Protein AF-0000000084722279 (afdb_homodimer)

pLDDT: mean 89.67, std 16.34, range [33.88, 98.88]

Sequence (648 aa):
MAVLIVTHTRDNEAVRAVTHSLEARGERVYRFDTDLFPTHLQLSLDEAARGRLSGPEGVLELAEVSSVWYRRNATAQHLPLDMEPQLRRPSMEESRRLLYGMLAALDVFQLDAVERVRRAGHKPLQLALARGLGMEVPRTLMTNDPEAVRAFAAGCPGGVVTKMMSSFAVYDAQGEEQVVFTTPLSAQALEDLEGLDLCPMTFQERLAKALELRVTVVGDRVMAAAIDSQALPRAREDWRREGVALLAAWQPYTLPEPVHTRVLKLMDALGLNYGAFDFIVTPEGRHVFLEVNPSGEFMWLTRYPGLPIAEALADVLSGRGVRRMAVLIVTHTRDNEAVRAVTHSLEARGERVYRFDTDLFPTHLQLSLDEAARGRLSGPEGVLELAEVSSVWYRRNATAQHLPLDMEPQLRRPSMEESRRLLYGMLAALDVFQLDAVERVRRAGHKPLQLALARGLGMEVPRTLMTNDPEAVRAFAAGCPGGVVTKMMSSFAVYDAQGEEQVVFTTPLSAQALEDLEGLDLCPMTFQERLAKALELRVTVVGDRVMAAAIDSQALPRAREDWRREGVALLAAWQPYTLPEPVHTRVLKLMDALGLNYGAFDFIVTPEGRHVFLEVNPSGEFMWLTRYPGLPIAEALADVLSGRGVRR

Secondary structure (DSSP, 8-state):
-EEEEEE-TT--HHHHHHHHHHHHTT-EEEEEEGGGTTTT-EEEEETTS-EEEEETTEEEEGGGEEEEEE----TTTTS-TTS-HHHHHHHHHHHHHHHHHHHHH--SEETT-HHHHHHHT-HHHHHHHHHHTT-B---EEEES-HHHHHHHHHT-TT-EEEE-SS--EEE-TTS-EEE---EE--HHHHH--TTTTTS-EEEEE----SEEEEEEEETTEEEEEEEETTTS--TTS-HHHHHHHHHHT-EEEPPPHHHHHHHHHHHHHHT-SEEEEEEEE-TT--EEEEEEETT---HHHHHTT---HHHHHHHHHTTSS---/-EEEEEE-TT--THHHHHHHHHHHTT-EEEEEEGGGTTTT-EEEEETTS-EEEEETTEEEEGGGEEEEEE----TTTTS-TTS-HHHHHHHHHHHHHHHHHHHHH--SEETT-HHHHHHHT-HHHHHHHHHHTT-B---EEEES-HHHHHHHHHT-TT-EEEE-SS--EEE-TTS-EEE---EE--HHHHH--TTTTTS-EEEEE----SEEEEEEEETTEEEEEEEETTTS--TTS-HHHHHHHHHHT-EEEPPPHHHHHHHHHHHHHHT-SEEEEEEEE-TT--EEEEEEETT---HHHHHTT---HHHHHHHHHTTSS---

Nearest PDB structures (foldseek):
  5ig9-assembly3_E  TM=9.164E-01  e=6.828E-40  Microcystis aeruginosa MRC
  7mgv-assembly1_B  TM=9.180E-01  e=1.437E-34  Chryseobacterium gregarium DSM 19109
  7m4s-assembly1_A  TM=9.040E-01  e=7.215E-31  Nostoc sp. PCC 7120 = FACHB-418
  7m4s-assembly2_B  TM=8.810E-01  e=1.732E-30  Nostoc sp. PCC 7120 = FACHB-418
  7m4s-assembly1_D  TM=8.890E-01  e=4.823E-29  Nostoc sp. PCC 7120 = FACHB-418

Solvent-accessible surface area (backbone atoms only — not comparable to full-atom values): 33591 Å² total; per-residue (Å²): 104,25,38,35,38,34,23,35,85,82,59,66,68,52,59,56,48,26,49,52,42,27,42,73,70,70,43,42,75,46,71,44,42,28,26,37,28,40,66,61,29,34,49,40,34,29,40,72,52,47,40,35,40,37,40,94,84,42,74,42,52,53,87,36,49,55,21,34,38,58,64,45,82,38,59,35,64,63,52,64,83,84,46,54,65,83,54,43,53,56,20,37,50,34,39,43,48,52,52,52,11,50,59,68,41,49,92,52,56,45,50,46,46,67,58,41,43,57,59,47,59,23,60,40,30,47,40,25,53,37,45,74,64,68,45,46,58,61,60,35,38,37,31,30,41,58,67,58,49,52,56,51,48,70,72,27,86,79,34,35,29,33,30,60,83,55,80,44,45,44,49,47,103,82,68,45,64,35,65,62,60,77,35,76,57,44,75,67,46,67,73,53,52,78,53,24,40,59,30,39,37,33,38,29,50,48,72,70,61,46,28,37,33,46,35,40,33,35,42,81,46,78,48,38,32,31,30,50,47,79,67,50,64,80,77,72,83,68,56,74,71,46,46,59,57,51,40,62,54,28,35,77,43,83,71,55,67,71,58,50,52,43,51,52,48,48,30,60,75,47,61,40,34,40,34,32,29,37,34,36,26,28,81,87,67,48,68,32,49,75,50,54,32,58,72,50,87,58,56,64,37,42,70,28,64,47,50,67,56,41,52,41,47,23,28,38,63,72,66,75,36,55,78,111,103,24,37,35,36,33,24,36,86,83,59,66,67,51,60,56,49,27,48,52,40,27,43,74,70,71,44,43,75,45,70,43,43,28,25,36,27,40,67,62,29,34,46,39,33,28,39,71,54,47,41,35,40,37,40,94,84,42,77,41,53,52,86,37,50,55,19,35,37,57,65,44,81,38,60,35,64,65,52,64,85,83,46,55,64,84,54,43,54,56,20,37,51,34,40,42,48,52,52,54,12,49,60,67,41,49,92,51,57,44,51,46,46,68,59,42,45,57,58,46,58,22,59,40,29,48,40,24,54,36,45,75,64,67,45,47,56,58,60,34,40,36,30,30,42,58,67,59,47,53,56,49,47,70,72,26,86,77,32,35,28,32,30,59,82,58,82,44,43,45,47,47,102,81,67,43,62,34,64,60,60,77,36,76,57,44,74,67,47,68,72,52,53,79,51,22,40,58,30,40,38,32,35,29,50,48,73,70,60,44,29,37,33,46,36,40,32,36,43,81,47,78,46,37,31,30,32,50,47,80,67,49,64,80,78,71,82,68,56,73,72,46,47,59,58,50,41,61,52,28,35,76,43,83,71,57,66,72,58,49,50,42,53,53,50,48,31,60,76,49,60,40,34,41,33,33,30,37,33,36,26,28,81,88,66,47,65,32,48,72,50,54,32,59,70,50,88,58,56,64,37,44,68,28,63,47,49,67,56,41,53,40,48,24,28,38,63,71,66,75,37,55,79,113

Foldseek 3Di:
DAEEEEAAPPDDCLVVLLCVLLVVVVHHYDYDHQCCPPPFKDWDQDPLLWTWIAGPRGIGTLVPHAEYEHFYHDHLNPPDPPDDPVPSVVRRVVSVCRVLVSQVSRPHCYQDRPVLLVVQLDQVVLVVLLVVLPAAAWDKDKALDLVVVLVSQVVQPQFKWKFASDLFQPQPVPGGGNRGDTGTQDPVCSVPSPCSVPPIIMMTHDAAFQWKKKWKAAALDIWIKIAGPPLQPPCPDPVPVSVLVRLQRIDTDDDDPSVSVSVVVSCVVSQGRIWIWIWGQHPVGGTHTYGINSNDDCVSVCVHPNDPVSNSNSCVRVVNHHHD/DAEEEEAAPPDDCLVVLLCVLLVVVVHHYDYDHQCCPPPFKDWDQDPLLWTWIAGPRGIDTLVPHAEYEHFYHDHLNPPDPPDDPVPSVVRRVVSVCRVLVSQVSRPHCYQDRPVLLVVQLDQVVLVVLLVVLPAAAWDKDKALDLVVVLVSQVVQPQFKWKAASDLFQPQPVPGGGNRGDTGTQDPVCSVPSDCSVPPIIMMTHDAAFQWKKKWKAAALDIWIKIAGPPLQPPCPDPVPVSVLVRLQRIGTDDDDPSVSVSVVVSCVVSQGRIWIWIWGQHPVGGTHTYGINSNDDCVSVCVHPNDPVSNSNSCVRVVNHHHD

Organism: Cystobacter fuscus (strain ATCC 25194 / DSM 2262 / NBRC 100088 / M29) (NCBI:txid1242864)

InterPro domains:
  IPR011761 ATP-grasp fold [PS50975] (127-318)
  IPR048936 MvdD-like, pre-ATP grasp domain [PF21068] (3-118)

Structure (mmCIF, N/CA/C/O backbone):
data_AF-0000000084722279-model_v1
#
loop_
_entity.id
_entity.type
_entity.pdbx_description
1 polymer 'ATP-grasp domain-containing protein'
#
loop_
_atom_site.group_PDB
_atom_site.id
_atom_site.type_symbol
_atom_site.label_atom_id
_atom_site.label_alt_id
_atom_site.label_comp_id
_atom_site.label_asym_id
_atom_site.label_entity_id
_atom_site.label_seq_id
_atom_site.pdbx_PDB_ins_code
_atom_site.Cartn_x
_atom_site.Cartn_y
_atom_site.Cartn_z
_atom_site.occupancy
_atom_site.B_iso_or_equiv
_atom_site.auth_seq_id
_atom_site.auth_comp_id
_atom_site.auth_asym_id
_atom_site.auth_atom_id
_atom_site.pdbx_PDB_model_num
ATOM 1 N N . MET A 1 1 ? 24.016 13.086 -10.812 1 89.88 1 MET A N 1
ATOM 2 C CA . MET A 1 1 ? 22.797 12.312 -10.594 1 89.88 1 MET A CA 1
ATOM 3 C C . MET A 1 1 ? 23.109 10.898 -10.125 1 89.88 1 MET A C 1
ATOM 5 O O . MET A 1 1 ? 24.188 10.367 -10.445 1 89.88 1 MET A O 1
ATOM 9 N N . ALA A 1 2 ? 22.391 10.383 -9.203 1 97.81 2 ALA A N 1
ATOM 10 C CA . ALA A 1 2 ? 22.672 9.094 -8.57 1 97.81 2 ALA A CA 1
ATOM 11 C C . ALA A 1 2 ? 21.453 8.18 -8.609 1 97.81 2 ALA A C 1
ATOM 13 O O . ALA A 1 2 ? 20.312 8.648 -8.484 1 97.81 2 ALA A O 1
ATOM 14 N N . VAL A 1 3 ? 21.766 6.898 -8.844 1 98.81 3 VAL A N 1
ATOM 15 C CA . VAL A 1 3 ? 20.734 5.875 -8.664 1 98.81 3 VAL A CA 1
ATOM 16 C C . VAL A 1 3 ? 20.688 5.449 -7.199 1 98.81 3 VAL A C 1
ATOM 18 O O . VAL A 1 3 ? 21.703 5.09 -6.609 1 98.81 3 VAL A O 1
ATOM 21 N N . LEU A 1 4 ? 19.516 5.547 -6.633 1 98.81 4 LEU A N 1
ATOM 22 C CA . LEU A 1 4 ? 19.297 5.125 -5.25 1 98.81 4 LEU A CA 1
ATOM 23 C C . LEU A 1 4 ? 18.828 3.676 -5.195 1 98.81 4 LEU A C 1
ATOM 25 O O . LEU A 1 4 ? 17.812 3.326 -5.789 1 98.81 4 LEU A O 1
ATOM 29 N N . ILE A 1 5 ? 19.547 2.811 -4.516 1 98.69 5 ILE A N 1
ATOM 30 C CA . ILE A 1 5 ? 19.156 1.42 -4.32 1 98.69 5 ILE A CA 1
ATOM 31 C C . ILE A 1 5 ? 18.672 1.22 -2.887 1 98.69 5 ILE A C 1
ATOM 33 O O . ILE A 1 5 ? 19.438 1.346 -1.937 1 98.69 5 ILE A O 1
ATOM 37 N N . VAL A 1 6 ? 17.391 0.938 -2.719 1 98.62 6 VAL A N 1
ATOM 38 C CA . VAL A 1 6 ? 16.797 0.681 -1.413 1 98.62 6 VAL A CA 1
ATOM 39 C C . VAL A 1 6 ? 16.875 -0.81 -1.091 1 98.62 6 VAL A C 1
ATOM 41 O O . VAL A 1 6 ? 16.266 -1.634 -1.778 1 98.62 6 VAL A O 1
ATOM 44 N N . THR A 1 7 ? 17.562 -1.195 -0.102 1 97.88 7 THR A N 1
ATOM 45 C CA . THR A 1 7 ? 17.797 -2.582 0.287 1 97.88 7 THR A CA 1
ATOM 46 C C . THR A 1 7 ? 18.172 -2.674 1.765 1 97.88 7 THR A C 1
ATOM 48 O O . THR A 1 7 ? 17.672 -1.898 2.584 1 97.88 7 THR A O 1
ATOM 51 N N . HIS A 1 8 ? 18.875 -3.697 2.172 1 97.19 8 HIS A N 1
ATOM 52 C CA . HIS A 1 8 ? 19.375 -3.859 3.535 1 97.19 8 HIS A CA 1
ATOM 53 C C . HIS A 1 8 ? 20.766 -4.492 3.547 1 97.19 8 HIS A C 1
ATOM 55 O O . HIS A 1 8 ? 21.203 -5.035 2.535 1 97.19 8 HIS A O 1
ATOM 61 N N . THR A 1 9 ? 21.359 -4.504 4.672 1 96.56 9 THR A N 1
ATOM 62 C CA . THR A 1 9 ? 22.781 -4.859 4.781 1 96.56 9 THR A CA 1
ATOM 63 C C . THR A 1 9 ? 22.984 -6.336 4.453 1 96.56 9 THR A C 1
ATOM 65 O O . THR A 1 9 ? 24.062 -6.73 4.012 1 96.56 9 THR A O 1
ATOM 68 N N . ARG A 1 10 ? 21.953 -7.16 4.562 1 94.81 10 ARG A N 1
ATOM 69 C CA . ARG A 1 10 ? 22.109 -8.609 4.41 1 94.81 10 ARG A CA 1
ATOM 70 C C . ARG A 1 10 ? 21.609 -9.062 3.043 1 94.81 10 ARG A C 1
ATOM 72 O O . ARG A 1 10 ? 21.422 -10.266 2.818 1 94.81 10 ARG A O 1
ATOM 79 N N . ASP A 1 11 ? 21.297 -8.07 2.227 1 94.12 11 ASP A N 1
ATOM 80 C CA . ASP A 1 11 ? 20.859 -8.461 0.893 1 94.12 11 ASP A CA 1
ATOM 81 C C . ASP A 1 11 ? 21.938 -9.227 0.147 1 94.12 11 ASP A C 1
ATOM 83 O O . ASP A 1 11 ? 23.109 -9.234 0.566 1 94.12 11 ASP A O 1
ATOM 87 N N . ASN A 1 12 ? 21.609 -9.906 -0.91 1 90.69 12 ASN A N 1
ATOM 88 C CA . ASN A 1 12 ? 22.5 -10.852 -1.561 1 90.69 12 ASN A CA 1
ATOM 89 C C . ASN A 1 12 ? 23.297 -10.195 -2.689 1 90.69 12 ASN A C 1
ATOM 91 O O . ASN A 1 12 ? 23.391 -8.961 -2.75 1 90.69 12 ASN A O 1
ATOM 95 N N . GLU A 1 13 ? 23.938 -10.961 -3.551 1 92.81 13 GLU A N 1
ATOM 96 C CA . GLU A 1 13 ? 24.891 -10.523 -4.559 1 92.81 13 GLU A CA 1
ATOM 97 C C . GLU A 1 13 ? 24.203 -9.758 -5.684 1 92.81 13 GLU A C 1
ATOM 99 O O . GLU A 1 13 ? 24.875 -9.102 -6.488 1 92.81 13 GLU A O 1
ATOM 104 N N . ALA A 1 14 ? 22.938 -9.812 -5.73 1 94 14 ALA A N 1
ATOM 105 C CA . ALA A 1 14 ? 22.203 -9.117 -6.785 1 94 14 ALA A CA 1
ATOM 106 C C . ALA A 1 14 ? 22.5 -7.621 -6.754 1 94 14 ALA A C 1
ATOM 108 O O . ALA A 1 14 ? 22.672 -6.992 -7.801 1 94 14 ALA A O 1
ATOM 109 N N . VAL A 1 15 ? 22.578 -7.051 -5.621 1 96.94 15 VAL A N 1
ATOM 110 C CA . VAL A 1 15 ? 22.797 -5.617 -5.457 1 96.94 15 VAL A CA 1
ATOM 111 C C . VAL A 1 15 ? 24.156 -5.234 -6.035 1 96.94 15 VAL A C 1
ATOM 113 O O . VAL A 1 15 ? 24.281 -4.25 -6.766 1 96.94 15 VAL A O 1
ATOM 116 N N . ARG A 1 16 ? 25.141 -6.035 -5.727 1 96.75 16 ARG A N 1
ATOM 117 C CA . ARG A 1 16 ? 26.484 -5.77 -6.23 1 96.75 16 ARG A CA 1
ATOM 118 C C . ARG A 1 16 ? 26.531 -5.871 -7.75 1 96.75 16 ARG A C 1
ATOM 120 O O . ARG A 1 16 ? 27.156 -5.039 -8.414 1 96.75 16 ARG A O 1
ATOM 127 N N . ALA A 1 17 ? 25.922 -6.91 -8.266 1 97.06 17 ALA A N 1
ATOM 128 C CA . ALA A 1 17 ? 25.922 -7.113 -9.711 1 97.06 17 ALA A CA 1
ATOM 129 C C . ALA A 1 17 ? 25.281 -5.93 -10.43 1 97.06 17 ALA A C 1
ATOM 131 O O . ALA A 1 17 ? 25.812 -5.434 -11.422 1 97.06 17 ALA A O 1
ATOM 132 N N . VAL A 1 18 ? 24.156 -5.441 -9.969 1 98.38 18 VAL A N 1
ATOM 133 C CA . VAL A 1 18 ? 23.453 -4.324 -10.594 1 98.38 18 VAL A CA 1
ATOM 134 C C . VAL A 1 18 ? 24.266 -3.041 -10.406 1 98.38 18 VAL A C 1
ATOM 136 O O . VAL A 1 18 ? 24.375 -2.232 -11.336 1 98.38 18 VAL A O 1
ATOM 139 N N . THR A 1 19 ? 24.844 -2.857 -9.234 1 98.44 19 THR A N 1
ATOM 140 C CA . THR A 1 19 ? 25.688 -1.698 -8.961 1 98.44 19 THR A CA 1
ATOM 141 C C . THR A 1 19 ? 26.859 -1.633 -9.945 1 98.44 19 THR A C 1
ATOM 143 O O . THR A 1 19 ? 27.109 -0.583 -10.539 1 98.44 19 THR A O 1
ATOM 146 N N . HIS A 1 20 ? 27.516 -2.754 -10.094 1 98.12 20 HIS A N 1
ATOM 147 C CA . HIS A 1 20 ? 28.641 -2.812 -11.023 1 98.12 20 HIS A CA 1
ATOM 148 C C . HIS A 1 20 ? 28.203 -2.459 -12.438 1 98.12 20 HIS A C 1
ATOM 150 O O . HIS A 1 20 ? 28.891 -1.713 -13.141 1 98.12 20 HIS A O 1
ATOM 156 N N . SER A 1 21 ? 27.094 -3.004 -12.836 1 98.38 21 SER A N 1
ATOM 157 C CA . SER A 1 21 ? 26.562 -2.73 -14.172 1 98.38 21 SER A CA 1
ATOM 158 C C . SER A 1 21 ? 26.219 -1.255 -14.336 1 98.38 21 SER A C 1
ATOM 160 O O . SER A 1 21 ? 26.438 -0.681 -15.406 1 98.38 21 SER A O 1
ATOM 162 N N . LEU A 1 22 ? 25.688 -0.62 -13.312 1 98.69 22 LEU A N 1
ATOM 163 C CA . LEU A 1 22 ? 25.359 0.804 -13.328 1 98.69 22 LEU A CA 1
ATOM 164 C C . LEU A 1 22 ? 26.641 1.645 -13.422 1 98.69 22 LEU A C 1
ATOM 166 O O . LEU A 1 22 ? 26.703 2.578 -14.227 1 98.69 22 LEU A O 1
ATOM 170 N N . GLU A 1 23 ? 27.594 1.28 -12.633 1 98.44 23 GLU A N 1
ATOM 171 C CA . GLU A 1 23 ? 28.859 2.004 -12.633 1 98.44 23 GLU A CA 1
ATOM 172 C C . GLU A 1 23 ? 29.547 1.895 -13.992 1 98.44 23 GLU A C 1
ATOM 174 O O . GLU A 1 23 ? 30.156 2.859 -14.469 1 98.44 23 GLU A O 1
ATOM 179 N N . ALA A 1 24 ? 29.453 0.759 -14.539 1 98.12 24 ALA A N 1
ATOM 180 C CA . ALA A 1 24 ? 30.016 0.547 -15.867 1 98.12 24 ALA A CA 1
ATOM 181 C C . ALA A 1 24 ? 29.359 1.463 -16.891 1 98.12 24 ALA A C 1
ATOM 183 O O . ALA A 1 24 ? 29.938 1.747 -17.953 1 98.12 24 ALA A O 1
ATOM 184 N N . ARG A 1 25 ? 28.266 1.937 -16.625 1 97.25 25 ARG A N 1
ATOM 185 C CA . ARG A 1 25 ? 27.531 2.832 -17.516 1 97.25 25 ARG A CA 1
ATOM 186 C C . ARG A 1 25 ? 27.719 4.289 -17.109 1 97.25 25 ARG A C 1
ATOM 188 O O . ARG A 1 25 ? 27.031 5.176 -17.609 1 97.25 25 ARG A O 1
ATOM 195 N N . GLY A 1 26 ? 28.469 4.504 -16.094 1 97.44 26 GLY A N 1
ATOM 196 C CA . GLY A 1 26 ? 28.828 5.852 -15.688 1 97.44 26 GLY A CA 1
ATOM 197 C C . GLY A 1 26 ? 27.906 6.418 -14.625 1 97.44 26 GLY A C 1
ATOM 198 O O . GLY A 1 26 ? 27.906 7.625 -14.375 1 97.44 26 GLY A O 1
ATOM 199 N N . GLU A 1 27 ? 27.109 5.586 -14.062 1 97.81 27 GLU A N 1
ATOM 200 C CA . GLU A 1 27 ? 26.156 6.059 -13.055 1 97.81 27 GLU A CA 1
ATOM 201 C C . GLU A 1 27 ? 26.781 6.027 -11.664 1 97.81 27 GLU A C 1
ATOM 203 O O . GLU A 1 27 ? 27.516 5.098 -11.32 1 97.81 27 GLU A O 1
ATOM 208 N N . ARG A 1 28 ? 26.469 7.027 -10.898 1 98.06 28 ARG A N 1
ATOM 209 C CA . ARG A 1 28 ? 26.703 6.969 -9.461 1 98.06 28 ARG A CA 1
ATOM 210 C C . ARG A 1 28 ? 25.594 6.207 -8.742 1 98.06 28 ARG A C 1
ATOM 212 O O . ARG A 1 28 ? 24.422 6.348 -9.086 1 98.06 28 ARG A O 1
ATOM 219 N N . VAL A 1 29 ? 26.047 5.43 -7.785 1 98.44 29 VAL A N 1
ATOM 220 C CA . VAL A 1 29 ? 25.078 4.633 -7.047 1 98.44 29 VAL A CA 1
ATOM 221 C C . VAL A 1 29 ? 25.141 4.977 -5.562 1 98.44 29 VAL A C 1
ATOM 223 O O . VAL A 1 29 ? 26.234 5.141 -5.008 1 98.44 29 VAL A O 1
ATOM 226 N N . TYR A 1 30 ? 24.016 5.164 -4.918 1 98.44 30 TYR A N 1
ATOM 227 C CA . TYR A 1 30 ? 23.906 5.266 -3.467 1 98.44 30 TYR A CA 1
ATOM 228 C C . TYR A 1 30 ? 23.047 4.133 -2.904 1 98.44 30 TYR A C 1
ATOM 230 O O . TYR A 1 30 ? 21.875 3.994 -3.256 1 98.44 30 TYR A O 1
ATOM 238 N N . ARG A 1 31 ? 23.656 3.377 -2.107 1 97.81 31 ARG A N 1
ATOM 239 C CA . ARG A 1 31 ? 22.953 2.266 -1.462 1 97.81 31 ARG A CA 1
ATOM 240 C C . ARG A 1 31 ? 22.344 2.699 -0.131 1 97.81 31 ARG A C 1
ATOM 242 O O . ARG A 1 31 ? 23.047 3.227 0.734 1 97.81 31 ARG A O 1
ATOM 249 N N . PHE A 1 32 ? 21.031 2.594 0.03 1 98.06 32 PHE A N 1
ATOM 250 C CA . PHE A 1 32 ? 20.297 2.871 1.262 1 98.06 32 PHE A CA 1
ATOM 251 C C . PHE A 1 32 ? 19.938 1.575 1.978 1 98.06 32 PHE A C 1
ATOM 253 O O . PHE A 1 32 ? 18.906 0.967 1.686 1 98.06 32 PHE A O 1
ATOM 260 N N . ASP A 1 33 ? 20.734 1.162 2.951 1 97.94 33 ASP A N 1
ATOM 261 C CA . ASP A 1 33 ? 20.438 0.008 3.795 1 97.94 33 ASP A CA 1
ATOM 262 C C . ASP A 1 33 ? 19.422 0.361 4.871 1 97.94 33 ASP A C 1
ATOM 264 O O . ASP A 1 33 ? 19.781 0.847 5.945 1 97.94 33 ASP A O 1
ATOM 268 N N . THR A 1 34 ? 18.234 -0.001 4.629 1 97.81 34 THR A N 1
ATOM 269 C CA . THR A 1 34 ? 17.109 0.494 5.414 1 97.81 34 THR A CA 1
ATOM 270 C C . THR A 1 34 ? 17.141 -0.082 6.828 1 97.81 34 THR A C 1
ATOM 272 O O . THR A 1 34 ? 16.562 0.498 7.75 1 97.81 34 THR A O 1
ATOM 275 N N . ASP A 1 35 ? 17.75 -1.266 6.98 1 96.88 35 ASP A N 1
ATOM 276 C CA . ASP A 1 35 ? 17.828 -1.865 8.305 1 96.88 35 ASP A CA 1
ATOM 277 C C . ASP A 1 35 ? 18.641 -0.989 9.258 1 96.88 35 ASP A C 1
ATOM 279 O O . ASP A 1 35 ? 18.516 -1.106 10.477 1 96.88 35 ASP A O 1
ATOM 283 N N . LEU A 1 36 ? 19.406 -0.118 8.703 1 97.38 36 LEU A N 1
ATOM 284 C CA . LEU A 1 36 ? 20.25 0.777 9.492 1 97.38 36 LEU A CA 1
ATOM 285 C C . LEU A 1 36 ? 19.484 2.039 9.875 1 97.38 36 LEU A C 1
ATOM 287 O O . LEU A 1 36 ? 19.938 2.816 10.719 1 97.38 36 LEU A O 1
ATOM 291 N N . PHE A 1 37 ? 18.391 2.293 9.258 1 97.88 37 PHE A N 1
ATOM 292 C CA . PHE A 1 37 ? 17.562 3.441 9.586 1 97.88 37 PHE A CA 1
ATOM 293 C C . PHE A 1 37 ? 16.547 3.084 10.672 1 97.88 37 PHE A C 1
ATOM 295 O O . PHE A 1 37 ? 15.844 2.08 10.562 1 97.88 37 PHE A O 1
ATOM 302 N N . PRO A 1 38 ? 16.531 3.871 11.766 1 96.81 38 PRO A N 1
ATOM 303 C CA . PRO A 1 38 ? 17.078 5.211 11.984 1 96.81 38 PRO A CA 1
ATOM 304 C C . PRO A 1 38 ? 18.344 5.203 12.82 1 96.81 38 PRO A C 1
ATOM 306 O O . PRO A 1 38 ? 18.922 6.258 13.094 1 96.81 38 PRO A O 1
ATOM 309 N N . THR A 1 39 ? 18.844 4.094 13.164 1 96 39 THR A N 1
ATOM 310 C CA . THR A 1 39 ? 19.859 4.008 14.203 1 96 39 THR A CA 1
ATOM 311 C C . THR A 1 39 ? 21.234 4.418 13.664 1 96 39 THR A C 1
ATOM 313 O O . THR A 1 39 ? 22.047 4.973 14.398 1 96 39 THR A O 1
ATOM 316 N N . HIS A 1 40 ? 21.531 4.105 12.422 1 96.12 40 HIS A N 1
ATOM 317 C CA . HIS A 1 40 ? 22.859 4.336 11.875 1 96.12 40 HIS A CA 1
ATOM 318 C C . HIS A 1 40 ? 22.781 5.129 10.578 1 96.12 40 HIS A C 1
ATOM 320 O O . HIS A 1 40 ? 23.781 5.234 9.852 1 96.12 40 HIS A O 1
ATOM 326 N N . LEU A 1 41 ? 21.688 5.566 10.242 1 97 41 LEU A N 1
ATOM 327 C CA . LEU A 1 41 ? 21.422 6.359 9.047 1 97 41 LEU A CA 1
ATOM 328 C C . LEU A 1 41 ? 20.453 7.5 9.352 1 97 41 LEU A C 1
ATOM 330 O O . LEU A 1 41 ? 19.578 7.367 10.211 1 97 41 LEU A O 1
ATOM 334 N N . GLN A 1 42 ? 20.656 8.57 8.711 1 97.94 42 GLN A N 1
ATOM 335 C CA . GLN A 1 42 ? 19.797 9.734 8.93 1 97.94 42 GLN A CA 1
ATOM 336 C C . GLN A 1 42 ? 19.078 10.141 7.645 1 97.94 42 GLN A C 1
ATOM 338 O O . GLN A 1 42 ? 19.656 10.07 6.559 1 97.94 42 GLN A O 1
ATOM 343 N N . LEU A 1 43 ? 17.891 10.523 7.777 1 98.38 43 LEU A N 1
ATOM 344 C CA . LEU A 1 43 ? 17.047 11.039 6.699 1 98.38 43 LEU A CA 1
ATOM 345 C C . LEU A 1 43 ? 16.359 12.328 7.117 1 98.38 43 LEU A C 1
ATOM 347 O O . LEU A 1 43 ? 15.773 12.398 8.203 1 98.38 43 LEU A O 1
ATOM 351 N N . SER A 1 44 ? 16.484 13.328 6.328 1 98.12 44 SER A N 1
ATOM 352 C CA . SER A 1 44 ? 15.805 14.594 6.539 1 98.12 44 SER A CA 1
ATOM 353 C C . SER A 1 44 ? 14.977 14.992 5.32 1 98.12 44 SER A C 1
ATOM 355 O O . SER A 1 44 ? 15.453 14.883 4.184 1 98.12 44 SER A O 1
ATOM 357 N N . LEU A 1 45 ? 13.766 15.391 5.566 1 97.88 45 LEU A N 1
ATOM 358 C CA . LEU A 1 45 ? 12.852 15.891 4.543 1 97.88 45 LEU A CA 1
ATOM 359 C C . LEU A 1 45 ? 12.164 17.172 5.008 1 97.88 45 LEU A C 1
ATOM 361 O O . LEU A 1 45 ? 11.719 17.266 6.152 1 97.88 45 LEU A O 1
ATOM 365 N N . ASP A 1 46 ? 12.148 18.156 4.148 1 98.06 46 ASP A N 1
ATOM 366 C CA . ASP A 1 46 ? 11.398 19.359 4.477 1 98.06 46 ASP A CA 1
ATOM 367 C C . ASP A 1 46 ? 10.031 19.359 3.791 1 98.06 46 ASP A C 1
ATOM 369 O O . ASP A 1 46 ? 9.617 18.344 3.23 1 98.06 46 ASP A O 1
ATOM 373 N N . GLU A 1 47 ? 9.258 20.438 3.869 1 97.44 47 GLU A N 1
ATOM 374 C CA . GLU A 1 47 ? 7.883 20.5 3.391 1 97.44 47 GLU A CA 1
ATOM 375 C C . GLU A 1 47 ? 7.824 20.453 1.866 1 97.44 47 GLU A C 1
ATOM 377 O O . GLU A 1 47 ? 6.758 20.234 1.287 1 97.44 47 GLU A O 1
ATOM 382 N N . ALA A 1 48 ? 8.953 20.641 1.18 1 97.06 48 ALA A N 1
ATOM 383 C CA . ALA A 1 48 ? 9.031 20.547 -0.276 1 97.06 48 ALA A CA 1
ATOM 384 C C . ALA A 1 48 ? 9.633 19.203 -0.708 1 97.06 48 ALA A C 1
ATOM 386 O O . ALA A 1 48 ? 9.969 19.016 -1.881 1 97.06 48 ALA A O 1
ATOM 387 N N . ALA A 1 49 ? 9.867 18.344 0.239 1 95.12 49 ALA A N 1
ATOM 388 C CA . ALA A 1 49 ? 10.461 17.031 0.03 1 95.12 49 ALA A CA 1
ATOM 389 C C . ALA A 1 49 ? 11.93 17.141 -0.379 1 95.12 49 ALA A C 1
ATOM 391 O O . ALA A 1 49 ? 12.461 16.266 -1.068 1 95.12 49 ALA A O 1
ATOM 392 N N . ARG A 1 50 ? 12.477 18.266 -0.036 1 97.12 50 ARG A N 1
ATOM 393 C CA . ARG A 1 50 ? 13.93 18.406 -0.178 1 97.12 50 ARG A CA 1
ATOM 394 C C . ARG A 1 50 ? 14.648 17.906 1.069 1 97.12 50 ARG A C 1
ATOM 396 O O . ARG A 1 50 ? 14.109 17.984 2.176 1 97.12 50 ARG A O 1
ATOM 403 N N . GLY A 1 51 ? 15.781 17.359 0.803 1 97.38 51 GLY A N 1
ATOM 404 C CA . GLY A 1 51 ? 16.547 16.875 1.942 1 97.38 51 GLY A CA 1
ATOM 405 C C . GLY A 1 51 ? 17.719 16 1.547 1 97.38 51 GLY A C 1
ATOM 406 O O . GLY A 1 51 ? 18.312 16.188 0.482 1 97.38 51 GLY A O 1
ATOM 407 N N . ARG A 1 52 ? 18.062 15.156 2.562 1 98.12 52 ARG A N 1
ATOM 408 C CA . ARG A 1 52 ? 19.266 14.367 2.311 1 98.12 52 ARG A CA 1
ATOM 409 C C . ARG A 1 52 ? 19.25 13.062 3.105 1 98.12 52 ARG A C 1
ATOM 411 O O . ARG A 1 52 ? 18.516 12.945 4.098 1 98.12 52 ARG A O 1
ATOM 418 N N . LEU A 1 53 ? 19.984 12.164 2.6 1 98 53 LEU A N 1
ATOM 419 C CA . LEU A 1 53 ? 20.359 10.914 3.26 1 98 53 LEU A CA 1
ATOM 420 C C . LEU A 1 53 ? 21.812 10.953 3.707 1 98 53 LEU A C 1
ATOM 422 O O . LEU A 1 53 ? 22.688 11.445 2.982 1 98 53 LEU A O 1
ATOM 426 N N . SER A 1 54 ? 22.031 10.516 4.926 1 97.56 54 SER A N 1
ATOM 427 C CA . SER A 1 54 ? 23.391 10.43 5.414 1 97.56 54 SER A CA 1
ATOM 428 C C . SER A 1 54 ? 23.625 9.117 6.168 1 97.56 54 SER A C 1
ATOM 430 O O . SER A 1 54 ? 22.828 8.742 7.023 1 97.56 54 SER A O 1
ATOM 432 N N . GLY A 1 55 ? 24.688 8.445 5.824 1 95.06 55 GLY A N 1
ATOM 433 C CA . GLY A 1 55 ? 25.016 7.168 6.441 1 95.06 55 GLY A CA 1
ATOM 434 C C . GLY A 1 55 ? 26.375 6.637 6.016 1 95.06 55 GLY A C 1
ATOM 435 O O . GLY A 1 55 ? 27.266 7.406 5.66 1 95.06 55 GLY A O 1
ATOM 436 N N . PRO A 1 56 ? 26.531 5.324 6.145 1 94.56 56 PRO A N 1
ATOM 437 C CA . PRO A 1 56 ? 27.812 4.703 5.84 1 94.56 56 PRO A CA 1
ATOM 438 C C . PRO A 1 56 ? 28.281 4.98 4.414 1 94.56 56 PRO A C 1
ATOM 440 O O . PRO A 1 56 ? 29.484 5.035 4.152 1 94.56 56 PRO A O 1
ATOM 443 N N . GLU A 1 57 ? 27.391 5.23 3.473 1 94.75 57 GLU A N 1
ATOM 444 C CA . GLU A 1 57 ? 27.703 5.457 2.066 1 94.75 57 GLU A CA 1
ATOM 445 C C . GLU A 1 57 ? 28.016 6.93 1.801 1 94.75 57 GLU A C 1
ATOM 447 O O . GLU A 1 57 ? 28.234 7.324 0.654 1 94.75 57 GLU A O 1
ATOM 452 N N . GLY A 1 58 ? 27.938 7.723 2.875 1 96.94 58 GLY A N 1
ATOM 453 C CA . GLY A 1 58 ? 28.125 9.156 2.711 1 96.94 58 GLY A CA 1
ATOM 454 C C . GLY A 1 58 ? 26.812 9.922 2.664 1 96.94 58 GLY A C 1
ATOM 455 O O . GLY A 1 58 ? 25.812 9.492 3.252 1 96.94 58 GLY A O 1
ATOM 456 N N . VAL A 1 59 ? 26.922 11.078 2.117 1 97.62 59 VAL A N 1
ATOM 457 C CA . VAL A 1 59 ? 25.75 11.945 2.07 1 97.62 59 VAL A CA 1
ATOM 458 C C . VAL A 1 59 ? 25.188 11.992 0.646 1 97.62 59 VAL A C 1
ATOM 460 O O . VAL A 1 59 ? 25.953 12.086 -0.319 1 97.62 59 VAL A O 1
ATOM 463 N N . LEU A 1 60 ? 23.938 11.875 0.481 1 98.44 60 LEU A N 1
ATOM 464 C CA . LEU A 1 60 ? 23.234 12.039 -0.785 1 98.44 60 LEU A CA 1
ATOM 465 C C . LEU A 1 60 ? 22.141 13.094 -0.664 1 98.44 60 LEU A C 1
ATOM 467 O O . LEU A 1 60 ? 21.203 12.938 0.135 1 98.44 60 LEU A O 1
ATOM 471 N N . GLU A 1 61 ? 22.328 14.172 -1.387 1 98.38 61 GLU A N 1
ATOM 472 C CA . GLU A 1 61 ? 21.203 15.086 -1.532 1 98.38 61 GLU A CA 1
ATOM 473 C C . GLU A 1 61 ? 20.094 14.461 -2.375 1 98.38 61 GLU A C 1
ATOM 475 O O . GLU A 1 61 ? 20.344 13.953 -3.469 1 98.38 61 GLU A O 1
ATOM 480 N N . LEU A 1 62 ? 18.906 14.547 -1.894 1 98.19 62 LEU A N 1
ATOM 481 C CA . LEU A 1 62 ? 17.812 13.867 -2.568 1 98.19 62 LEU A CA 1
ATOM 482 C C . LEU A 1 62 ? 17.594 14.445 -3.961 1 98.19 62 LEU A C 1
ATOM 484 O O . LEU A 1 62 ? 17.125 13.75 -4.863 1 98.19 62 LEU A O 1
ATOM 488 N N . ALA A 1 63 ? 17.906 15.688 -4.156 1 97.75 63 ALA A N 1
ATOM 489 C CA . ALA A 1 63 ? 17.797 16.344 -5.461 1 97.75 63 ALA A CA 1
ATOM 490 C C . ALA A 1 63 ? 18.703 15.672 -6.488 1 97.75 63 ALA A C 1
ATOM 492 O O . ALA A 1 63 ? 18.531 15.867 -7.695 1 97.75 63 ALA A O 1
ATOM 493 N N . GLU A 1 64 ? 19.672 14.891 -6.035 1 98 64 GLU A N 1
ATOM 494 C CA . GLU A 1 64 ? 20.625 14.227 -6.922 1 98 64 GLU A CA 1
ATOM 495 C C . GLU A 1 64 ? 20.094 12.875 -7.395 1 98 64 GLU A C 1
ATOM 497 O O . GLU A 1 64 ? 20.688 12.25 -8.273 1 98 64 GLU A O 1
ATOM 502 N N . VAL A 1 65 ? 19.047 12.43 -6.852 1 98.62 65 VAL A N 1
ATOM 503 C CA . VAL A 1 65 ? 18.531 11.117 -7.195 1 98.62 65 VAL A CA 1
ATOM 504 C C . VAL A 1 65 ? 17.906 11.148 -8.586 1 98.62 65 VAL A C 1
ATOM 506 O O . VAL A 1 65 ? 17.047 11.992 -8.867 1 98.62 65 VAL A O 1
ATOM 509 N N . SER A 1 66 ? 18.297 10.195 -9.43 1 98.31 66 SER A N 1
ATOM 510 C CA . SER A 1 66 ? 17.781 10.141 -10.789 1 98.31 66 SER A CA 1
ATOM 511 C C . SER A 1 66 ? 16.75 9.031 -10.945 1 98.31 66 SER A C 1
ATOM 513 O O . SER A 1 66 ? 15.852 9.117 -11.789 1 98.31 66 SER A O 1
ATOM 515 N N . SER A 1 67 ? 16.922 7.988 -10.234 1 98.75 67 SER A N 1
ATOM 516 C CA . SER A 1 67 ? 16 6.852 -10.203 1 98.75 67 SER A CA 1
ATOM 517 C C . SER A 1 67 ? 16.188 6.027 -8.938 1 98.75 67 SER A C 1
ATOM 519 O O . SER A 1 67 ? 17.172 6.203 -8.211 1 98.75 67 SER A O 1
ATOM 521 N N . VAL A 1 68 ? 15.203 5.223 -8.664 1 98.88 68 VAL A N 1
ATOM 522 C CA . VAL A 1 68 ? 15.227 4.398 -7.461 1 98.88 68 VAL A CA 1
ATOM 523 C C . VAL A 1 68 ? 14.992 2.936 -7.828 1 98.88 68 VAL A C 1
ATOM 525 O O . VAL A 1 68 ? 14.102 2.623 -8.625 1 98.88 68 VAL A O 1
ATOM 528 N N . TRP A 1 69 ? 15.805 2.045 -7.344 1 98.81 69 TRP A N 1
ATOM 529 C CA . TRP A 1 69 ? 15.492 0.62 -7.305 1 98.81 69 TRP A CA 1
ATOM 530 C C . TRP A 1 69 ? 14.992 0.21 -5.926 1 98.81 69 TRP A C 1
ATOM 532 O O . TRP A 1 69 ? 15.781 0.036 -4.996 1 98.81 69 TRP A O 1
ATOM 542 N N . TYR A 1 70 ? 13.688 0.139 -5.824 1 98.19 70 TYR A N 1
ATOM 543 C CA . TYR A 1 70 ? 13.109 -0.376 -4.586 1 98.19 70 TYR A CA 1
ATOM 544 C C . TYR A 1 70 ? 13.188 -1.897 -4.543 1 98.19 70 TYR A C 1
ATOM 546 O O . TYR A 1 70 ? 12.289 -2.586 -5.02 1 98.19 70 TYR A O 1
ATOM 554 N N . ARG A 1 71 ? 14.148 -2.404 -3.85 1 96.94 71 ARG A N 1
ATOM 555 C CA . ARG A 1 71 ? 14.469 -3.824 -3.926 1 96.94 71 ARG A CA 1
ATOM 556 C C . ARG A 1 71 ? 13.953 -4.57 -2.697 1 96.94 71 ARG A C 1
ATOM 558 O O . ARG A 1 71 ? 13.219 -5.551 -2.82 1 96.94 71 ARG A O 1
ATOM 565 N N . ARG A 1 72 ? 14.383 -4.129 -1.591 1 95.69 72 ARG A N 1
ATOM 566 C CA . ARG A 1 72 ? 14.047 -4.73 -0.304 1 95.69 72 ARG A CA 1
ATOM 567 C C . ARG A 1 72 ? 13.93 -3.668 0.783 1 95.69 72 ARG A C 1
ATOM 569 O O . ARG A 1 72 ? 14.484 -2.572 0.649 1 95.69 72 ARG A O 1
ATOM 576 N N . ASN A 1 73 ? 13.18 -4.008 1.831 1 94.56 73 ASN A N 1
ATOM 577 C CA . ASN A 1 73 ? 13 -3.09 2.953 1 94.56 73 ASN A CA 1
ATOM 578 C C . ASN A 1 73 ? 13.07 -3.82 4.289 1 94.56 73 ASN A C 1
ATOM 580 O O . ASN A 1 73 ? 12.43 -4.852 4.477 1 94.56 73 ASN A O 1
ATOM 584 N N . ALA A 1 74 ? 13.891 -3.398 5.184 1 95.75 74 ALA A N 1
ATOM 585 C CA . ALA A 1 74 ? 14.031 -3.928 6.539 1 95.75 74 ALA A CA 1
ATOM 586 C C . ALA A 1 74 ? 14.148 -2.799 7.559 1 95.75 74 ALA A C 1
ATOM 588 O O . ALA A 1 74 ? 14.93 -2.891 8.508 1 95.75 74 ALA A O 1
ATOM 589 N N . THR A 1 75 ? 13.398 -1.783 7.363 1 95.38 75 THR A N 1
ATOM 590 C CA . THR A 1 75 ? 13.469 -0.563 8.156 1 95.38 75 THR A CA 1
ATOM 591 C C . THR A 1 75 ? 13.305 -0.878 9.641 1 95.38 75 THR A C 1
ATOM 593 O O . THR A 1 75 ? 12.445 -1.681 10.023 1 95.38 75 THR A O 1
ATOM 596 N N . ALA A 1 76 ? 14.148 -0.299 10.484 1 93.06 76 ALA A N 1
ATOM 597 C CA . ALA A 1 76 ? 14.094 -0.282 11.945 1 93.06 76 ALA A CA 1
ATOM 598 C C . ALA A 1 76 ? 14.477 -1.641 12.523 1 93.06 76 ALA A C 1
ATOM 600 O O . ALA A 1 76 ? 14.227 -1.912 13.703 1 93.06 76 ALA A O 1
ATOM 601 N N . GLN A 1 77 ? 15.039 -2.48 11.711 1 92 77 GLN A N 1
ATOM 602 C CA . GLN A 1 77 ? 15.406 -3.814 12.18 1 92 77 GLN A CA 1
ATOM 603 C C . GLN A 1 77 ? 16.484 -3.74 13.258 1 92 77 GLN A C 1
ATOM 605 O O . GLN A 1 77 ? 16.578 -4.629 14.109 1 92 77 GLN A O 1
ATOM 610 N N . HIS A 1 78 ? 17.266 -2.705 13.297 1 93.19 78 HIS A N 1
ATOM 611 C CA . HIS A 1 78 ? 18.375 -2.607 14.234 1 93.19 78 HIS A CA 1
ATOM 612 C C . HIS A 1 78 ? 17.984 -1.821 15.477 1 93.19 78 HIS A C 1
ATOM 614 O O . HIS A 1 78 ? 18.828 -1.515 16.312 1 93.19 78 HIS A O 1
ATOM 620 N N . LEU A 1 79 ? 16.734 -1.47 15.555 1 93.94 79 LEU A N 1
ATOM 621 C CA . LEU A 1 79 ? 16.312 -0.937 16.844 1 93.94 79 LEU A CA 1
ATOM 622 C C . LEU A 1 79 ? 16.672 -1.9 17.969 1 93.94 79 LEU A C 1
ATOM 624 O O . LEU A 1 79 ? 16.562 -3.117 17.812 1 93.94 79 LEU A O 1
ATOM 628 N N . PRO A 1 80 ? 16.984 -1.374 19.078 1 92.38 80 PRO A N 1
ATOM 629 C CA . PRO A 1 80 ? 17.406 -2.26 20.172 1 92.38 80 PRO A CA 1
ATOM 630 C C . PRO A 1 80 ? 16.328 -3.275 20.547 1 92.38 80 PRO A C 1
ATOM 632 O O . PRO A 1 80 ? 15.141 -2.922 20.641 1 92.38 80 PRO A O 1
ATOM 635 N N . LEU A 1 81 ? 16.766 -4.453 20.75 1 87.88 81 LEU A N 1
ATOM 636 C CA . LEU A 1 81 ? 15.844 -5.543 21.047 1 87.88 81 LEU A CA 1
ATOM 637 C C . LEU A 1 81 ? 15.227 -5.367 22.422 1 87.88 81 LEU A C 1
ATOM 639 O O . LEU A 1 81 ? 14.133 -5.875 22.688 1 87.88 81 LEU A O 1
ATOM 643 N N . ASP A 1 82 ? 15.938 -4.684 23.297 1 90.88 82 ASP A N 1
ATOM 644 C CA . ASP A 1 82 ? 15.469 -4.52 24.672 1 90.88 82 ASP A CA 1
ATOM 645 C C . ASP A 1 82 ? 14.609 -3.266 24.812 1 90.88 82 ASP A C 1
ATOM 647 O O . ASP A 1 82 ? 14.195 -2.912 25.922 1 90.88 82 ASP A O 1
ATOM 651 N N . MET A 1 83 ? 14.398 -2.658 23.719 1 89.12 83 MET A N 1
ATOM 652 C CA . MET A 1 83 ? 13.5 -1.504 23.734 1 89.12 83 MET A CA 1
ATOM 653 C C . MET A 1 83 ? 12.086 -1.915 24.125 1 89.12 83 MET A C 1
ATOM 655 O O . MET A 1 83 ? 11.594 -2.953 23.688 1 89.12 83 MET A O 1
ATOM 659 N N . GLU A 1 84 ? 11.484 -1.105 25 1 87.94 84 GLU A N 1
ATOM 660 C CA . GLU A 1 84 ? 10.102 -1.372 25.406 1 87.94 84 GLU A CA 1
ATOM 661 C C . GLU A 1 84 ? 9.18 -1.423 24.188 1 87.94 84 GLU A C 1
ATOM 663 O O . GLU A 1 84 ? 9.227 -0.537 23.328 1 87.94 84 GLU A O 1
ATOM 668 N N . PRO A 1 85 ? 8.383 -2.457 24.172 1 83.12 85 PRO A N 1
ATOM 669 C CA . PRO A 1 85 ? 7.492 -2.619 23.016 1 83.12 85 PRO A CA 1
ATOM 670 C C . PRO A 1 85 ? 6.652 -1.374 22.75 1 83.12 85 PRO A C 1
ATOM 672 O O . PRO A 1 85 ? 6.398 -1.044 21.578 1 83.12 85 PRO A O 1
ATOM 675 N N . GLN A 1 86 ? 6.246 -0.683 23.781 1 82.31 86 GLN A N 1
ATOM 676 C CA . GLN A 1 86 ? 5.41 0.505 23.641 1 82.31 86 GLN A CA 1
ATOM 677 C C . GLN A 1 86 ? 6.145 1.615 22.906 1 82.31 86 GLN A C 1
ATOM 679 O O . GLN A 1 86 ? 5.516 2.512 22.328 1 82.31 86 GLN A O 1
ATOM 684 N N . LEU A 1 87 ? 7.449 1.491 22.922 1 84 87 LEU A N 1
ATOM 685 C CA . LEU A 1 87 ? 8.258 2.49 22.234 1 84 87 LEU A CA 1
ATOM 686 C C . LEU A 1 87 ? 8.742 1.963 20.891 1 84 87 LEU A C 1
ATOM 688 O O . LEU A 1 87 ? 8.883 2.727 19.938 1 84 87 LEU A O 1
ATOM 692 N N . ARG A 1 88 ? 9.016 0.683 20.891 1 89.81 88 ARG A N 1
ATOM 693 C CA . ARG A 1 88 ? 9.617 0.085 19.703 1 89.81 88 ARG A CA 1
ATOM 694 C C . ARG A 1 88 ? 8.648 0.123 18.516 1 89.81 88 ARG A C 1
ATOM 696 O O . ARG A 1 88 ? 9.031 0.504 17.406 1 89.81 88 ARG A O 1
ATOM 703 N N . ARG A 1 89 ? 7.418 -0.209 18.75 1 86.94 89 ARG A N 1
ATOM 704 C CA . ARG A 1 89 ? 6.445 -0.3 17.672 1 86.94 89 ARG A CA 1
ATOM 705 C C . ARG A 1 89 ? 6.207 1.064 17.031 1 86.94 89 ARG A C 1
ATOM 707 O O . ARG A 1 89 ? 6.32 1.211 15.805 1 86.94 89 ARG A O 1
ATOM 714 N N . PRO A 1 90 ? 5.973 2.111 17.875 1 86.69 90 PRO A N 1
ATOM 715 C CA . PRO A 1 90 ? 5.809 3.43 17.266 1 86.69 90 PRO A CA 1
ATOM 716 C C . PRO A 1 90 ? 7.07 3.9 16.531 1 86.69 90 PRO A C 1
ATOM 718 O O . PRO A 1 90 ? 6.98 4.57 15.508 1 86.69 90 PRO A O 1
ATOM 721 N N . SER A 1 91 ? 8.211 3.557 17.047 1 91.56 91 SER A N 1
ATOM 722 C CA . SER A 1 91 ? 9.461 3.943 16.406 1 91.56 91 SER A CA 1
ATOM 723 C C . SER A 1 91 ? 9.617 3.283 15.039 1 91.56 91 SER A C 1
ATOM 725 O O . SER A 1 91 ? 10.031 3.932 14.078 1 91.56 91 SER A O 1
ATOM 727 N N . MET A 1 92 ? 9.305 2.055 15 1 93 92 MET A N 1
ATOM 728 C CA . MET A 1 92 ? 9.336 1.328 13.734 1 93 92 MET A CA 1
ATOM 729 C C . MET A 1 92 ? 8.375 1.947 12.727 1 93 92 MET A C 1
ATOM 731 O O . MET A 1 92 ? 8.75 2.176 11.578 1 93 92 MET A O 1
ATOM 735 N N . GLU A 1 93 ? 7.219 2.238 13.203 1 91.12 93 GLU A N 1
ATOM 736 C CA . GLU A 1 93 ? 6.195 2.789 12.32 1 91.12 93 GLU A CA 1
ATOM 737 C C . GLU A 1 93 ? 6.59 4.172 11.812 1 91.12 93 GLU A C 1
ATOM 739 O O . GLU A 1 93 ? 6.426 4.477 10.625 1 91.12 93 GLU A O 1
ATOM 744 N N . GLU A 1 94 ? 7.094 4.984 12.695 1 92.88 94 GLU A N 1
ATOM 745 C CA . GLU A 1 94 ? 7.535 6.316 12.289 1 92.88 94 GLU A CA 1
ATOM 746 C C . GLU A 1 94 ? 8.672 6.238 11.281 1 92.88 94 GLU A C 1
ATOM 748 O O . GLU A 1 94 ? 8.711 7.012 10.32 1 92.88 94 GLU A O 1
ATOM 753 N N . SER A 1 95 ? 9.578 5.336 11.531 1 95.94 95 SER A N 1
ATOM 754 C CA . SER A 1 95 ? 10.695 5.148 10.609 1 95.94 95 SER A CA 1
ATOM 755 C C . SER A 1 95 ? 10.211 4.734 9.227 1 95.94 95 SER A C 1
ATOM 757 O O . SER A 1 95 ? 10.664 5.281 8.219 1 95.94 95 SER A O 1
ATOM 759 N N . ARG A 1 96 ? 9.289 3.861 9.234 1 95.88 96 ARG A N 1
ATOM 760 C CA . ARG A 1 96 ? 8.727 3.402 7.969 1 95.88 96 ARG A CA 1
ATOM 761 C C . ARG A 1 96 ? 7.984 4.527 7.254 1 95.88 96 ARG A C 1
ATOM 763 O O . ARG A 1 96 ? 8.102 4.684 6.039 1 95.88 96 ARG A O 1
ATOM 770 N N . ARG A 1 97 ? 7.234 5.281 7.996 1 95.06 97 ARG A N 1
ATOM 771 C CA . ARG A 1 97 ? 6.473 6.379 7.414 1 95.06 97 ARG A CA 1
ATOM 772 C C . ARG A 1 97 ? 7.398 7.398 6.754 1 95.06 97 ARG A C 1
ATOM 774 O O . ARG A 1 97 ? 7.094 7.914 5.676 1 95.06 97 ARG A O 1
ATOM 781 N N . LEU A 1 98 ? 8.477 7.707 7.379 1 96.81 98 LEU A N 1
ATOM 782 C CA . LEU A 1 98 ? 9.406 8.672 6.801 1 96.81 98 LEU A CA 1
ATOM 783 C C . LEU A 1 98 ? 10.055 8.117 5.535 1 96.81 98 LEU A C 1
ATOM 785 O O . LEU A 1 98 ? 10.148 8.82 4.527 1 96.81 98 LEU A O 1
ATOM 789 N N . LEU A 1 99 ? 10.438 6.898 5.613 1 97.44 99 LEU A N 1
ATOM 790 C CA . LEU A 1 99 ? 11.055 6.273 4.449 1 97.44 99 LEU A CA 1
ATOM 791 C C . LEU A 1 99 ? 10.086 6.223 3.275 1 97.44 99 LEU A C 1
ATOM 793 O O . LEU A 1 99 ? 10.406 6.676 2.178 1 97.44 99 LEU A O 1
ATOM 797 N N . TYR A 1 100 ? 8.93 5.668 3.494 1 97.44 100 TYR A N 1
ATOM 798 C CA . TYR A 1 100 ? 7.949 5.551 2.422 1 97.44 100 TYR A CA 1
ATOM 799 C C . TYR A 1 100 ? 7.469 6.926 1.967 1 97.44 100 TYR A C 1
ATOM 801 O O . TYR A 1 100 ? 7.168 7.125 0.788 1 97.44 100 TYR A O 1
ATOM 809 N N . GLY A 1 101 ? 7.375 7.848 2.91 1 97.31 101 GLY A N 1
ATOM 810 C CA . GLY A 1 101 ? 7.07 9.219 2.537 1 97.31 101 GLY A CA 1
ATOM 811 C C . GLY A 1 101 ? 8.094 9.82 1.592 1 97.31 101 GLY A C 1
ATOM 812 O O . GLY A 1 101 ? 7.73 10.516 0.641 1 97.31 101 GLY A O 1
ATOM 813 N N . MET A 1 102 ? 9.32 9.578 1.891 1 98.19 102 MET A N 1
ATOM 814 C CA . MET A 1 102 ? 10.383 10.039 1.001 1 98.19 102 MET A CA 1
ATOM 815 C C . MET A 1 102 ? 10.219 9.445 -0.395 1 98.19 102 MET A C 1
ATOM 817 O O . MET A 1 102 ? 10.258 10.172 -1.39 1 98.19 102 MET A O 1
ATOM 821 N N . LEU A 1 103 ? 10.016 8.156 -0.446 1 98.38 103 LEU A N 1
ATOM 822 C CA . LEU A 1 103 ? 9.875 7.48 -1.731 1 98.38 103 LEU A CA 1
ATOM 823 C C . LEU A 1 103 ? 8.672 8.023 -2.5 1 98.38 103 LEU A C 1
ATOM 825 O O . LEU A 1 103 ? 8.758 8.242 -3.711 1 98.38 103 LEU A O 1
ATOM 829 N N . ALA A 1 104 ? 7.594 8.234 -1.83 1 97.81 104 ALA A N 1
ATOM 830 C CA . ALA A 1 104 ? 6.375 8.734 -2.465 1 97.81 104 ALA A CA 1
ATOM 831 C C . ALA A 1 104 ? 6.578 10.156 -2.99 1 97.81 104 ALA A C 1
ATOM 833 O O . ALA A 1 104 ? 6.004 10.531 -4.016 1 97.81 104 ALA A O 1
ATOM 834 N N . ALA A 1 105 ? 7.375 10.922 -2.318 1 97.69 105 ALA A N 1
ATOM 835 C CA . ALA A 1 105 ? 7.531 12.336 -2.654 1 97.69 105 ALA A CA 1
ATOM 836 C C . ALA A 1 105 ? 8.602 12.531 -3.723 1 97.69 105 ALA A C 1
ATOM 838 O O . ALA A 1 105 ? 8.672 13.586 -4.352 1 97.69 105 ALA A O 1
ATOM 839 N N . LEU A 1 106 ? 9.477 11.547 -3.891 1 97.44 106 LEU A N 1
ATOM 840 C CA . LEU A 1 106 ? 10.477 11.633 -4.945 1 97.44 106 LEU A CA 1
ATOM 841 C C . LEU A 1 106 ? 9.828 11.57 -6.324 1 97.44 106 LEU A C 1
ATOM 843 O O . LEU A 1 106 ? 9.141 10.602 -6.641 1 97.44 106 LEU A O 1
ATOM 847 N N . ASP A 1 107 ? 9.977 12.609 -7.082 1 95.19 107 ASP A N 1
ATOM 848 C CA . ASP A 1 107 ? 9.406 12.656 -8.43 1 95.19 107 ASP A CA 1
ATOM 849 C C . ASP A 1 107 ? 10.406 12.148 -9.461 1 95.19 107 ASP A C 1
ATOM 851 O O . ASP A 1 107 ? 10.844 12.898 -10.336 1 95.19 107 ASP A O 1
ATOM 855 N N . VAL A 1 108 ? 10.828 10.938 -9.336 1 97.81 108 VAL A N 1
ATOM 856 C CA . VAL A 1 108 ? 11.766 10.281 -10.242 1 97.81 108 VAL A CA 1
ATOM 857 C C . VAL A 1 108 ? 11.258 8.883 -10.578 1 97.81 108 VAL A C 1
ATOM 859 O O . VAL A 1 108 ? 10.32 8.391 -9.953 1 97.81 108 VAL A O 1
ATOM 862 N N . PHE A 1 109 ? 11.875 8.312 -11.594 1 98.44 109 PHE A N 1
ATOM 863 C CA . PHE A 1 109 ? 11.539 6.941 -11.961 1 98.44 109 PHE A CA 1
ATOM 864 C C . PHE A 1 109 ? 11.883 5.977 -10.836 1 98.44 109 PHE A C 1
ATOM 866 O O . PHE A 1 109 ? 12.969 6.043 -10.258 1 98.44 109 PHE A O 1
ATOM 873 N N . GLN A 1 110 ? 10.969 5.125 -10.531 1 98.62 110 GLN A N 1
ATOM 874 C CA . GLN A 1 110 ? 11.195 4.098 -9.516 1 98.62 110 GLN A CA 1
ATOM 875 C C . GLN A 1 110 ? 10.891 2.709 -10.062 1 98.62 110 GLN A C 1
ATOM 877 O O . GLN A 1 110 ? 9.844 2.498 -10.688 1 98.62 110 GLN A O 1
ATOM 882 N N . LEU A 1 111 ? 11.773 1.765 -9.883 1 98.69 111 LEU A N 1
ATOM 883 C CA . LEU A 1 111 ? 11.695 0.385 -10.352 1 98.69 111 LEU A CA 1
ATOM 884 C C . LEU A 1 111 ? 11.445 -0.57 -9.188 1 98.69 111 LEU A C 1
ATOM 886 O O . LEU A 1 111 ? 12.391 -1.135 -8.633 1 98.69 111 LEU A O 1
ATOM 890 N N . ASP A 1 112 ? 10.219 -0.823 -8.961 1 98.12 112 ASP A N 1
ATOM 891 C CA . ASP A 1 112 ? 9.062 0.014 -9.273 1 98.12 112 ASP A CA 1
ATOM 892 C C . ASP A 1 112 ? 8.578 0.764 -8.039 1 98.12 112 ASP A C 1
ATOM 894 O O . ASP A 1 112 ? 9.086 0.55 -6.934 1 98.12 112 ASP A O 1
ATOM 898 N N . ALA A 1 113 ? 7.629 1.662 -8.195 1 97.06 113 ALA A N 1
ATOM 899 C CA . ALA A 1 113 ? 7.027 2.373 -7.066 1 97.06 113 ALA A CA 1
ATOM 900 C C . ALA A 1 113 ? 6.352 1.402 -6.102 1 97.06 113 ALA A C 1
ATOM 902 O O . ALA A 1 113 ? 5.719 0.435 -6.527 1 97.06 113 ALA A O 1
ATOM 903 N N . VAL A 1 114 ? 6.406 1.698 -4.824 1 96.12 114 VAL A N 1
ATOM 904 C CA . VAL A 1 114 ? 5.941 0.824 -3.75 1 96.12 114 VAL A CA 1
ATOM 905 C C . VAL A 1 114 ? 4.473 0.469 -3.971 1 96.12 114 VAL A C 1
ATOM 907 O O . VAL A 1 114 ? 4.078 -0.691 -3.828 1 96.12 114 VAL A O 1
ATOM 910 N N . GLU A 1 115 ? 3.662 1.402 -4.34 1 94.69 115 GLU A N 1
ATOM 911 C CA . GLU A 1 115 ? 2.232 1.181 -4.531 1 94.69 115 GLU A CA 1
ATOM 912 C C . GLU A 1 115 ? 1.975 0.191 -5.664 1 94.69 115 GLU A C 1
ATOM 914 O O . GLU A 1 115 ? 1.05 -0.621 -5.586 1 94.69 115 GLU A O 1
ATOM 919 N N . ARG A 1 116 ? 2.768 0.263 -6.707 1 96.06 116 ARG A N 1
ATOM 920 C CA . ARG A 1 116 ? 2.635 -0.655 -7.832 1 96.06 116 ARG A CA 1
ATOM 921 C C . ARG A 1 116 ? 3.049 -2.068 -7.438 1 96.06 116 ARG A C 1
ATOM 923 O O . ARG A 1 116 ? 2.385 -3.041 -7.801 1 96.06 116 ARG A O 1
ATOM 930 N N . VAL A 1 117 ? 4.137 -2.109 -6.73 1 96.5 117 VAL A N 1
ATOM 931 C CA . VAL A 1 117 ? 4.641 -3.398 -6.266 1 96.5 117 VAL A CA 1
ATOM 932 C C . VAL A 1 117 ? 3.592 -4.074 -5.387 1 96.5 117 VAL A C 1
ATOM 934 O O . VAL A 1 117 ? 3.283 -5.254 -5.574 1 96.5 117 VAL A O 1
ATOM 937 N N . ARG A 1 118 ? 3.018 -3.283 -4.504 1 94.94 118 ARG A N 1
ATOM 938 C CA . ARG A 1 118 ? 2.029 -3.824 -3.574 1 94.94 118 ARG A CA 1
ATOM 939 C C . ARG A 1 118 ? 0.778 -4.285 -4.316 1 94.94 118 ARG A C 1
ATOM 941 O O . ARG A 1 118 ? 0.262 -5.375 -4.059 1 94.94 118 ARG A O 1
ATOM 948 N N . ARG A 1 119 ? 0.333 -3.533 -5.215 1 96.06 119 ARG A N 1
ATOM 949 C CA . ARG A 1 119 ? -0.859 -3.891 -5.977 1 96.06 119 ARG A CA 1
ATOM 950 C C . ARG A 1 119 ? -0.619 -5.141 -6.816 1 96.06 119 ARG A C 1
ATOM 952 O O . ARG A 1 119 ? -1.469 -6.035 -6.867 1 96.06 119 ARG A O 1
ATOM 959 N N . ALA A 1 120 ? 0.537 -5.168 -7.387 1 96.94 120 ALA A N 1
ATOM 960 C CA . ALA A 1 120 ? 0.86 -6.27 -8.289 1 96.94 120 ALA A CA 1
ATOM 961 C C . ALA A 1 120 ? 1.042 -7.574 -7.52 1 96.94 120 ALA A C 1
ATOM 963 O O . ALA A 1 120 ? 1.044 -8.656 -8.117 1 96.94 120 ALA A O 1
ATOM 964 N N . GLY A 1 121 ? 1.175 -7.461 -6.254 1 94.75 121 GLY A N 1
ATOM 965 C CA . GLY A 1 121 ? 1.426 -8.641 -5.441 1 94.75 121 GLY A CA 1
ATOM 966 C C . GLY A 1 121 ? 0.168 -9.43 -5.129 1 94.75 121 GLY A C 1
ATOM 967 O O . GLY A 1 121 ? 0.241 -10.547 -4.605 1 94.75 121 GLY A O 1
ATOM 968 N N . HIS A 1 122 ? -0.961 -8.922 -5.469 1 96.06 122 HIS A N 1
ATOM 969 C CA . HIS A 1 122 ? -2.213 -9.609 -5.176 1 96.06 122 HIS A CA 1
ATOM 970 C C . HIS A 1 122 ? -2.48 -10.719 -6.188 1 96.06 122 HIS A C 1
ATOM 972 O O . HIS A 1 122 ? -2.809 -10.445 -7.344 1 96.06 122 HIS A O 1
ATOM 978 N N . LYS A 1 123 ? -2.465 -11.93 -5.719 1 95.69 123 LYS A N 1
ATOM 979 C CA . LYS A 1 123 ? -2.605 -13.094 -6.594 1 95.69 123 LYS A CA 1
ATOM 980 C C . LYS A 1 123 ? -3.953 -13.086 -7.309 1 95.69 123 LYS A C 1
ATOM 982 O O . LYS A 1 123 ? -4.023 -13.344 -8.508 1 95.69 123 LYS A O 1
ATOM 987 N N . PRO A 1 124 ? -5.078 -12.773 -6.609 1 97.19 124 PRO A N 1
ATOM 988 C CA . PRO A 1 124 ? -6.344 -12.727 -7.344 1 97.19 124 PRO A CA 1
ATOM 989 C C . PRO A 1 124 ? -6.312 -11.75 -8.516 1 97.19 124 PRO A C 1
ATOM 991 O O . PRO A 1 124 ? -6.848 -12.047 -9.586 1 97.19 124 PRO A O 1
ATOM 994 N N . LEU A 1 125 ? -5.688 -10.656 -8.328 1 97.88 125 LEU A N 1
ATOM 995 C CA . LEU A 1 125 ? -5.566 -9.688 -9.406 1 97.88 125 LEU A CA 1
ATOM 996 C C . LEU A 1 125 ? -4.711 -10.234 -10.547 1 97.88 125 LEU A C 1
ATOM 998 O O . LEU A 1 125 ? -5.082 -10.117 -11.711 1 97.88 125 LEU A O 1
ATOM 1002 N N . GLN A 1 126 ? -3.607 -10.844 -10.211 1 98.19 126 GLN A N 1
ATOM 1003 C CA . GLN A 1 126 ? -2.709 -11.414 -11.211 1 98.19 126 GLN A CA 1
ATOM 1004 C C . GLN A 1 126 ? -3.441 -12.414 -12.094 1 98.19 126 GLN A C 1
ATOM 1006 O O . GLN A 1 126 ? -3.379 -12.32 -13.328 1 98.19 126 GLN A O 1
ATOM 1011 N N . LEU A 1 127 ? -4.086 -13.336 -11.422 1 98.25 127 LEU A N 1
ATOM 1012 C CA . LEU A 1 127 ? -4.754 -14.406 -12.148 1 98.25 127 LEU A CA 1
ATOM 1013 C C . LEU A 1 127 ? -5.871 -13.859 -13.031 1 98.25 127 LEU A C 1
ATOM 1015 O O . LEU A 1 127 ? -5.996 -14.242 -14.195 1 98.25 127 LEU A O 1
ATOM 1019 N N . ALA A 1 128 ? -6.617 -12.953 -12.516 1 98.38 128 ALA A N 1
ATOM 1020 C CA . ALA A 1 128 ? -7.723 -12.375 -13.273 1 98.38 128 ALA A CA 1
ATOM 1021 C C . ALA A 1 128 ? -7.215 -11.633 -14.5 1 98.38 128 ALA A C 1
ATOM 1023 O O . ALA A 1 128 ? -7.746 -11.797 -15.602 1 98.38 128 ALA A O 1
ATOM 1024 N N . LEU A 1 129 ? -6.199 -10.812 -14.328 1 98.62 129 LEU A N 1
ATOM 1025 C CA . LEU A 1 129 ? -5.637 -10.055 -15.438 1 98.62 129 LEU A CA 1
ATOM 1026 C C . LEU A 1 129 ? -5.027 -10.984 -16.484 1 98.62 129 LEU A C 1
ATOM 1028 O O . LEU A 1 129 ? -5.234 -10.805 -17.688 1 98.62 129 LEU A O 1
ATOM 1032 N N . ALA A 1 130 ? -4.273 -11.984 -16 1 98.81 130 ALA A N 1
ATOM 1033 C CA . ALA A 1 130 ? -3.646 -12.945 -16.906 1 98.81 130 ALA A CA 1
ATOM 1034 C C . ALA A 1 130 ? -4.691 -13.68 -17.734 1 98.81 130 ALA A C 1
ATOM 1036 O O . ALA A 1 130 ? -4.562 -13.781 -18.969 1 98.81 130 ALA A O 1
ATOM 1037 N N . ARG A 1 131 ? -5.703 -14.109 -17.062 1 98.25 131 ARG A N 1
ATOM 1038 C CA . ARG A 1 131 ? -6.793 -14.797 -17.75 1 98.25 131 ARG A CA 1
ATOM 1039 C C . ARG A 1 131 ? -7.449 -13.883 -18.781 1 98.25 131 ARG A C 1
ATOM 1041 O O . ARG A 1 131 ? -7.688 -14.289 -19.922 1 98.25 131 ARG A O 1
ATOM 1048 N N . GLY A 1 132 ? -7.688 -12.68 -18.422 1 97.94 132 GLY A N 1
ATOM 1049 C CA . GLY A 1 132 ? -8.297 -11.719 -19.312 1 97.94 132 GLY A CA 1
ATOM 1050 C C . GLY A 1 132 ? -7.445 -11.422 -20.531 1 97.94 132 GLY A C 1
ATOM 1051 O O . GLY A 1 132 ? -7.973 -11.086 -21.594 1 97.94 132 GLY A O 1
ATOM 1052 N N . LEU A 1 133 ? -6.18 -11.641 -20.406 1 98.44 133 LEU A N 1
ATOM 1053 C CA . LEU A 1 133 ? -5.238 -11.367 -21.484 1 98.44 133 LEU A CA 1
ATOM 1054 C C . LEU A 1 133 ? -5 -12.609 -22.328 1 98.44 133 LEU A C 1
ATOM 1056 O O . LEU A 1 133 ? -4.195 -12.586 -23.266 1 98.44 133 LEU A O 1
ATOM 1060 N N . GLY A 1 134 ? -5.645 -13.703 -21.953 1 98.06 134 GLY A N 1
ATOM 1061 C CA . GLY A 1 134 ? -5.57 -14.914 -22.75 1 98.06 134 GLY A CA 1
ATOM 1062 C C . GLY A 1 134 ? -4.484 -15.867 -22.297 1 98.06 134 GLY A C 1
ATOM 1063 O O . GLY A 1 134 ? -4.164 -16.828 -22.984 1 98.06 134 GLY A O 1
ATOM 1064 N N . MET A 1 135 ? -3.893 -15.672 -21.203 1 98.5 135 MET A N 1
ATOM 1065 C CA . MET A 1 135 ? -2.939 -16.625 -20.641 1 98.5 135 MET A CA 1
ATOM 1066 C C . MET A 1 135 ? -3.664 -17.812 -20.016 1 98.5 135 MET A C 1
ATOM 1068 O O . MET A 1 135 ? -4.754 -17.656 -19.469 1 98.5 135 MET A O 1
ATOM 1072 N N . GLU A 1 136 ? -3.035 -18.922 -20.156 1 98.12 136 GLU A N 1
ATOM 1073 C CA . GLU A 1 136 ? -3.551 -20.078 -19.422 1 98.12 136 GLU A CA 1
ATOM 1074 C C . GLU A 1 136 ? -3.176 -20 -17.953 1 98.12 136 GLU A C 1
ATOM 1076 O O . GLU A 1 136 ? -2.021 -19.734 -17.609 1 98.12 136 GLU A O 1
ATOM 1081 N N . VAL A 1 137 ? -4.148 -20.109 -17.094 1 98.38 137 VAL A N 1
ATOM 1082 C CA . VAL A 1 137 ? -3.941 -20.156 -15.641 1 98.38 137 VAL A CA 1
ATOM 1083 C C . VAL A 1 137 ? -4.617 -21.406 -15.07 1 98.38 137 VAL A C 1
ATOM 1085 O O . VAL A 1 137 ? -5.594 -21.906 -15.633 1 98.38 137 VAL A O 1
ATOM 1088 N N . PRO A 1 138 ? -4.082 -21.953 -14 1 97.25 138 PRO A N 1
ATOM 1089 C CA . PRO A 1 138 ? -4.793 -23.078 -13.391 1 97.25 138 PRO A CA 1
ATOM 1090 C C . PRO A 1 138 ? -6.156 -22.688 -12.828 1 97.25 138 PRO A C 1
ATOM 1092 O O . PRO A 1 138 ? -6.332 -21.562 -12.359 1 97.25 138 PRO A O 1
ATOM 1095 N N . ARG A 1 139 ? -7.062 -23.641 -12.961 1 97.81 139 ARG A N 1
ATOM 1096 C CA . ARG A 1 139 ? -8.242 -23.453 -12.117 1 97.81 139 ARG A CA 1
ATOM 1097 C C . ARG A 1 139 ? -7.844 -23.234 -10.664 1 97.81 139 ARG A C 1
ATOM 1099 O O . ARG A 1 139 ? -7.023 -23.984 -10.117 1 97.81 139 ARG A O 1
ATOM 1106 N N . THR A 1 140 ? -8.367 -22.188 -10.055 1 97.94 140 THR A N 1
ATOM 1107 C CA . THR A 1 140 ? -7.953 -21.781 -8.711 1 97.94 140 THR A CA 1
ATOM 1108 C C . THR A 1 140 ? -9.156 -21.375 -7.875 1 97.94 140 THR A C 1
ATOM 1110 O O . THR A 1 140 ? -10.109 -20.781 -8.398 1 97.94 140 THR A O 1
ATOM 1113 N N . LEU A 1 141 ? -9.125 -21.75 -6.656 1 97.88 141 LEU A N 1
ATOM 1114 C CA . LEU A 1 141 ? -10.086 -21.297 -5.66 1 97.88 141 LEU A CA 1
ATOM 1115 C C . LEU A 1 141 ? -9.375 -20.797 -4.406 1 97.88 141 LEU A C 1
ATOM 1117 O O . LEU A 1 141 ? -8.562 -21.516 -3.822 1 97.88 141 LEU A O 1
ATOM 1121 N N . MET A 1 142 ? -9.609 -19.594 -4.016 1 97.5 142 MET A N 1
ATOM 1122 C CA . MET A 1 142 ? -9.156 -19.031 -2.748 1 97.5 142 MET A CA 1
ATOM 1123 C C . MET A 1 142 ? -10.328 -18.797 -1.801 1 97.5 142 MET A C 1
ATOM 1125 O O . MET A 1 142 ? -11.258 -18.062 -2.127 1 97.5 142 MET A O 1
ATOM 1129 N N . THR A 1 143 ? -10.281 -19.469 -0.668 1 97.75 143 THR A N 1
ATOM 1130 C CA . THR A 1 143 ? -11.5 -19.453 0.125 1 97.75 143 THR A CA 1
ATOM 1131 C C . THR A 1 143 ? -11.227 -19.906 1.555 1 97.75 143 THR A C 1
ATOM 1133 O O . THR A 1 143 ? -10.156 -20.453 1.844 1 97.75 143 THR A O 1
ATOM 1136 N N . ASN A 1 144 ? -12.141 -19.547 2.434 1 97.25 144 ASN A N 1
ATOM 1137 C CA . ASN A 1 144 ? -12.227 -20.156 3.756 1 97.25 144 ASN A CA 1
ATOM 1138 C C . ASN A 1 144 ? -13.516 -20.953 3.922 1 97.25 144 ASN A C 1
ATOM 1140 O O . ASN A 1 144 ? -13.945 -21.234 5.043 1 97.25 144 ASN A O 1
ATOM 1144 N N . ASP A 1 145 ? -14.188 -21.344 2.824 1 96.94 145 ASP A N 1
ATOM 1145 C CA . ASP A 1 145 ? -15.445 -22.094 2.824 1 96.94 145 ASP A CA 1
ATOM 1146 C C . ASP A 1 145 ? -15.227 -23.547 2.453 1 96.94 145 ASP A C 1
ATOM 1148 O O . ASP A 1 145 ? -14.953 -23.875 1.293 1 96.94 145 ASP A O 1
ATOM 1152 N N . PRO A 1 146 ? -15.453 -24.422 3.43 1 95.75 146 PRO A N 1
ATOM 1153 C CA . PRO A 1 146 ? -15.227 -25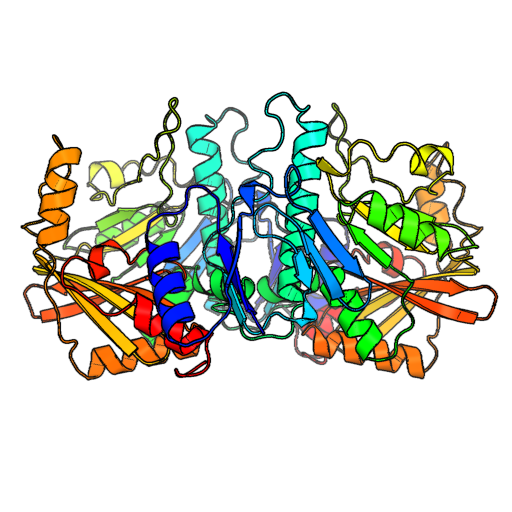.844 3.15 1 95.75 146 PRO A CA 1
ATOM 1154 C C . PRO A 1 146 ? -16.141 -26.375 2.045 1 95.75 146 PRO A C 1
ATOM 1156 O O . PRO A 1 146 ? -15.727 -27.234 1.27 1 95.75 146 PRO A O 1
ATOM 1159 N N . GLU A 1 147 ? -17.312 -25.875 1.986 1 95.31 147 GLU A N 1
ATOM 1160 C CA . GLU A 1 147 ? -18.234 -26.344 0.952 1 95.31 147 GLU A CA 1
ATOM 1161 C C . GLU A 1 147 ? -17.734 -25.953 -0.439 1 95.31 147 GLU A C 1
ATOM 1163 O O . GLU A 1 147 ? -17.844 -26.75 -1.383 1 95.31 147 GLU A O 1
ATOM 1168 N N . ALA A 1 148 ? -17.219 -24.781 -0.535 1 96.56 148 ALA A N 1
ATOM 1169 C CA . ALA A 1 148 ? -16.656 -24.344 -1.805 1 96.56 148 ALA A CA 1
ATOM 1170 C C . ALA A 1 148 ? -15.461 -25.219 -2.203 1 96.56 148 ALA A C 1
ATOM 1172 O O . ALA A 1 148 ? -15.289 -25.531 -3.383 1 96.56 148 ALA A O 1
ATOM 1173 N N . VAL A 1 149 ? -14.688 -25.609 -1.217 1 96.56 149 VAL A N 1
ATOM 1174 C CA . VAL A 1 149 ? -13.516 -26.438 -1.475 1 96.56 149 VAL A CA 1
ATOM 1175 C C . VAL A 1 149 ? -13.953 -27.797 -2.008 1 96.56 149 VAL A C 1
ATOM 1177 O O . VAL A 1 149 ? -13.391 -28.297 -2.98 1 96.56 149 VAL A O 1
ATOM 1180 N N . ARG A 1 150 ? -14.914 -28.359 -1.353 1 95.62 150 ARG A N 1
ATOM 1181 C CA . ARG A 1 150 ? -15.406 -29.672 -1.775 1 95.62 150 ARG A CA 1
ATOM 1182 C C . ARG A 1 150 ? -15.961 -29.609 -3.195 1 95.62 150 ARG A C 1
ATOM 1184 O O . ARG A 1 150 ? -15.688 -30.5 -4.008 1 95.62 150 ARG A O 1
ATOM 1191 N N . ALA A 1 151 ? -16.703 -28.578 -3.455 1 96.06 151 ALA A N 1
ATOM 1192 C CA . ALA A 1 151 ? -17.234 -28.406 -4.801 1 96.06 151 ALA A CA 1
ATOM 1193 C C . ALA A 1 151 ? -16.125 -28.234 -5.824 1 96.06 151 ALA A C 1
ATOM 1195 O O . ALA A 1 151 ? -16.172 -28.797 -6.918 1 96.06 151 ALA A O 1
ATOM 1196 N N . PHE A 1 152 ? -15.156 -27.5 -5.469 1 97.12 152 PHE A N 1
ATOM 1197 C CA . PHE A 1 152 ? -14.008 -27.266 -6.336 1 97.12 152 PHE A CA 1
ATOM 1198 C C . PHE A 1 152 ? -13.266 -28.562 -6.621 1 97.12 152 PHE A C 1
ATOM 1200 O O . PHE A 1 152 ? -12.945 -28.859 -7.773 1 97.12 152 PHE A O 1
ATOM 1207 N N . ALA A 1 153 ? -12.984 -29.312 -5.613 1 95.56 153 ALA A N 1
ATOM 1208 C CA . ALA A 1 153 ? -12.25 -30.562 -5.73 1 95.56 153 ALA A CA 1
ATOM 1209 C C . ALA A 1 153 ? -12.992 -31.547 -6.637 1 95.56 153 ALA A C 1
ATOM 1211 O O . ALA A 1 153 ? -12.375 -32.281 -7.414 1 95.56 153 ALA A O 1
ATOM 1212 N N . ALA A 1 154 ? -14.258 -31.547 -6.531 1 95.12 154 ALA A N 1
ATOM 1213 C CA . ALA A 1 154 ? -15.078 -32.438 -7.355 1 95.12 154 ALA A CA 1
ATOM 1214 C C . ALA A 1 154 ? -14.93 -32.094 -8.836 1 95.12 154 ALA A C 1
ATOM 1216 O O . ALA A 1 154 ? -15.055 -32.969 -9.695 1 95.12 154 ALA A O 1
ATOM 1217 N N . GLY A 1 155 ? -14.609 -30.859 -9.102 1 95.25 155 GLY A N 1
ATOM 1218 C CA . GLY A 1 155 ? -14.445 -30.406 -10.469 1 95.25 155 GLY A CA 1
ATOM 1219 C C . GLY A 1 155 ? -13.031 -30.594 -11 1 95.25 155 GLY A C 1
ATOM 1220 O O . GLY A 1 155 ? -12.742 -30.266 -12.148 1 95.25 155 GLY A O 1
ATOM 1221 N N . CYS A 1 156 ? -12.172 -31.094 -10.18 1 95.19 156 CYS A N 1
ATOM 1222 C CA . CYS A 1 156 ? -10.781 -31.312 -10.547 1 95.19 156 CYS A CA 1
ATOM 1223 C C . CYS A 1 156 ? -10.414 -32.781 -10.461 1 95.19 156 CYS A C 1
ATOM 1225 O O . CYS A 1 156 ? -9.742 -33.219 -9.523 1 95.19 156 CYS A O 1
ATOM 1227 N N . PRO A 1 157 ? -10.719 -33.531 -11.469 1 90.31 157 PRO A N 1
ATOM 1228 C CA . PRO A 1 157 ? -10.492 -34.969 -11.414 1 90.31 157 PRO A CA 1
ATOM 1229 C C . PRO A 1 157 ? -9.016 -35.344 -11.297 1 90.31 157 PRO A C 1
ATOM 1231 O O . PRO A 1 157 ? -8.672 -36.375 -10.758 1 90.31 157 PRO A O 1
ATOM 1234 N N . GLY A 1 158 ? -8.109 -34.5 -11.781 1 91.19 158 GLY A N 1
ATOM 1235 C CA . GLY A 1 158 ? -6.68 -34.781 -11.68 1 91.19 158 GLY A CA 1
ATOM 1236 C C . GLY A 1 158 ? -6.113 -34.469 -10.305 1 91.19 158 GLY A C 1
ATOM 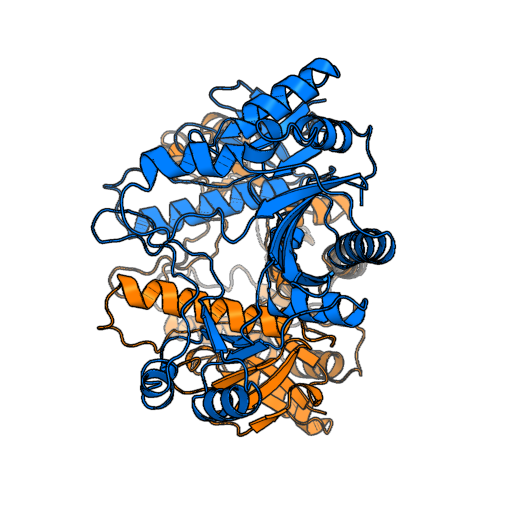1237 O O . GLY A 1 158 ? -4.934 -34.719 -10.047 1 91.19 158 GLY A O 1
ATOM 1238 N N . GLY A 1 159 ? -6.965 -33.938 -9.469 1 93.75 159 GLY A N 1
ATOM 1239 C CA . GLY A 1 159 ? -6.527 -33.625 -8.109 1 93.75 159 GLY A CA 1
ATOM 1240 C C . GLY A 1 159 ? -6.379 -32.125 -7.859 1 93.75 159 GLY A C 1
ATOM 1241 O O . GLY A 1 159 ? -6.504 -31.328 -8.781 1 93.75 159 GLY A O 1
ATOM 1242 N N . VAL A 1 160 ? -6.195 -31.828 -6.527 1 94.31 160 VAL A N 1
ATOM 1243 C CA . VAL A 1 160 ? -6.074 -30.453 -6.07 1 94.31 160 VAL A CA 1
ATOM 1244 C C . VAL A 1 160 ? -4.832 -30.297 -5.195 1 94.31 160 VAL A C 1
ATOM 1246 O O . VAL A 1 160 ? -4.488 -31.203 -4.434 1 94.31 160 VAL A O 1
ATOM 1249 N N . VAL A 1 161 ? -4.152 -29.203 -5.395 1 91.88 161 VAL A N 1
ATOM 125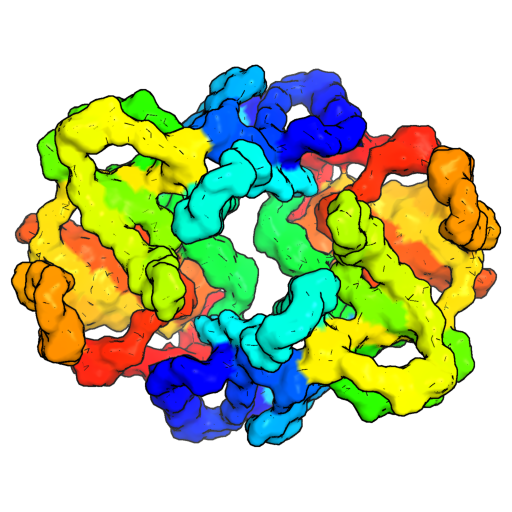0 C CA . VAL A 1 161 ? -3.078 -28.828 -4.477 1 91.88 161 VAL A CA 1
ATOM 1251 C C . VAL A 1 161 ? -3.5 -27.609 -3.648 1 91.88 161 VAL A C 1
ATOM 1253 O O . VAL A 1 161 ? -4.32 -26.812 -4.094 1 91.88 161 VAL A O 1
ATOM 1256 N N . THR A 1 162 ? -3.008 -27.5 -2.441 1 90.19 162 THR A N 1
ATOM 1257 C CA . THR A 1 162 ? -3.295 -26.375 -1.562 1 90.19 162 THR A CA 1
ATOM 1258 C C . THR A 1 162 ? -2.006 -25.672 -1.15 1 90.19 162 THR A C 1
ATOM 1260 O O . THR A 1 162 ? -0.968 -26.312 -0.977 1 90.19 162 THR A O 1
ATOM 1263 N N . LYS A 1 163 ? -2.082 -24.391 -1.075 1 84.75 163 LYS A N 1
ATOM 1264 C CA . LYS A 1 163 ? -0.95 -23.578 -0.652 1 84.75 163 LYS A CA 1
ATOM 1265 C C . LYS A 1 163 ? -1.42 -22.25 -0.04 1 84.75 163 LYS A C 1
ATOM 1267 O O . LYS A 1 163 ? -2.576 -21.859 -0.21 1 84.75 163 LYS A O 1
ATOM 1272 N N . MET A 1 164 ? -0.571 -21.703 0.713 1 77.19 164 MET A N 1
ATOM 1273 C CA . MET A 1 164 ? -0.801 -20.344 1.192 1 77.19 164 MET A CA 1
ATOM 1274 C C . MET A 1 164 ? -0.51 -19.328 0.097 1 77.19 164 MET A C 1
ATOM 1276 O O . MET A 1 164 ? 0.192 -19.625 -0.869 1 77.19 164 MET A O 1
ATOM 1280 N N . MET A 1 165 ? -1.199 -18.203 0.201 1 72.69 165 MET A N 1
ATOM 1281 C CA . MET A 1 165 ? -0.967 -17.141 -0.769 1 72.69 165 MET A CA 1
ATOM 1282 C C . MET A 1 165 ? 0.428 -16.547 -0.603 1 72.69 165 MET A C 1
ATOM 1284 O O . MET A 1 165 ? 1.027 -16.078 -1.572 1 72.69 165 MET A O 1
ATOM 1288 N N . SER A 1 166 ? 0.777 -16.406 0.674 1 60.78 166 SER A N 1
ATOM 1289 C CA . SER A 1 166 ? 2.113 -15.875 0.932 1 60.78 166 SER A CA 1
ATOM 1290 C C . SER A 1 166 ? 3.162 -16.984 0.882 1 60.78 166 SER A C 1
ATOM 1292 O O . SER A 1 166 ? 2.883 -18.125 1.246 1 60.78 166 SER A O 1
ATOM 1294 N N . SER A 1 167 ? 4.043 -16.938 0.003 1 49.09 167 SER A N 1
ATOM 1295 C CA . SER A 1 167 ? 5.176 -17.844 0.194 1 49.09 167 SER A CA 1
ATOM 1296 C C . SER A 1 167 ? 5.863 -17.594 1.532 1 49.09 167 SER A C 1
ATOM 1298 O O . SER A 1 167 ? 6.785 -16.766 1.619 1 49.09 167 SER A O 1
ATOM 1300 N N . PHE A 1 168 ? 5.055 -17.266 2.521 1 43.41 168 PHE A N 1
ATOM 1301 C CA . PHE A 1 168 ? 5.809 -16.938 3.723 1 43.41 168 PHE A CA 1
ATOM 1302 C C . PHE A 1 168 ? 6.492 -18.172 4.301 1 43.41 168 PHE A C 1
ATOM 1304 O O . PHE A 1 168 ? 5.953 -19.266 4.223 1 43.41 168 PHE A O 1
ATOM 1311 N N . ALA A 1 169 ? 7.715 -18.016 4.496 1 39.28 169 ALA A N 1
ATOM 1312 C CA . ALA A 1 169 ? 8.453 -18.906 5.375 1 39.28 169 ALA A CA 1
ATOM 1313 C C . ALA A 1 169 ? 7.883 -18.906 6.785 1 39.28 169 ALA A C 1
ATOM 1315 O O . ALA A 1 169 ? 7.641 -17.828 7.355 1 39.28 169 ALA A O 1
ATOM 1316 N N . VAL A 1 170 ? 7.027 -19.766 7.184 1 43.69 170 VAL A N 1
ATOM 1317 C CA . VAL A 1 170 ? 6.773 -19.938 8.609 1 43.69 170 VAL A CA 1
ATOM 1318 C C . VAL A 1 170 ? 8.094 -20.141 9.352 1 43.69 170 VAL A C 1
ATOM 1320 O O . VAL A 1 170 ? 8.938 -20.922 8.914 1 43.69 170 VAL A O 1
ATOM 1323 N N . TYR A 1 171 ? 8.453 -19.047 10.07 1 38.78 171 TYR A N 1
ATOM 1324 C CA . TYR A 1 171 ? 9.672 -19.266 10.836 1 38.78 171 TYR A CA 1
ATOM 1325 C C . TYR A 1 171 ? 9.422 -20.156 12.039 1 38.78 171 TYR A C 1
ATOM 1327 O O . TYR A 1 171 ? 8.406 -20 12.727 1 38.78 171 TYR A O 1
ATOM 1335 N N . ASP A 1 172 ? 10.07 -21.219 12.062 1 38.06 172 ASP A N 1
ATOM 1336 C CA . ASP A 1 172 ? 9.969 -22.062 13.25 1 38.06 172 ASP A CA 1
ATOM 1337 C C . ASP A 1 172 ? 10.492 -21.344 14.492 1 38.06 172 ASP A C 1
ATOM 1339 O O . ASP A 1 172 ? 10.883 -20.172 14.414 1 38.06 172 ASP A O 1
ATOM 1343 N N . ALA A 1 173 ? 10.352 -22.047 15.672 1 40.47 173 ALA A N 1
ATOM 1344 C CA . ALA A 1 173 ? 10.766 -21.547 16.984 1 40.47 173 ALA A CA 1
ATOM 1345 C C . ALA A 1 173 ? 12.18 -21 16.938 1 40.47 173 ALA A C 1
ATOM 1347 O O . ALA A 1 173 ? 12.602 -20.266 17.844 1 40.47 173 ALA A O 1
ATOM 1348 N N . GLN A 1 174 ? 12.898 -21.453 15.938 1 36.28 174 GLN A N 1
ATOM 1349 C CA . GLN A 1 174 ? 14.312 -21.125 15.812 1 36.28 174 GLN A CA 1
ATOM 1350 C C . GLN A 1 174 ? 14.547 -20.062 14.75 1 36.28 174 GLN A C 1
ATOM 1352 O O . GLN A 1 174 ? 15.695 -19.703 14.453 1 36.28 174 GLN A O 1
ATOM 1357 N N . GLY A 1 175 ? 13.508 -19.453 14.25 1 37.41 175 GLY A N 1
ATOM 1358 C CA . GLY A 1 175 ? 13.648 -18.328 13.336 1 37.41 175 GLY A CA 1
ATOM 1359 C C . GLY A 1 175 ? 13.789 -18.766 11.883 1 37.41 175 GLY A C 1
ATOM 1360 O O . GLY A 1 175 ? 14.172 -17.953 11.031 1 37.41 175 GLY A O 1
ATOM 1361 N N . GLU A 1 176 ? 13.672 -20.031 11.633 1 36.59 176 GLU A N 1
ATOM 1362 C CA . GLU A 1 176 ? 13.852 -20.547 10.281 1 36.59 176 GLU A CA 1
ATOM 1363 C C . GLU A 1 176 ? 12.562 -20.438 9.477 1 36.59 176 GLU A C 1
ATOM 1365 O O . GLU A 1 176 ? 11.477 -20.672 10 1 36.59 176 GLU A O 1
ATOM 1370 N N . GLU A 1 177 ? 12.586 -19.844 8.32 1 40.97 177 GLU A N 1
ATOM 1371 C CA . GLU A 1 177 ? 11.508 -19.719 7.352 1 40.97 177 GLU A CA 1
ATOM 1372 C C . GLU A 1 177 ? 10.922 -21.078 6.984 1 40.97 177 GLU A C 1
ATOM 1374 O O . GLU A 1 177 ? 11.664 -22 6.625 1 40.97 177 GLU A O 1
ATOM 1379 N N . GLN A 1 178 ? 9.828 -21.484 7.539 1 41.94 178 GLN A N 1
ATOM 1380 C CA . GLN A 1 178 ? 9.156 -22.672 7.016 1 41.94 178 GLN A CA 1
ATOM 1381 C C . GLN A 1 178 ? 8.289 -22.328 5.812 1 41.94 178 GLN A C 1
ATOM 1383 O O . GLN A 1 178 ? 7.488 -21.391 5.867 1 41.94 178 GLN A O 1
ATOM 1388 N N . VAL A 1 179 ? 8.797 -22.547 4.625 1 43.59 179 VAL A N 1
ATOM 1389 C CA . VAL A 1 179 ? 8.07 -22.422 3.367 1 43.59 179 VAL A CA 1
ATOM 1390 C C . VAL A 1 179 ? 6.844 -23.328 3.377 1 43.59 179 VAL A C 1
ATOM 1392 O O . VAL A 1 179 ? 6.938 -24.5 3.738 1 43.59 179 VAL A O 1
ATOM 1395 N N . VAL A 1 180 ? 5.684 -22.75 3.645 1 48.94 180 VAL A N 1
ATOM 1396 C CA . VAL A 1 180 ? 4.508 -23.594 3.447 1 48.94 180 VAL A CA 1
ATOM 1397 C C . VAL A 1 180 ? 4.461 -24.094 2.002 1 48.94 180 VAL A C 1
ATOM 1399 O O . VAL A 1 180 ? 4.469 -23.281 1.066 1 48.94 180 VAL A O 1
ATOM 1402 N N . PHE A 1 181 ? 4.719 -25.359 1.844 1 56.34 181 PHE A N 1
ATOM 1403 C CA . PHE A 1 181 ? 4.797 -26.062 0.573 1 56.34 181 PHE A CA 1
ATOM 1404 C C . PHE A 1 181 ? 3.406 -26.344 0.02 1 56.34 181 PHE A C 1
ATOM 1406 O O . PHE A 1 181 ? 2.43 -26.391 0.772 1 56.34 181 PHE A O 1
ATOM 1413 N N . THR A 1 182 ? 3.354 -26.172 -1.295 1 68.06 182 THR A N 1
ATOM 1414 C CA . THR A 1 182 ? 2.223 -26.703 -2.039 1 68.06 182 THR A CA 1
ATOM 1415 C C . THR A 1 182 ? 2.008 -28.188 -1.703 1 68.06 182 THR A C 1
ATOM 1417 O O . THR A 1 182 ? 2.938 -28.984 -1.802 1 68.06 182 THR A O 1
ATOM 1420 N N . THR A 1 183 ? 0.807 -28.5 -1.152 1 74.5 183 THR A N 1
ATOM 1421 C CA . THR A 1 183 ? 0.517 -29.859 -0.712 1 74.5 183 THR A CA 1
ATOM 1422 C C . THR A 1 183 ? -0.698 -30.406 -1.447 1 74.5 183 THR A C 1
ATOM 1424 O O . THR A 1 183 ? -1.715 -29.734 -1.586 1 74.5 183 THR A O 1
ATOM 1427 N N . PRO A 1 184 ? -0.496 -31.641 -1.928 1 82.06 184 PRO A N 1
ATOM 1428 C CA . PRO A 1 184 ? -1.694 -32.281 -2.49 1 82.06 184 PRO A CA 1
ATOM 1429 C C . PRO A 1 184 ? -2.818 -32.406 -1.466 1 82.06 184 PRO A C 1
ATOM 1431 O O . PRO A 1 184 ? -2.557 -32.719 -0.296 1 82.06 184 PRO A O 1
ATOM 1434 N N . LEU A 1 185 ? -3.973 -32.094 -1.904 1 85.62 185 LEU A N 1
ATOM 1435 C CA . LEU A 1 185 ? -5.141 -32.25 -1.046 1 85.62 185 LEU A CA 1
ATOM 1436 C C . LEU A 1 185 ? -5.656 -33.688 -1.087 1 85.62 185 LEU A C 1
ATOM 1438 O O . LEU A 1 185 ? -6.184 -34.125 -2.107 1 85.62 185 LEU A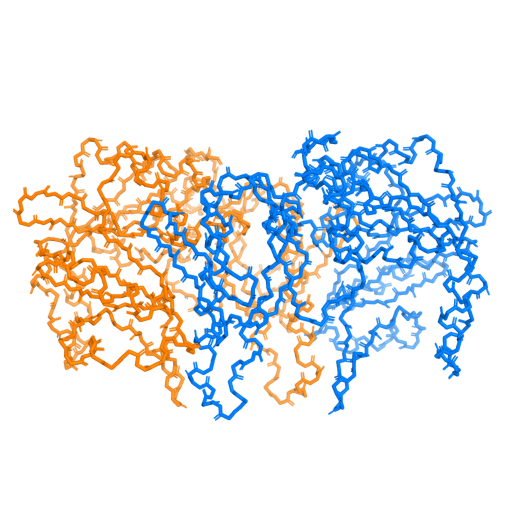 O 1
ATOM 1442 N N . SER A 1 186 ? -5.504 -34.344 0.006 1 84.12 186 SER A N 1
ATOM 1443 C CA . SER A 1 186 ? -5.961 -35.75 0.084 1 84.12 186 SER A CA 1
ATOM 1444 C C . SER A 1 186 ? -7.469 -35.812 0.306 1 84.12 186 SER A C 1
ATOM 1446 O O . SER A 1 186 ? -8.094 -34.812 0.667 1 84.12 186 SER A O 1
ATOM 1448 N N . ALA A 1 187 ? -7.949 -36.969 0.031 1 82.94 187 ALA A N 1
ATOM 1449 C CA . ALA A 1 187 ? -9.367 -37.188 0.309 1 82.94 187 ALA A CA 1
ATOM 1450 C C . ALA A 1 187 ? -9.672 -37 1.788 1 82.94 187 ALA A C 1
ATOM 1452 O O . ALA A 1 187 ? -10.734 -36.469 2.139 1 82.94 187 ALA A O 1
ATOM 1453 N N . GLN A 1 188 ? -8.766 -37.375 2.645 1 83 188 GLN A N 1
ATOM 1454 C CA . GLN A 1 188 ? -8.938 -37.219 4.082 1 83 188 GLN A CA 1
ATOM 1455 C C . GLN A 1 188 ? -8.969 -35.719 4.465 1 83 188 GLN A C 1
ATOM 1457 O O . GLN A 1 188 ? -9.781 -35.312 5.293 1 83 188 GLN A O 1
ATOM 1462 N N . ALA A 1 189 ? -8.078 -35.031 3.834 1 83 189 ALA A N 1
ATOM 1463 C CA . ALA A 1 189 ? -8.023 -33.594 4.105 1 83 189 ALA A CA 1
ATOM 1464 C C . ALA A 1 189 ? -9.312 -32.906 3.664 1 83 189 ALA A C 1
ATOM 1466 O O . ALA A 1 189 ? -9.758 -31.938 4.293 1 83 189 ALA A O 1
ATOM 1467 N N . LEU A 1 190 ? -9.828 -33.406 2.646 1 85.88 190 LEU A N 1
ATOM 1468 C CA . LEU A 1 190 ? -11.062 -32.844 2.117 1 85.88 190 LEU A CA 1
ATOM 1469 C C . LEU A 1 190 ? -12.219 -33.062 3.092 1 85.88 190 LEU A C 1
ATOM 1471 O O . LEU A 1 190 ? -13.18 -32.281 3.105 1 85.88 190 LEU A O 1
ATOM 1475 N N . GLU A 1 191 ? -12.062 -34.094 3.834 1 84.5 191 GLU A N 1
ATOM 1476 C CA . GLU A 1 191 ? -13.102 -34.406 4.816 1 84.5 191 GLU A CA 1
ATOM 1477 C C . GLU A 1 191 ? -12.945 -33.531 6.066 1 84.5 191 GLU A C 1
ATOM 1479 O O . GLU A 1 191 ? -13.922 -33.25 6.762 1 84.5 191 GLU A O 1
ATOM 1484 N N . ASP A 1 192 ? -11.719 -33.188 6.277 1 85.06 192 ASP A N 1
ATOM 1485 C CA . ASP A 1 192 ? -11.445 -32.375 7.465 1 85.06 192 ASP A CA 1
ATOM 1486 C C . ASP A 1 192 ? -10.859 -31.016 7.086 1 85.06 192 ASP A C 1
ATOM 1488 O O . ASP A 1 192 ? -9.641 -30.828 7.125 1 85.06 192 ASP A O 1
ATOM 1492 N N . LEU A 1 193 ? -11.641 -30.188 6.785 1 87.69 193 LEU A N 1
ATOM 1493 C CA . LEU A 1 193 ? -11.242 -28.844 6.379 1 87.69 193 LEU A CA 1
ATOM 1494 C C . LEU A 1 193 ? -11.359 -27.859 7.543 1 87.69 193 LEU A C 1
ATOM 1496 O O . LEU A 1 193 ? -11.594 -26.672 7.336 1 87.69 193 LEU A O 1
ATOM 1500 N N . GLU A 1 194 ? -11.039 -28.641 8.719 1 80.56 194 GLU A N 1
ATOM 1501 C CA . GLU A 1 194 ? -11.062 -27.828 9.938 1 80.56 194 GLU A CA 1
ATOM 1502 C C . GLU A 1 194 ? -9.938 -26.797 9.93 1 80.56 194 GLU A C 1
ATOM 1504 O O . GLU A 1 194 ? -8.859 -27.047 9.398 1 80.56 194 GLU A O 1
ATOM 1509 N N . GLY A 1 195 ? -10.148 -25.594 10.039 1 88.12 195 GLY A N 1
ATOM 1510 C CA . GLY A 1 195 ? -9.133 -24.547 10.094 1 88.12 195 GLY A CA 1
ATOM 1511 C C . GLY A 1 195 ? -9.367 -23.438 9.094 1 88.12 195 GLY A C 1
ATOM 1512 O O . GLY A 1 195 ? -8.812 -22.344 9.234 1 88.12 195 GLY A O 1
ATOM 1513 N N . LEU A 1 196 ? -10.086 -23.906 8.07 1 89.81 196 LEU A N 1
ATOM 1514 C CA . LEU A 1 196 ? -10.352 -22.906 7.047 1 89.81 196 LEU A CA 1
ATOM 1515 C C . LEU A 1 196 ? -11.062 -21.688 7.641 1 89.81 196 LEU A C 1
ATOM 1517 O O . LEU A 1 196 ? -10.938 -20.578 7.117 1 89.81 196 LEU A O 1
ATOM 1521 N N . ASP A 1 197 ? -11.703 -21.891 8.703 1 91.62 197 ASP A N 1
ATOM 1522 C CA . ASP A 1 197 ? -12.398 -20.797 9.359 1 91.62 197 ASP A CA 1
ATOM 1523 C C . ASP A 1 197 ? -11.414 -19.906 10.133 1 91.62 197 ASP A C 1
ATOM 1525 O O . ASP A 1 197 ? -11.789 -18.844 10.625 1 91.62 197 ASP A O 1
ATOM 1529 N N . LEU A 1 198 ? -10.227 -20.375 10.18 1 92.44 198 LEU A N 1
ATOM 1530 C CA . LEU A 1 198 ? -9.188 -19.594 10.828 1 92.44 198 LEU A CA 1
ATOM 1531 C C . LEU A 1 198 ? -8.211 -19.031 9.797 1 92.44 198 LEU A C 1
ATOM 1533 O O . LEU A 1 198 ? -7.629 -17.969 10 1 92.44 198 LEU A O 1
ATOM 1537 N N . CYS A 1 199 ? -8.039 -19.703 8.766 1 93.06 199 CYS A N 1
ATOM 1538 C CA . CYS A 1 199 ? -7.047 -19.344 7.762 1 93.06 199 CYS A CA 1
ATOM 1539 C C . CYS A 1 199 ? -7.516 -19.719 6.363 1 93.06 199 CYS A C 1
ATOM 1541 O O . CYS A 1 199 ? -7.516 -20.891 6.004 1 93.06 199 CYS A O 1
ATOM 1543 N N . PRO A 1 200 ? -7.902 -18.75 5.602 1 95.62 200 PRO A N 1
ATOM 1544 C CA . PRO A 1 200 ? -8.195 -19.078 4.203 1 95.62 200 PRO A CA 1
ATOM 1545 C C . PRO A 1 200 ? -6.984 -19.625 3.459 1 95.62 200 PRO A C 1
ATOM 1547 O O . PRO A 1 200 ? -5.844 -19.344 3.834 1 95.62 200 PRO A O 1
ATOM 1550 N N . MET A 1 201 ? -7.258 -20.422 2.441 1 93.31 201 MET A N 1
ATOM 1551 C CA . MET A 1 201 ? -6.203 -21.062 1.665 1 93.31 201 MET A CA 1
ATOM 1552 C C . MET A 1 201 ? -6.496 -20.984 0.171 1 93.31 201 MET A C 1
ATOM 1554 O O . MET A 1 201 ? -7.598 -20.594 -0.228 1 93.31 201 MET A O 1
ATOM 1558 N N . THR A 1 202 ? -5.48 -21.281 -0.542 1 95.06 202 THR A N 1
ATOM 1559 C CA . THR A 1 202 ? -5.598 -21.375 -1.993 1 95.06 202 THR A CA 1
ATOM 1560 C C . THR A 1 202 ? -5.621 -22.828 -2.443 1 95.06 202 THR A C 1
ATOM 1562 O O . THR A 1 202 ? -4.781 -23.625 -2.023 1 95.06 202 THR A O 1
ATOM 1565 N N . PHE A 1 203 ? -6.543 -23.156 -3.242 1 94.81 203 PHE A N 1
ATOM 1566 C CA . PHE A 1 203 ? -6.684 -24.469 -3.855 1 94.81 203 PHE A CA 1
ATOM 1567 C C . PHE A 1 203 ? -6.57 -24.375 -5.371 1 94.81 203 PHE A C 1
ATOM 1569 O O . PHE A 1 203 ? -7.238 -23.547 -6 1 94.81 203 PHE A O 1
ATOM 1576 N N . GLN A 1 204 ? -5.723 -25.219 -5.922 1 95.81 204 GLN A N 1
ATOM 1577 C CA . GLN A 1 204 ? -5.496 -25.188 -7.359 1 95.81 204 GLN A CA 1
ATOM 1578 C C . GLN A 1 204 ? -5.531 -26.578 -7.965 1 95.81 204 GLN A C 1
ATOM 1580 O O . GLN A 1 204 ? -5.148 -27.547 -7.309 1 95.81 204 GLN A O 1
ATOM 1585 N N . GLU A 1 205 ? -6.02 -26.625 -9.211 1 96.56 205 GLU A N 1
ATOM 1586 C CA . GLU A 1 205 ? -5.934 -27.906 -9.906 1 96.56 205 GLU A CA 1
ATOM 1587 C C . GLU A 1 205 ? -4.488 -28.375 -10.016 1 96.56 205 GLU A C 1
ATOM 1589 O O . GLU A 1 205 ? -3.578 -27.578 -10.219 1 96.56 205 GLU A O 1
ATOM 1594 N N . ARG A 1 206 ? -4.359 -29.641 -9.812 1 93.69 206 ARG A N 1
ATOM 1595 C CA . ARG A 1 206 ? -3.033 -30.234 -9.961 1 93.69 206 ARG A CA 1
ATOM 1596 C C . ARG A 1 206 ? -2.672 -30.406 -11.438 1 93.69 206 ARG A C 1
ATOM 1598 O O . ARG A 1 206 ? -3.432 -31 -12.203 1 93.69 206 ARG A O 1
ATOM 1605 N N . LEU A 1 207 ? -1.507 -29.891 -11.758 1 92.81 207 LEU A N 1
ATOM 1606 C CA . LEU A 1 207 ? -1.044 -29.984 -13.133 1 92.81 207 LEU A CA 1
ATOM 1607 C C . LEU A 1 207 ? 0.25 -30.781 -13.219 1 92.81 207 LEU A C 1
ATOM 1609 O O . LEU A 1 207 ? 1.133 -30.641 -12.375 1 92.81 207 LEU A O 1
ATOM 1613 N N . ALA A 1 208 ? 0.333 -31.672 -14.203 1 91.56 208 ALA A N 1
ATOM 1614 C CA . ALA A 1 208 ? 1.605 -32.344 -14.5 1 91.56 208 ALA A CA 1
ATOM 1615 C C . ALA A 1 208 ? 2.615 -31.328 -15.062 1 91.56 208 ALA A C 1
ATOM 1617 O O . ALA A 1 208 ? 2.258 -30.453 -15.852 1 91.56 208 ALA A O 1
ATOM 1618 N N . LYS A 1 209 ? 3.809 -31.516 -14.648 1 91.94 209 LYS A N 1
ATOM 1619 C CA . LYS A 1 209 ? 4.84 -30.562 -15.039 1 91.94 209 LYS A CA 1
ATOM 1620 C C . LYS A 1 209 ? 5.957 -31.25 -15.82 1 91.94 209 LYS A C 1
ATOM 1622 O O . LYS A 1 209 ? 6.516 -32.25 -15.359 1 91.94 209 LYS A O 1
ATOM 1627 N N . ALA A 1 210 ? 6.254 -30.844 -16.984 1 94.5 210 ALA A N 1
ATOM 1628 C CA . ALA A 1 210 ? 7.469 -31.219 -17.703 1 94.5 210 ALA A CA 1
ATOM 1629 C C . ALA A 1 210 ? 8.625 -30.297 -17.344 1 94.5 210 ALA A C 1
ATOM 1631 O O . ALA A 1 210 ? 9.734 -30.766 -17.047 1 94.5 210 ALA A O 1
ATOM 1632 N N . LEU A 1 211 ? 8.328 -28.984 -17.344 1 94.62 211 LEU A N 1
ATOM 1633 C CA . LEU A 1 211 ? 9.305 -27.953 -16.984 1 94.62 211 LEU A CA 1
ATOM 1634 C C . LEU A 1 211 ? 8.695 -26.922 -16.047 1 94.62 211 LEU A C 1
ATOM 1636 O O . LEU A 1 211 ? 7.477 -26.75 -16.031 1 94.62 211 LEU A O 1
ATOM 1640 N N . GLU A 1 212 ? 9.531 -26.344 -15.266 1 92.81 212 GLU A N 1
ATOM 1641 C CA . GLU A 1 212 ? 9.234 -25.094 -14.586 1 92.81 212 GLU A CA 1
ATOM 1642 C C . GLU A 1 212 ? 10.023 -23.938 -15.195 1 92.81 212 GLU A C 1
ATOM 1644 O O . GLU A 1 212 ? 11.219 -24.078 -15.492 1 92.81 212 GLU A O 1
ATOM 1649 N N . LEU A 1 213 ? 9.305 -22.891 -15.492 1 96.19 213 LEU A N 1
ATOM 1650 C CA . LEU A 1 213 ? 9.977 -21.734 -16.062 1 96.19 213 LEU A CA 1
ATOM 1651 C C . LEU A 1 213 ? 10.016 -20.578 -15.07 1 96.19 213 LEU A C 1
ATOM 1653 O O . LEU A 1 213 ? 9.047 -20.328 -14.359 1 96.19 213 LEU A O 1
ATOM 1657 N N . ARG A 1 214 ? 11.148 -20 -15 1 95.06 214 ARG A N 1
ATOM 1658 C CA . ARG A 1 214 ? 11.281 -18.641 -14.477 1 95.06 214 ARG A CA 1
ATOM 1659 C C . ARG A 1 214 ? 11.508 -17.656 -15.609 1 95.06 214 ARG A C 1
ATOM 1661 O O . ARG A 1 214 ? 12.5 -17.734 -16.328 1 95.06 214 ARG A O 1
ATOM 1668 N N . VAL A 1 215 ? 10.523 -16.766 -15.773 1 98.38 215 VAL A N 1
ATOM 1669 C CA . VAL A 1 215 ? 10.617 -15.719 -16.781 1 98.38 215 VAL A CA 1
ATOM 1670 C C . VAL A 1 215 ? 10.797 -14.367 -16.109 1 98.38 215 VAL A C 1
ATOM 1672 O O . VAL A 1 215 ? 9.891 -13.867 -15.445 1 98.38 215 VAL A O 1
ATOM 1675 N N . THR A 1 216 ? 11.93 -13.766 -16.266 1 98.31 216 THR A N 1
ATOM 1676 C CA . THR A 1 216 ? 12.234 -12.453 -15.688 1 98.31 216 THR A CA 1
ATOM 1677 C C . THR A 1 216 ? 12.094 -11.359 -16.734 1 98.31 216 THR A C 1
ATOM 1679 O O . THR A 1 216 ? 12.688 -11.445 -17.812 1 98.31 216 THR A O 1
ATOM 1682 N N . VAL A 1 217 ? 11.289 -10.414 -16.422 1 98.88 217 VAL A N 1
ATOM 1683 C CA . VAL A 1 217 ? 11.086 -9.281 -17.328 1 98.88 217 VAL A CA 1
ATOM 1684 C C . VAL A 1 217 ? 11.68 -8.016 -16.703 1 98.88 217 VAL A C 1
ATOM 1686 O O . VAL A 1 217 ? 11.445 -7.715 -15.531 1 98.88 217 VAL A O 1
ATOM 1689 N N . VAL A 1 218 ? 12.484 -7.305 -17.484 1 98.81 218 VAL A N 1
ATOM 1690 C CA . VAL A 1 218 ? 12.992 -5.98 -17.141 1 98.81 218 VAL A CA 1
ATOM 1691 C C . VAL A 1 218 ? 12.734 -5.012 -18.297 1 98.81 218 VAL A C 1
ATOM 1693 O O . VAL A 1 218 ? 13.312 -5.156 -19.375 1 98.81 218 VAL A O 1
ATOM 1696 N N . GLY A 1 219 ? 11.898 -4.02 -18.016 1 98.5 219 GLY A N 1
ATOM 1697 C CA . GLY A 1 219 ? 11.445 -3.229 -19.141 1 98.5 219 GLY A CA 1
ATOM 1698 C C . GLY A 1 219 ? 10.711 -4.047 -20.188 1 98.5 219 GLY A C 1
ATOM 1699 O O . GLY A 1 219 ? 9.68 -4.652 -19.891 1 98.5 219 GLY A O 1
ATOM 1700 N N . ASP A 1 220 ? 11.344 -4.117 -21.344 1 98.19 220 ASP A N 1
ATOM 1701 C CA . ASP A 1 220 ? 10.734 -4.902 -22.406 1 98.19 220 ASP A CA 1
ATOM 1702 C C . ASP A 1 220 ? 11.547 -6.156 -22.703 1 98.19 220 ASP A C 1
ATOM 1704 O O . ASP A 1 220 ? 11.219 -6.914 -23.609 1 98.19 220 ASP A O 1
ATOM 1708 N N . ARG A 1 221 ? 12.555 -6.387 -21.953 1 98.44 221 ARG A N 1
ATOM 1709 C CA . ARG A 1 221 ? 13.367 -7.582 -22.141 1 98.44 221 ARG A CA 1
ATOM 1710 C C . ARG A 1 221 ? 12.789 -8.766 -21.375 1 98.44 221 ARG A C 1
ATOM 1712 O O . ARG A 1 221 ? 12.617 -8.695 -20.156 1 98.44 221 ARG A O 1
ATOM 1719 N N . VAL A 1 222 ? 12.5 -9.797 -22.109 1 98.69 222 VAL A N 1
ATOM 1720 C CA . VAL A 1 222 ? 11.953 -11.023 -21.531 1 98.69 222 VAL A CA 1
ATOM 1721 C C . VAL A 1 222 ? 13.031 -12.109 -21.531 1 98.69 222 VAL A C 1
ATOM 1723 O O . VAL A 1 222 ? 13.531 -12.492 -22.594 1 98.69 222 VAL A O 1
ATOM 1726 N N . MET A 1 223 ? 13.422 -12.555 -20.375 1 98.62 223 MET A N 1
ATOM 1727 C CA . MET A 1 223 ? 14.477 -13.555 -20.203 1 98.62 223 MET A CA 1
ATOM 1728 C C . MET A 1 223 ? 13.953 -14.773 -19.453 1 98.62 223 MET A C 1
ATOM 1730 O O . MET A 1 223 ? 13.484 -14.656 -18.328 1 98.62 223 MET A O 1
ATOM 1734 N N . ALA A 1 224 ? 14.078 -15.93 -20.078 1 98.06 224 ALA A N 1
ATOM 1735 C CA . ALA A 1 224 ? 13.461 -17.125 -19.5 1 98.06 224 ALA A CA 1
ATOM 1736 C C . ALA A 1 224 ? 14.484 -18.234 -19.312 1 98.06 224 ALA A C 1
ATOM 1738 O O . ALA A 1 224 ? 15.406 -18.391 -20.125 1 98.06 224 ALA A O 1
ATOM 1739 N N . ALA A 1 225 ? 14.32 -18.953 -18.25 1 96.56 225 ALA A N 1
ATOM 1740 C CA . ALA A 1 225 ? 15.07 -20.172 -17.969 1 96.56 225 ALA A CA 1
ATOM 1741 C C . ALA A 1 225 ? 14.141 -21.297 -17.5 1 96.56 225 ALA A C 1
ATOM 1743 O O . ALA A 1 225 ? 13.086 -21.031 -16.906 1 96.56 225 ALA A O 1
ATOM 1744 N N . ALA A 1 226 ? 14.562 -22.469 -17.797 1 94.94 226 ALA A N 1
ATOM 1745 C CA . ALA A 1 226 ? 13.742 -23.625 -17.453 1 94.94 226 ALA A CA 1
ATOM 1746 C C . ALA A 1 226 ? 14.539 -24.656 -16.641 1 94.94 226 ALA A C 1
ATOM 1748 O O . ALA A 1 226 ? 15.766 -24.719 -16.766 1 94.94 226 ALA A O 1
ATOM 1749 N N . ILE A 1 227 ? 13.812 -25.328 -15.836 1 90.94 227 ILE A N 1
ATOM 1750 C CA . ILE A 1 227 ? 14.383 -26.469 -15.125 1 90.94 227 ILE A CA 1
ATOM 1751 C C . ILE A 1 227 ? 13.445 -27.656 -15.227 1 90.94 227 ILE A C 1
ATOM 1753 O O . ILE A 1 227 ? 12.227 -27.5 -15.203 1 90.94 227 ILE A O 1
ATOM 1757 N N . ASP A 1 228 ? 14.125 -28.812 -15.367 1 86.62 228 ASP A N 1
ATOM 1758 C CA . ASP A 1 228 ? 13.352 -30.047 -15.422 1 86.62 228 ASP A CA 1
ATOM 1759 C C . ASP A 1 228 ? 12.719 -30.359 -14.07 1 86.62 228 ASP A C 1
ATOM 1761 O O . ASP A 1 228 ? 13.414 -30.453 -13.055 1 86.62 228 ASP A O 1
ATOM 1765 N N . SER A 1 229 ? 11.477 -30.422 -14.141 1 70.69 229 SER A N 1
ATOM 1766 C CA . SER A 1 229 ? 10.727 -30.609 -12.906 1 70.69 229 SER A CA 1
ATOM 1767 C C . SER A 1 229 ? 11.156 -31.875 -12.188 1 70.69 229 SER A C 1
ATOM 1769 O O . SER A 1 229 ? 11.094 -31.953 -10.953 1 70.69 229 SER A O 1
ATOM 1771 N N . GLN A 1 230 ? 11.461 -32.875 -12.961 1 64.56 230 GLN A N 1
ATOM 1772 C CA . GLN A 1 230 ? 11.891 -34.156 -12.398 1 64.56 230 GLN A CA 1
ATOM 1773 C C . GLN A 1 230 ? 13.289 -34.062 -11.812 1 64.56 230 GLN A C 1
ATOM 1775 O O . GLN A 1 230 ? 13.695 -34.906 -11 1 64.56 230 GLN A O 1
ATOM 1780 N N . ALA A 1 231 ? 14.102 -33.156 -12.359 1 55.94 231 ALA A N 1
ATOM 1781 C CA . ALA A 1 231 ? 15.453 -32.938 -11.852 1 55.94 231 ALA A CA 1
ATOM 1782 C C . ALA A 1 231 ? 15.43 -32.281 -10.469 1 55.94 231 ALA A C 1
ATOM 1784 O O . ALA A 1 231 ? 16.438 -32.281 -9.766 1 55.94 231 ALA A O 1
ATOM 1785 N N . LEU A 1 232 ? 14.406 -31.578 -10.164 1 53.31 232 LEU A N 1
ATOM 1786 C CA . LEU A 1 232 ? 14.305 -30.969 -8.836 1 53.31 232 LEU A CA 1
ATOM 1787 C C . LEU A 1 232 ? 14.18 -32.062 -7.762 1 53.31 232 LEU A C 1
ATOM 1789 O O . LEU A 1 232 ? 13.25 -32.844 -7.785 1 53.31 232 LEU A O 1
ATOM 1793 N N . PRO A 1 233 ? 15.336 -32.562 -7.172 1 46.5 233 PRO A N 1
ATOM 1794 C CA . PRO A 1 233 ? 15.242 -33.656 -6.191 1 46.5 233 PRO A CA 1
ATOM 1795 C C . PRO A 1 233 ? 14.008 -33.531 -5.297 1 46.5 233 PRO A C 1
ATOM 1797 O O . PRO A 1 233 ? 13.516 -32.438 -5.062 1 46.5 233 PRO A O 1
ATOM 1800 N N . ARG A 1 234 ? 13.242 -34.531 -5.082 1 44.16 234 ARG A N 1
ATOM 1801 C CA . ARG A 1 234 ? 12.359 -34.562 -3.922 1 44.16 234 ARG A CA 1
ATOM 1802 C C . ARG A 1 234 ? 12.984 -33.844 -2.736 1 44.16 234 ARG A C 1
ATOM 1804 O O . ARG A 1 234 ? 14.102 -34.188 -2.32 1 44.16 234 ARG A O 1
ATOM 1811 N N . ALA A 1 235 ? 12.797 -32.594 -2.492 1 40.19 235 ALA A N 1
ATOM 1812 C CA . ALA A 1 235 ? 13.328 -31.688 -1.468 1 40.19 235 ALA A CA 1
ATOM 1813 C C . ALA A 1 235 ? 13.523 -32.406 -0.144 1 40.19 235 ALA A C 1
ATOM 1815 O O . ALA A 1 235 ? 13.695 -31.797 0.903 1 40.19 235 ALA A O 1
ATOM 1816 N N . ARG A 1 236 ? 13.367 -33.656 0.035 1 35.03 236 ARG A N 1
ATOM 1817 C CA . ARG A 1 236 ? 13.492 -34.156 1.396 1 35.03 236 ARG A CA 1
ATOM 1818 C C . ARG A 1 236 ? 14.875 -33.875 1.965 1 35.03 236 ARG A C 1
ATOM 1820 O O . ARG A 1 236 ? 14.992 -33.375 3.086 1 35.03 236 ARG A O 1
ATOM 1827 N N . GLU A 1 237 ? 15.992 -34.781 1.774 1 33.88 237 GLU A N 1
ATOM 1828 C CA . GLU A 1 237 ? 17.094 -34.938 2.729 1 33.88 237 GLU A CA 1
ATOM 1829 C C . GLU A 1 237 ? 18.094 -33.812 2.631 1 33.88 237 GLU A C 1
ATOM 1831 O O . GLU A 1 237 ? 18.531 -33.281 3.65 1 33.88 237 GLU A O 1
ATOM 1836 N N . ASP A 1 238 ? 19.234 -33.812 1.749 1 34.62 238 ASP A N 1
ATOM 1837 C CA . ASP A 1 238 ? 20.422 -32.969 1.843 1 34.62 238 ASP A CA 1
ATOM 1838 C C . ASP A 1 238 ? 20.25 -31.703 1.031 1 34.62 238 ASP A C 1
ATOM 1840 O O . ASP A 1 238 ? 20.734 -31.609 -0.102 1 34.62 238 ASP A O 1
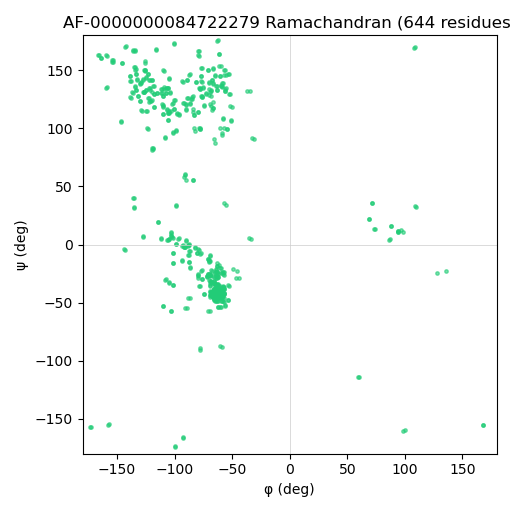ATOM 1844 N N . TRP A 1 239 ? 19.375 -30.969 1.241 1 35.59 239 TRP A N 1
ATOM 1845 C CA . TRP A 1 239 ? 18.906 -29.734 0.616 1 35.59 239 TRP A CA 1
ATOM 1846 C C . TRP A 1 239 ? 20.062 -28.781 0.349 1 35.59 239 TRP A C 1
ATOM 1848 O O . TRP A 1 239 ? 19.938 -27.828 -0.428 1 35.59 239 TRP A O 1
ATOM 1858 N N . ARG A 1 240 ? 21.078 -28.844 1.13 1 40.91 240 ARG A N 1
ATOM 1859 C CA . ARG A 1 240 ? 22.188 -27.891 1.075 1 40.91 240 ARG A CA 1
ATOM 1860 C C . ARG A 1 240 ? 23.016 -28.109 -0.182 1 40.91 240 ARG A C 1
ATOM 1862 O O . ARG A 1 240 ? 23.625 -27.156 -0.701 1 40.91 240 ARG A O 1
ATOM 1869 N N . ARG A 1 241 ? 23.438 -29.219 -0.267 1 37.16 241 ARG A N 1
ATOM 1870 C CA . ARG A 1 241 ? 24.297 -29.609 -1.381 1 37.16 241 ARG A CA 1
ATOM 1871 C C . ARG A 1 241 ? 23.516 -29.641 -2.689 1 37.16 241 ARG A C 1
ATOM 1873 O O . ARG A 1 241 ? 24.078 -29.469 -3.766 1 37.16 241 ARG A O 1
ATOM 1880 N N . GLU A 1 242 ? 22.219 -29.953 -2.789 1 42.19 242 GLU A N 1
ATOM 1881 C CA . GLU A 1 242 ? 21.25 -30.078 -3.867 1 42.19 242 GLU A CA 1
ATOM 1882 C C . GLU A 1 242 ? 20.766 -28.719 -4.336 1 42.19 242 GLU A C 1
ATOM 1884 O O . GLU A 1 242 ? 20.359 -28.547 -5.492 1 42.19 242 GLU A O 1
ATOM 1889 N N . GLY A 1 243 ? 20.875 -27.812 -3.553 1 47.5 243 GLY A N 1
ATOM 1890 C CA . GLY A 1 243 ? 20.531 -26.453 -3.898 1 47.5 243 GLY A CA 1
ATOM 1891 C C . GLY A 1 243 ? 21.344 -25.906 -5.062 1 47.5 243 GLY A C 1
ATOM 1892 O O . GLY A 1 243 ? 20.781 -25.391 -6.031 1 47.5 243 GLY A O 1
ATOM 1893 N N . VAL A 1 244 ? 22.75 -26.047 -4.836 1 47.31 244 VAL A N 1
ATOM 1894 C CA . VAL A 1 244 ? 23.641 -25.547 -5.887 1 47.31 244 VAL A CA 1
ATOM 1895 C C . VAL A 1 244 ? 23.453 -26.391 -7.148 1 47.31 244 VAL A C 1
ATOM 1897 O O . VAL A 1 244 ? 23.438 -25.844 -8.258 1 47.31 244 VAL A O 1
ATOM 1900 N N . ALA A 1 245 ? 23.453 -27.734 -7.043 1 50.09 245 ALA A N 1
ATOM 1901 C CA . ALA A 1 245 ? 23.25 -28.594 -8.203 1 50.09 245 ALA A CA 1
ATOM 1902 C C . ALA A 1 245 ? 21.922 -28.281 -8.883 1 50.09 245 ALA A C 1
ATOM 1904 O O . ALA A 1 245 ? 21.828 -28.281 -10.117 1 50.09 245 ALA A O 1
ATOM 1905 N N . LEU A 1 246 ? 20.953 -27.969 -8.094 1 59.69 246 LEU A N 1
ATOM 1906 C CA . LEU A 1 246 ? 19.641 -27.609 -8.625 1 59.69 246 LEU A CA 1
ATOM 1907 C C . LEU A 1 246 ? 19.688 -26.25 -9.32 1 59.69 246 LEU A C 1
ATOM 1909 O O . LEU A 1 246 ? 19.062 -26.062 -10.367 1 59.69 246 LEU A O 1
ATOM 1913 N N . LEU A 1 247 ? 20.609 -25.484 -8.867 1 62.78 247 LEU A N 1
ATOM 1914 C CA . LEU A 1 247 ? 20.734 -24.172 -9.492 1 62.78 247 LEU A CA 1
ATOM 1915 C C . LEU A 1 247 ? 21.406 -24.281 -10.852 1 62.78 247 LEU A C 1
ATOM 1917 O O . LEU A 1 247 ? 21.047 -23.578 -11.789 1 62.78 247 LEU A O 1
ATOM 1921 N N . ALA A 1 248 ? 22.281 -25.297 -10.977 1 67.12 248 ALA A N 1
ATOM 1922 C CA . ALA A 1 248 ? 23.031 -25.453 -12.219 1 67.12 248 ALA A CA 1
ATOM 1923 C C . ALA A 1 248 ? 22.203 -26.172 -13.281 1 67.12 248 ALA A C 1
ATOM 1925 O O . ALA A 1 248 ? 22.578 -26.188 -14.453 1 67.12 248 ALA A O 1
ATOM 1926 N N . ALA A 1 249 ? 21.078 -26.516 -12.859 1 82.12 249 ALA A N 1
ATOM 1927 C CA . ALA A 1 249 ? 20.25 -27.297 -13.766 1 82.12 249 ALA A CA 1
ATOM 1928 C C . ALA A 1 249 ? 19.359 -26.391 -14.609 1 82.12 249 ALA A C 1
ATOM 1930 O O . ALA A 1 249 ? 18.734 -26.844 -15.57 1 82.12 249 ALA A O 1
ATOM 1931 N N . TRP A 1 250 ? 19.406 -25.109 -14.398 1 90.06 250 TRP A N 1
ATOM 1932 C CA . TRP A 1 250 ? 18.594 -24.188 -15.172 1 90.06 250 TRP A CA 1
ATOM 1933 C C . TRP A 1 250 ? 19.188 -23.953 -16.562 1 90.06 250 TRP A C 1
ATOM 1935 O O . TRP A 1 250 ? 20.391 -23.797 -16.703 1 90.06 250 TRP A O 1
ATOM 1945 N N . GLN A 1 251 ? 18.359 -24 -17.594 1 93.38 251 GLN A N 1
ATOM 1946 C CA . GLN A 1 251 ? 18.766 -23.797 -18.984 1 93.38 251 GLN A CA 1
ATOM 1947 C C . GLN A 1 251 ? 17.969 -22.656 -19.625 1 93.38 251 GLN A C 1
ATOM 1949 O O . GLN A 1 251 ? 16.812 -22.438 -19.297 1 93.38 251 GLN A O 1
ATOM 1954 N N . PRO A 1 252 ? 18.672 -21.969 -20.531 1 95.31 252 PRO A N 1
ATOM 1955 C CA . PRO A 1 252 ? 17.906 -20.938 -21.25 1 95.31 252 PRO A CA 1
ATOM 1956 C C . PRO A 1 252 ? 16.688 -21.5 -21.953 1 95.31 252 PRO A C 1
ATOM 1958 O O . PRO A 1 252 ? 16.703 -22.656 -22.406 1 95.31 252 PRO A O 1
ATOM 1961 N N . TYR A 1 253 ? 15.695 -20.719 -21.984 1 96.94 253 TYR A N 1
ATOM 1962 C CA . TYR A 1 253 ? 14.438 -21.125 -22.609 1 96.94 253 TYR A CA 1
ATOM 1963 C C . TYR A 1 253 ? 13.891 -20.016 -23.5 1 96.94 253 TYR A C 1
ATOM 1965 O O . TYR A 1 253 ? 13.945 -18.828 -23.141 1 96.94 253 TYR A O 1
ATOM 1973 N N . THR A 1 254 ? 13.414 -20.375 -24.688 1 97.5 254 THR A N 1
ATOM 1974 C CA . THR A 1 254 ? 12.766 -19.406 -25.594 1 97.5 254 THR A CA 1
ATOM 1975 C C . THR A 1 254 ? 11.242 -19.531 -25.5 1 97.5 254 THR A C 1
ATOM 1977 O O . THR A 1 254 ? 10.68 -20.578 -25.844 1 97.5 254 THR A O 1
ATOM 1980 N N . LEU A 1 255 ? 10.625 -18.516 -25.062 1 98.31 255 LEU A N 1
ATOM 1981 C CA . LEU A 1 255 ? 9.164 -18.516 -24.969 1 98.31 255 LEU A CA 1
ATOM 1982 C C . LEU A 1 255 ? 8.539 -18.484 -26.359 1 98.31 255 LEU A C 1
ATOM 1984 O O . LEU A 1 255 ? 9.016 -17.766 -27.25 1 98.31 255 LEU A O 1
ATOM 1988 N N . PRO A 1 256 ? 7.469 -19.281 -26.516 1 98.19 256 PRO A N 1
ATOM 1989 C CA . PRO A 1 256 ? 6.695 -19.047 -27.734 1 98.19 256 PRO A CA 1
ATOM 1990 C C . PRO A 1 256 ? 6.191 -17.609 -27.844 1 98.19 256 PRO A C 1
ATOM 1992 O O . PRO A 1 256 ? 5.887 -16.984 -26.828 1 98.19 256 PRO A O 1
ATOM 1995 N N . GLU A 1 257 ? 6.051 -17.141 -29.047 1 98 257 GLU A N 1
ATOM 1996 C CA . GLU A 1 257 ? 5.75 -15.734 -29.328 1 98 257 GLU A CA 1
ATOM 1997 C C . GLU A 1 257 ? 4.457 -15.305 -28.625 1 98 257 GLU A C 1
ATOM 1999 O O . GLU A 1 257 ? 4.402 -14.234 -28.016 1 98 257 GLU A O 1
ATOM 2004 N N . PRO A 1 258 ? 3.377 -16.109 -28.688 1 98.19 258 PRO A N 1
ATOM 2005 C CA . PRO A 1 258 ? 2.148 -15.68 -28.016 1 98.19 258 PRO A CA 1
ATOM 2006 C C . PRO A 1 258 ? 2.334 -15.508 -26.5 1 98.19 258 PRO A C 1
ATOM 2008 O O . PRO A 1 258 ? 1.779 -14.57 -25.922 1 98.19 258 PRO A O 1
ATOM 2011 N N . VAL A 1 259 ? 3.129 -16.375 -25.906 1 98.62 259 VAL A N 1
ATOM 2012 C CA . VAL A 1 259 ? 3.373 -16.297 -24.469 1 98.62 259 VAL A CA 1
ATOM 2013 C C . VAL A 1 259 ? 4.207 -15.062 -24.156 1 98.62 259 VAL A C 1
ATOM 2015 O O . VAL A 1 259 ? 3.902 -14.32 -23.219 1 98.62 259 VAL A O 1
ATOM 2018 N N . HIS A 1 260 ? 5.234 -14.859 -24.953 1 98.69 260 HIS A N 1
ATOM 2019 C CA . HIS A 1 260 ? 6.086 -13.68 -24.828 1 98.69 260 HIS A CA 1
ATOM 2020 C C . HIS A 1 260 ? 5.258 -12.398 -24.859 1 98.69 260 HIS A C 1
ATOM 2022 O O . HIS A 1 260 ? 5.402 -11.547 -23.984 1 98.69 260 HIS A O 1
ATOM 2028 N N . THR A 1 261 ? 4.391 -12.289 -25.766 1 98.69 261 THR A N 1
ATOM 2029 C CA . THR A 1 261 ? 3.561 -11.102 -25.953 1 98.69 261 THR A CA 1
ATOM 2030 C C . THR A 1 261 ? 2.629 -10.906 -24.766 1 98.69 261 THR A C 1
ATOM 2032 O O . THR A 1 261 ? 2.473 -9.781 -24.266 1 98.69 261 THR A O 1
ATOM 2035 N N . ARG A 1 262 ? 2.027 -11.969 -24.281 1 98.81 262 ARG A N 1
ATOM 2036 C CA . ARG A 1 262 ? 1.075 -11.883 -23.188 1 98.81 262 ARG A CA 1
ATOM 2037 C C . ARG A 1 262 ? 1.774 -11.508 -21.875 1 98.81 262 ARG A C 1
ATOM 2039 O O . ARG A 1 262 ? 1.201 -10.805 -21.047 1 98.81 262 ARG A O 1
ATOM 2046 N N . VAL A 1 263 ? 3.008 -11.969 -21.734 1 98.88 263 VAL A N 1
ATOM 2047 C CA . VAL A 1 263 ? 3.807 -11.602 -20.578 1 98.88 263 VAL A CA 1
ATOM 2048 C C . VAL A 1 263 ? 4.016 -10.094 -20.547 1 98.88 263 VAL A C 1
ATOM 2050 O O . VAL A 1 263 ? 3.818 -9.453 -19.5 1 98.88 263 VAL A O 1
ATOM 2053 N N . LEU A 1 264 ? 4.328 -9.492 -21.656 1 98.88 264 LEU A N 1
ATOM 2054 C CA . LEU A 1 264 ? 4.547 -8.055 -21.734 1 98.88 264 LEU A CA 1
ATOM 2055 C C . LEU A 1 264 ? 3.24 -7.293 -21.531 1 98.88 264 LEU A C 1
ATOM 2057 O O . LEU A 1 264 ? 3.227 -6.242 -20.875 1 98.88 264 LEU A O 1
ATOM 2061 N N . LYS A 1 265 ? 2.16 -7.844 -22.016 1 98.88 265 LYS A N 1
ATOM 2062 C CA . LYS A 1 265 ? 0.863 -7.207 -21.797 1 98.88 265 LYS A CA 1
ATOM 2063 C C . LYS A 1 265 ? 0.478 -7.219 -20.328 1 98.88 265 LYS A C 1
ATOM 2065 O O . LYS A 1 265 ? -0.124 -6.262 -19.828 1 98.88 265 LYS A O 1
ATOM 2070 N N . LEU A 1 266 ? 0.803 -8.328 -19.656 1 98.88 266 LEU A N 1
ATOM 2071 C CA . LEU A 1 266 ? 0.515 -8.375 -18.234 1 98.88 266 LEU A CA 1
ATOM 2072 C C . LEU A 1 266 ? 1.364 -7.363 -17.469 1 98.88 266 LEU A C 1
ATOM 2074 O O . LEU A 1 266 ? 0.88 -6.715 -16.547 1 98.88 266 LEU A O 1
ATOM 2078 N N . MET A 1 267 ? 2.656 -7.199 -17.891 1 98.81 267 MET A N 1
ATOM 2079 C CA . MET A 1 267 ? 3.504 -6.16 -17.312 1 98.81 267 MET A CA 1
ATOM 2080 C C . MET A 1 267 ? 2.865 -4.785 -17.469 1 98.81 267 MET A C 1
ATOM 2082 O O . MET A 1 267 ? 2.842 -3.996 -16.531 1 98.81 267 MET A O 1
ATOM 2086 N N . ASP A 1 268 ? 2.287 -4.52 -18.625 1 98.69 268 ASP A N 1
ATOM 2087 C CA . ASP A 1 268 ? 1.618 -3.25 -18.891 1 98.69 268 ASP A CA 1
ATOM 2088 C C . ASP A 1 268 ? 0.393 -3.07 -18 1 98.69 268 ASP A C 1
ATOM 2090 O O . ASP A 1 268 ? 0.195 -2.002 -17.422 1 98.69 268 ASP A O 1
ATOM 2094 N N . ALA A 1 269 ? -0.345 -4.133 -17.875 1 98.38 269 ALA A N 1
ATOM 2095 C CA . ALA A 1 269 ? -1.577 -4.074 -17.094 1 98.38 269 ALA A CA 1
ATOM 2096 C C . ALA A 1 269 ? -1.278 -3.822 -15.617 1 98.38 269 ALA A C 1
ATOM 2098 O O . ALA A 1 269 ? -2.049 -3.15 -14.93 1 98.38 269 ALA A O 1
ATOM 2099 N N . LEU A 1 270 ? -0.148 -4.312 -15.172 1 98.25 270 LEU A N 1
ATOM 2100 C CA . LEU A 1 270 ? 0.22 -4.188 -13.766 1 98.25 270 LEU A CA 1
ATOM 2101 C C . LEU A 1 270 ? 1.083 -2.949 -13.539 1 98.25 270 LEU A C 1
ATOM 2103 O O . LEU A 1 270 ? 1.33 -2.561 -12.398 1 98.25 270 LEU A O 1
ATOM 2107 N N . GLY A 1 271 ? 1.6 -2.346 -14.57 1 97.75 271 GLY A N 1
ATOM 2108 C CA . GLY A 1 271 ? 2.467 -1.182 -14.477 1 97.75 271 GLY A CA 1
ATOM 2109 C C . GLY A 1 271 ? 3.846 -1.506 -13.93 1 97.75 271 GLY A C 1
ATOM 2110 O O . GLY A 1 271 ? 4.426 -0.717 -13.18 1 97.75 271 GLY A O 1
ATOM 2111 N N . LEU A 1 272 ? 4.367 -2.66 -14.266 1 98.56 272 LEU A N 1
ATOM 2112 C CA . LEU A 1 272 ? 5.633 -3.119 -13.703 1 98.56 272 LEU A CA 1
ATOM 2113 C C . LEU A 1 272 ? 6.758 -2.992 -14.727 1 98.56 272 LEU A C 1
ATOM 2115 O O . LEU A 1 272 ? 6.555 -3.266 -15.914 1 98.56 272 LEU A O 1
ATOM 2119 N N . ASN A 1 273 ? 7.922 -2.633 -14.273 1 98.88 273 ASN A N 1
ATOM 2120 C CA . ASN A 1 273 ? 9.141 -2.664 -15.078 1 98.88 273 ASN A CA 1
ATOM 2121 C C . ASN A 1 273 ? 9.992 -3.887 -14.758 1 98.88 273 ASN A C 1
ATOM 2123 O O . ASN A 1 273 ? 10.906 -4.23 -15.508 1 98.88 273 ASN A O 1
ATOM 2127 N N . TYR A 1 274 ? 9.719 -4.496 -13.68 1 98.75 274 TYR A N 1
ATOM 2128 C CA . TYR A 1 274 ? 10.344 -5.758 -13.297 1 98.75 274 TYR A CA 1
ATOM 2129 C C . TYR A 1 274 ? 9.289 -6.777 -12.883 1 98.75 274 TYR A C 1
ATOM 2131 O O . TYR A 1 274 ? 8.344 -6.445 -12.172 1 98.75 274 TYR A O 1
ATOM 2139 N N . GLY A 1 275 ? 9.445 -7.922 -13.266 1 98.56 275 GLY A N 1
ATOM 2140 C CA . GLY A 1 275 ? 8.609 -9.023 -12.828 1 98.56 275 GLY A CA 1
ATOM 2141 C C . GLY A 1 275 ? 9.258 -10.383 -13.031 1 98.56 275 GLY A C 1
ATOM 2142 O O . GLY A 1 275 ? 9.883 -10.633 -14.062 1 98.56 275 GLY A O 1
ATOM 2143 N N . ALA A 1 276 ? 9.148 -11.211 -11.992 1 97.88 276 ALA A N 1
ATOM 2144 C CA . ALA A 1 276 ? 9.578 -12.602 -12.07 1 97.88 276 ALA A CA 1
ATOM 2145 C C . ALA A 1 276 ? 8.375 -13.539 -12.156 1 97.88 276 ALA A C 1
ATOM 2147 O O . ALA A 1 276 ? 7.68 -13.766 -11.164 1 97.88 276 ALA A O 1
ATOM 2148 N N . PHE A 1 277 ? 8.18 -14.086 -13.344 1 97.81 277 PHE A N 1
ATOM 2149 C CA . PHE A 1 277 ? 7.031 -14.938 -13.633 1 97.81 277 PHE A CA 1
ATOM 2150 C C . PHE A 1 277 ? 7.367 -16.406 -13.391 1 97.81 277 PHE A C 1
ATOM 2152 O O . PHE A 1 277 ? 8.453 -16.859 -13.75 1 97.81 277 PHE A O 1
ATOM 2159 N N . ASP A 1 278 ? 6.445 -17.078 -12.844 1 95.25 278 ASP A N 1
ATOM 2160 C CA . ASP A 1 278 ? 6.52 -18.531 -12.734 1 95.25 278 ASP A CA 1
ATOM 2161 C C . ASP A 1 278 ? 5.496 -19.203 -13.656 1 95.25 278 ASP A C 1
ATOM 2163 O O . ASP A 1 278 ? 4.316 -18.859 -13.633 1 95.25 278 ASP A O 1
ATOM 2167 N N . PHE A 1 279 ? 6.043 -20.141 -14.469 1 97 279 PHE A N 1
ATOM 2168 C CA . PHE A 1 279 ? 5.199 -20.953 -15.336 1 97 279 PHE A CA 1
ATOM 2169 C C . PHE A 1 279 ? 5.461 -22.438 -15.109 1 97 279 PHE A C 1
ATOM 2171 O O . PHE A 1 279 ? 6.543 -22.828 -14.672 1 97 279 PHE A O 1
ATOM 2178 N N . ILE A 1 280 ? 4.48 -23.141 -15.477 1 95.44 280 ILE A N 1
ATOM 2179 C CA . ILE A 1 280 ? 4.625 -24.578 -15.703 1 95.44 280 ILE A CA 1
ATOM 2180 C C . ILE A 1 280 ? 4.461 -24.875 -17.188 1 95.44 280 ILE A C 1
ATOM 2182 O O . ILE A 1 280 ? 3.576 -24.328 -17.859 1 95.44 280 ILE A O 1
ATOM 2186 N N . VAL A 1 281 ? 5.367 -25.672 -17.656 1 97 281 VAL A N 1
ATOM 2187 C CA . VAL A 1 281 ? 5.133 -26.281 -18.969 1 97 281 VAL A CA 1
ATOM 2188 C C . VAL A 1 281 ? 4.668 -27.734 -18.797 1 97 281 VAL A C 1
ATOM 2190 O O . VAL A 1 281 ? 5.363 -28.531 -18.172 1 97 281 VAL A O 1
ATOM 2193 N N . THR A 1 282 ? 3.494 -28.031 -19.312 1 96 282 THR A N 1
ATOM 2194 C CA . THR A 1 282 ? 2.963 -29.391 -19.188 1 96 282 THR A CA 1
ATOM 2195 C C . THR A 1 282 ? 3.617 -30.312 -20.203 1 96 282 THR A C 1
ATOM 2197 O O . THR A 1 282 ? 4.273 -29.859 -21.156 1 96 282 THR A O 1
ATOM 2200 N N . PRO A 1 283 ? 3.43 -31.609 -20.016 1 95.31 283 PRO A N 1
ATOM 2201 C CA . PRO A 1 283 ? 3.982 -32.562 -20.984 1 95.31 283 PRO A CA 1
ATOM 2202 C C . PRO A 1 283 ? 3.441 -32.344 -22.391 1 95.31 283 PRO A C 1
ATOM 2204 O O . PRO A 1 283 ? 4.121 -32.656 -23.375 1 95.31 283 PRO A O 1
ATOM 2207 N N . GLU A 1 284 ? 2.277 -31.75 -22.547 1 96.31 284 GLU A N 1
ATOM 2208 C CA . GLU A 1 284 ? 1.665 -31.484 -23.844 1 96.31 284 GLU A CA 1
ATOM 2209 C C . GLU A 1 284 ? 2.156 -30.156 -24.422 1 96.31 284 GLU A C 1
ATOM 2211 O O . GLU A 1 284 ? 1.767 -29.766 -25.531 1 96.31 284 GLU A O 1
ATOM 2216 N N . GLY A 1 285 ? 2.924 -29.422 -23.688 1 96.25 285 GLY A N 1
ATOM 2217 C CA . GLY A 1 285 ? 3.537 -28.203 -24.219 1 96.25 285 GLY A CA 1
ATOM 2218 C C . GLY A 1 285 ? 2.764 -26.953 -23.875 1 96.25 285 GLY A C 1
ATOM 2219 O O . GLY A 1 285 ? 3.029 -25.875 -24.422 1 96.25 285 GLY A O 1
ATOM 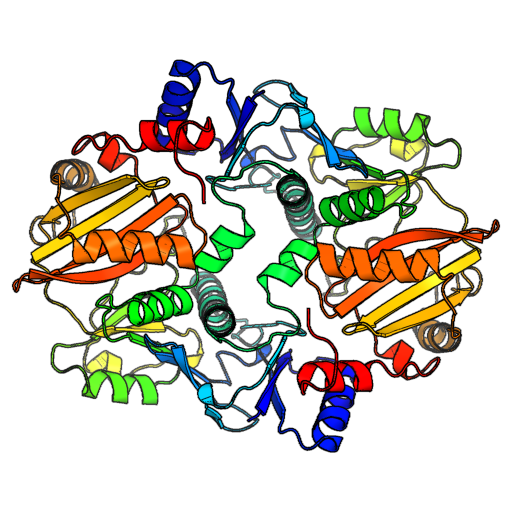2220 N N . ARG A 1 286 ? 1.813 -27.078 -22.953 1 97.5 286 ARG A N 1
ATOM 2221 C CA . ARG A 1 286 ? 1.057 -25.906 -22.516 1 97.5 286 ARG A CA 1
ATOM 2222 C C . ARG A 1 286 ? 1.86 -25.078 -21.531 1 97.5 286 ARG A C 1
ATOM 2224 O O . ARG A 1 286 ? 2.533 -25.625 -20.656 1 97.5 286 ARG A O 1
ATOM 2231 N N . HIS A 1 287 ? 1.851 -23.75 -21.734 1 98.62 287 HIS A N 1
ATOM 2232 C CA . HIS A 1 287 ? 2.459 -22.828 -20.797 1 98.62 287 HIS A CA 1
ATOM 2233 C C . HIS A 1 287 ? 1.421 -22.266 -19.828 1 98.62 287 HIS A C 1
ATOM 2235 O O . HIS A 1 287 ? 0.573 -21.453 -20.219 1 98.62 287 HIS A O 1
ATOM 2241 N N . VAL A 1 288 ? 1.517 -22.625 -18.562 1 98.44 288 VAL A N 1
ATOM 2242 C CA . VAL A 1 288 ? 0.524 -22.234 -17.562 1 98.44 288 VAL A CA 1
ATOM 2243 C C . VAL A 1 288 ? 1.134 -21.234 -16.594 1 98.44 288 VAL A C 1
ATOM 2245 O O . VAL A 1 288 ? 2.115 -21.531 -15.906 1 98.44 288 VAL A O 1
ATOM 2248 N N . PHE A 1 289 ? 0.523 -20.078 -16.547 1 98.44 289 PHE A N 1
ATOM 2249 C CA . PHE A 1 289 ? 0.974 -19 -15.672 1 98.44 289 PHE A CA 1
ATOM 2250 C C . PHE A 1 289 ? 0.587 -19.281 -14.227 1 98.44 289 PHE A C 1
ATOM 2252 O O . PHE A 1 289 ? -0.563 -19.609 -13.938 1 98.44 289 PHE A O 1
ATOM 2259 N N . LEU A 1 290 ? 1.533 -19.062 -13.32 1 95.69 290 LEU A N 1
ATOM 2260 C CA . LEU A 1 290 ? 1.25 -19.281 -11.906 1 95.69 290 LEU A CA 1
ATOM 2261 C C . LEU A 1 290 ? 1.2 -17.953 -11.156 1 95.69 290 LEU A C 1
ATOM 2263 O O . LEU A 1 290 ? 0.239 -17.688 -10.43 1 95.69 290 LEU A O 1
ATOM 2267 N N . GLU A 1 291 ? 2.209 -17.172 -11.289 1 95.94 291 GLU A N 1
ATOM 2268 C CA . GLU A 1 291 ? 2.285 -15.891 -10.586 1 95.94 291 GLU A CA 1
ATOM 2269 C C . GLU A 1 291 ? 3.396 -15.008 -11.156 1 95.94 291 GLU A C 1
ATOM 2271 O O . GLU A 1 291 ? 4.242 -15.484 -11.914 1 95.94 291 GLU A O 1
ATOM 2276 N N . VAL A 1 292 ? 3.334 -13.766 -10.859 1 97.44 292 VAL A N 1
ATOM 2277 C CA . VAL A 1 292 ? 4.434 -12.836 -11.086 1 97.44 292 VAL A CA 1
ATOM 2278 C C . VAL A 1 292 ? 4.836 -12.18 -9.766 1 97.44 292 VAL A C 1
ATOM 2280 O O . VAL A 1 292 ? 3.984 -11.688 -9.023 1 97.44 292 VAL A O 1
ATOM 2283 N N . ASN A 1 293 ? 6.059 -12.266 -9.445 1 95.06 293 ASN A N 1
ATOM 2284 C CA . ASN A 1 293 ? 6.633 -11.586 -8.289 1 95.06 293 ASN A CA 1
ATOM 2285 C C . ASN A 1 293 ? 7.32 -10.281 -8.688 1 95.06 293 ASN A C 1
ATOM 2287 O O . ASN A 1 293 ? 8.352 -10.305 -9.367 1 95.06 293 ASN A O 1
ATOM 2291 N N . PRO A 1 294 ? 6.789 -9.133 -8.266 1 96.81 294 PRO A N 1
ATOM 2292 C CA . PRO A 1 294 ? 7.348 -7.84 -8.672 1 96.81 294 PRO A CA 1
ATOM 2293 C C . PRO A 1 294 ? 8.719 -7.574 -8.055 1 96.81 294 PRO A C 1
ATOM 2295 O O . PRO A 1 294 ? 9.406 -6.633 -8.453 1 96.81 294 PRO A O 1
ATOM 2298 N N . SER A 1 295 ? 9.148 -8.375 -7.125 1 93.69 295 SER A N 1
ATOM 2299 C CA . SER A 1 295 ? 10.461 -8.25 -6.504 1 93.69 295 SER A CA 1
ATOM 2300 C C . SER A 1 295 ? 11.148 -9.609 -6.383 1 93.69 295 SER A C 1
ATOM 2302 O O . SER A 1 295 ? 11.883 -9.852 -5.426 1 93.69 295 SER A O 1
ATOM 2304 N N . GLY A 1 296 ? 10.883 -10.43 -7.27 1 93 296 GLY A N 1
ATOM 2305 C CA . GLY A 1 296 ? 11.398 -11.789 -7.207 1 93 296 GLY A CA 1
ATOM 2306 C C . GLY A 1 296 ? 12.906 -11.859 -7.355 1 93 296 GLY A C 1
ATOM 2307 O O . GLY A 1 296 ? 13.508 -11.039 -8.047 1 93 296 GLY A O 1
ATOM 2308 N N . GLU A 1 297 ? 13.453 -12.922 -6.738 1 91.5 297 GLU A N 1
ATOM 2309 C CA . GLU A 1 297 ? 14.891 -13.141 -6.832 1 91.5 297 GLU A CA 1
ATOM 2310 C C . GLU A 1 297 ? 15.297 -13.578 -8.234 1 91.5 297 GLU A C 1
ATOM 2312 O O . GLU A 1 297 ? 14.508 -14.219 -8.938 1 91.5 297 GLU A O 1
ATOM 2317 N N . PHE A 1 298 ? 16.562 -13.211 -8.617 1 92.12 298 PHE A N 1
ATOM 2318 C CA . PHE A 1 298 ? 16.984 -13.531 -9.977 1 92.12 298 PHE A CA 1
ATOM 2319 C C . PHE A 1 298 ? 18.469 -13.914 -10.008 1 92.12 298 PHE A C 1
ATOM 2321 O O . PHE A 1 298 ? 18.984 -14.312 -11.047 1 92.12 298 PHE A O 1
ATOM 2328 N N . MET A 1 299 ? 19.141 -13.82 -8.883 1 88.69 299 MET A N 1
ATOM 2329 C CA . MET A 1 299 ? 20.594 -13.875 -8.883 1 88.69 299 MET A CA 1
ATOM 2330 C C . MET A 1 299 ? 21.078 -15.219 -9.422 1 88.69 299 MET A C 1
ATOM 2332 O O . MET A 1 299 ? 22.078 -15.266 -10.164 1 88.69 299 MET A O 1
ATOM 2336 N N . TRP A 1 300 ? 20.453 -16.375 -9.055 1 86.94 300 TRP A N 1
ATOM 2337 C CA . TRP A 1 300 ? 20.922 -17.688 -9.492 1 86.94 300 TRP A CA 1
ATOM 2338 C C . TRP A 1 300 ? 20.828 -17.812 -11.008 1 86.94 300 TRP A C 1
ATOM 2340 O O . TRP A 1 300 ? 21.609 -18.547 -11.617 1 86.94 300 TRP A O 1
ATOM 2350 N N . LEU A 1 301 ? 19.969 -17.031 -11.57 1 91.44 301 LEU A N 1
ATOM 2351 C CA . LEU A 1 301 ? 19.766 -17.094 -13.016 1 91.44 301 LEU A CA 1
ATOM 2352 C C . LEU A 1 301 ? 20.875 -16.328 -13.742 1 91.44 301 LEU A C 1
ATOM 2354 O O . LEU A 1 301 ? 21.094 -16.531 -14.938 1 91.44 301 LEU A O 1
ATOM 2358 N N . THR A 1 302 ? 21.438 -15.375 -13.062 1 90.94 302 THR A N 1
ATOM 2359 C CA . THR A 1 302 ? 22.562 -14.641 -13.648 1 90.94 302 THR A CA 1
ATOM 2360 C C . THR A 1 302 ? 23.812 -15.516 -13.727 1 90.94 302 THR A C 1
ATOM 2362 O O . THR A 1 302 ? 24.656 -15.305 -14.586 1 90.94 302 THR A O 1
ATOM 2365 N N . ARG A 1 303 ? 23.906 -16.469 -12.898 1 87 303 ARG A N 1
ATOM 2366 C CA . ARG A 1 303 ? 25.031 -17.391 -12.883 1 87 303 ARG A CA 1
ATOM 2367 C C . ARG A 1 303 ? 24.75 -18.609 -13.766 1 87 303 ARG A C 1
ATOM 2369 O O . ARG A 1 303 ? 25.594 -18.984 -14.586 1 87 303 ARG A O 1
ATOM 2376 N N . TYR A 1 304 ? 23.656 -19.25 -13.5 1 85.31 304 TYR A N 1
ATOM 2377 C CA . TYR A 1 304 ? 23.172 -20.406 -14.242 1 85.31 304 TYR A CA 1
ATOM 2378 C C . TYR A 1 304 ? 21.766 -20.172 -14.773 1 85.31 304 TYR A C 1
ATOM 2380 O O . TYR A 1 304 ? 20.797 -20.172 -14.008 1 85.31 304 TYR A O 1
ATOM 2388 N N . PRO A 1 305 ? 21.516 -19.828 -16 1 90.75 305 PRO A N 1
ATOM 2389 C CA . PRO A 1 305 ? 22.359 -20.109 -17.156 1 90.75 305 PRO A CA 1
ATOM 2390 C C . PRO A 1 305 ? 23.109 -18.875 -17.672 1 90.75 305 PRO A C 1
ATOM 2392 O O . PRO A 1 305 ? 23.688 -18.906 -18.766 1 90.75 305 PRO A O 1
ATOM 2395 N N . GLY A 1 306 ? 23.031 -17.766 -17.062 1 92.5 306 GLY A N 1
ATOM 2396 C CA . GLY A 1 306 ? 23.781 -16.578 -17.484 1 92.5 306 GLY A CA 1
ATOM 2397 C C . GLY A 1 306 ? 22.906 -15.508 -18.094 1 92.5 306 GLY A C 1
ATOM 2398 O O . GLY A 1 306 ? 23.312 -14.844 -19.047 1 92.5 306 GLY A O 1
ATOM 2399 N N . LEU A 1 307 ? 21.719 -15.398 -17.625 1 96.12 307 LEU A N 1
ATOM 2400 C CA . LEU A 1 307 ? 20.828 -14.367 -18.125 1 96.12 307 LEU A CA 1
ATOM 2401 C C . LEU A 1 307 ? 21.328 -12.977 -17.75 1 96.12 307 LEU A C 1
ATOM 2403 O O . LEU A 1 307 ? 21.797 -12.766 -16.625 1 96.12 307 LEU A O 1
ATOM 2407 N N . PRO A 1 308 ? 21.25 -12.031 -18.656 1 97.62 308 PRO A N 1
ATOM 2408 C CA . PRO A 1 308 ? 21.781 -10.688 -18.406 1 97.62 308 PRO A CA 1
ATOM 2409 C C . PRO A 1 308 ? 20.797 -9.797 -17.656 1 97.62 308 PRO A C 1
ATOM 2411 O O . PRO A 1 308 ? 20.516 -8.68 -18.094 1 97.62 308 PRO A O 1
ATOM 2414 N N . ILE A 1 309 ? 20.328 -10.219 -16.516 1 98.12 309 ILE A N 1
ATOM 2415 C CA . ILE A 1 309 ? 19.266 -9.523 -15.773 1 98.12 309 ILE A CA 1
ATOM 2416 C C . ILE A 1 309 ? 19.844 -8.273 -15.117 1 98.12 309 ILE A C 1
ATOM 2418 O O . ILE A 1 309 ? 19.219 -7.211 -15.148 1 98.12 309 ILE A O 1
ATOM 2422 N N . ALA A 1 310 ? 21.016 -8.375 -14.547 1 98.06 310 ALA A N 1
ATOM 2423 C CA . ALA A 1 310 ? 21.656 -7.223 -13.906 1 98.06 310 ALA A CA 1
ATOM 2424 C C . ALA A 1 310 ? 21.875 -6.09 -14.906 1 98.06 310 ALA A C 1
ATOM 2426 O O . ALA A 1 310 ? 21.641 -4.922 -14.586 1 98.06 310 ALA A O 1
ATOM 2427 N N . GLU A 1 311 ? 22.312 -6.484 -16.047 1 98.38 311 GLU A N 1
ATOM 2428 C CA . GLU A 1 311 ? 22.531 -5.5 -17.109 1 98.38 311 GLU A CA 1
ATOM 2429 C C . GLU A 1 311 ? 21.219 -4.852 -17.531 1 98.38 311 GLU A C 1
ATOM 2431 O O . GLU A 1 311 ? 21.156 -3.643 -17.766 1 98.38 311 GLU A O 1
ATOM 2436 N N . ALA A 1 312 ? 20.203 -5.648 -17.625 1 98.75 312 ALA A N 1
ATOM 2437 C CA . ALA A 1 312 ? 18.891 -5.129 -18.016 1 98.75 312 ALA A CA 1
ATOM 2438 C C . ALA A 1 312 ? 18.375 -4.141 -16.969 1 98.75 312 ALA A C 1
ATOM 2440 O O . ALA A 1 312 ? 17.844 -3.086 -17.312 1 98.75 312 ALA A O 1
ATOM 2441 N N . LEU A 1 313 ? 18.516 -4.461 -15.734 1 98.81 313 LEU A N 1
ATOM 2442 C CA . LEU A 1 313 ? 18.125 -3.57 -14.648 1 98.81 313 LEU A CA 1
ATOM 2443 C C . LEU A 1 313 ? 18.891 -2.254 -14.711 1 98.81 313 LEU A C 1
ATOM 2445 O O . LEU A 1 313 ? 18.297 -1.18 -14.586 1 98.81 313 LEU A O 1
ATOM 2449 N N . ALA A 1 314 ? 20.141 -2.383 -14.93 1 98.81 314 ALA A N 1
ATOM 2450 C CA . ALA A 1 314 ? 20.984 -1.186 -15.031 1 98.81 314 ALA A CA 1
ATOM 2451 C C . ALA A 1 314 ? 20.531 -0.3 -16.188 1 98.81 314 ALA A C 1
ATOM 2453 O O . ALA A 1 314 ? 20.484 0.926 -16.062 1 98.81 314 ALA A O 1
ATOM 2454 N N . ASP A 1 315 ? 20.219 -0.977 -17.297 1 98.81 315 ASP A N 1
ATOM 2455 C CA . ASP A 1 315 ? 19.766 -0.221 -18.453 1 98.81 315 ASP A CA 1
ATOM 2456 C C . ASP A 1 315 ? 18.484 0.553 -18.141 1 98.81 315 ASP A C 1
ATOM 2458 O O . ASP A 1 315 ? 18.375 1.746 -18.438 1 98.81 315 ASP A O 1
ATOM 2462 N N . VAL A 1 316 ? 17.531 -0.036 -17.516 1 98.81 316 VAL A N 1
ATOM 2463 C CA . VAL A 1 316 ? 16.266 0.612 -17.203 1 98.81 316 VAL A CA 1
ATOM 2464 C C . VAL A 1 316 ? 16.484 1.713 -16.156 1 98.81 316 VAL A C 1
ATOM 2466 O O . VAL A 1 316 ? 15.984 2.826 -16.312 1 98.81 316 VAL A O 1
ATOM 2469 N N . LEU A 1 317 ? 17.297 1.45 -15.195 1 98.81 317 LEU A N 1
ATOM 2470 C CA . LEU A 1 317 ? 17.531 2.398 -14.109 1 98.81 317 LEU A CA 1
ATOM 2471 C C . LEU A 1 317 ? 18.312 3.611 -14.617 1 98.81 317 LEU A C 1
ATOM 2473 O O . LEU A 1 317 ? 18.141 4.723 -14.109 1 98.81 317 LEU A O 1
ATOM 2477 N N . SER A 1 318 ? 19.141 3.422 -15.602 1 98.56 318 SER A N 1
ATOM 2478 C CA . SER A 1 318 ? 19.953 4.516 -16.125 1 98.56 318 SER A CA 1
ATOM 2479 C C . SER A 1 318 ? 19.25 5.215 -17.281 1 98.56 318 SER A C 1
ATOM 2481 O O . SER A 1 318 ? 19.812 6.129 -17.891 1 98.56 318 SER A O 1
ATOM 2483 N N . GLY A 1 319 ? 18.109 4.75 -17.656 1 97.81 319 GLY A N 1
ATOM 2484 C CA . GLY A 1 319 ? 17.344 5.398 -18.703 1 97.81 319 GLY A CA 1
ATOM 2485 C C . GLY A 1 319 ? 17.703 4.906 -20.094 1 97.81 319 GLY A C 1
ATOM 2486 O O . GLY A 1 319 ? 17.359 5.547 -21.094 1 97.81 319 GLY A O 1
ATOM 2487 N N . ARG A 1 320 ? 18.359 3.822 -20.172 1 97.44 320 ARG A N 1
ATOM 2488 C CA . ARG A 1 320 ? 18.812 3.271 -21.438 1 97.44 320 ARG A CA 1
ATOM 2489 C C . ARG A 1 320 ? 17.906 2.131 -21.891 1 97.44 320 ARG A C 1
ATOM 2491 O O . ARG A 1 320 ? 18.109 1.556 -22.969 1 97.44 320 ARG A O 1
ATOM 2498 N N . GLY A 1 321 ? 17.016 1.743 -21.062 1 97.25 321 GLY A N 1
ATOM 2499 C CA . GLY A 1 321 ? 16.016 0.738 -21.359 1 97.25 321 GLY A CA 1
ATOM 2500 C C . GLY A 1 321 ? 14.594 1.281 -21.328 1 97.25 321 GLY A C 1
ATOM 2501 O O . GLY A 1 321 ? 14.359 2.387 -20.844 1 97.25 321 GLY A O 1
ATOM 2502 N N . VAL A 1 322 ? 13.672 0.563 -21.812 1 97.31 322 VAL A N 1
ATOM 2503 C CA . VAL A 1 322 ? 12.273 0.969 -21.859 1 97.31 322 VAL A CA 1
ATOM 2504 C C . VAL A 1 322 ? 11.695 1.027 -20.453 1 97.31 322 VAL A C 1
ATOM 2506 O O . VAL A 1 322 ? 11.953 0.142 -19.625 1 97.31 322 VAL A O 1
ATOM 2509 N N . ARG A 1 323 ? 10.992 2.119 -20.172 1 97.81 323 ARG A N 1
ATOM 2510 C CA . ARG A 1 323 ? 10.32 2.326 -18.906 1 97.81 323 ARG A CA 1
ATOM 2511 C C . ARG A 1 323 ? 8.805 2.379 -19.078 1 97.81 323 ARG A C 1
ATOM 2513 O O . ARG A 1 323 ? 8.305 3.035 -20 1 97.81 323 ARG A O 1
ATOM 2520 N N . ARG A 1 324 ? 8.164 1.635 -18.281 1 94.88 324 ARG A N 1
ATOM 2521 C CA . ARG A 1 324 ? 6.703 1.711 -18.266 1 94.88 324 ARG A CA 1
ATOM 2522 C C . ARG A 1 324 ? 6.227 2.832 -17.344 1 94.88 324 ARG A C 1
ATOM 2524 O O . ARG A 1 324 ? 6.836 3.094 -16.312 1 94.88 324 ARG A O 1
ATOM 2531 N N . MET B 1 1 ? -27.625 -4.578 -8.289 1 89.94 1 MET B N 1
ATOM 2532 C CA . MET B 1 1 ? -26.297 -4.07 -7.988 1 89.94 1 MET B CA 1
ATOM 2533 C C . MET B 1 1 ? -26.219 -3.553 -6.555 1 89.94 1 MET B C 1
ATOM 2535 O O . MET B 1 1 ? -27.219 -3.139 -5.984 1 89.94 1 MET B O 1
ATOM 2539 N N . ALA B 1 2 ? -25.141 -3.797 -5.875 1 97.81 2 ALA B N 1
ATOM 2540 C CA . ALA B 1 2 ? -25 -3.477 -4.457 1 97.81 2 ALA B CA 1
ATOM 2541 C C . ALA B 1 2 ? -23.734 -2.662 -4.203 1 97.81 2 ALA B C 1
ATOM 2543 O O . ALA B 1 2 ? -22.719 -2.865 -4.867 1 97.81 2 ALA B O 1
ATOM 2544 N N . VAL B 1 3 ? -23.891 -1.72 -3.273 1 98.81 3 VAL B N 1
ATOM 2545 C CA . VAL B 1 3 ? -22.719 -1.024 -2.752 1 98.81 3 VAL B CA 1
ATOM 2546 C C . VAL B 1 3 ? -22.109 -1.829 -1.607 1 98.81 3 VAL B C 1
ATOM 2548 O O . VAL B 1 3 ? -22.812 -2.193 -0.656 1 98.81 3 VAL B O 1
ATOM 2551 N N . LEU B 1 4 ? -20.859 -2.127 -1.741 1 98.81 4 LEU B N 1
ATOM 2552 C CA . LEU B 1 4 ? -20.125 -2.848 -0.699 1 98.81 4 LEU B CA 1
ATOM 2553 C C . LEU B 1 4 ? -19.453 -1.877 0.258 1 98.81 4 LEU B C 1
ATOM 2555 O O . LEU B 1 4 ? -18.641 -1.044 -0.167 1 98.81 4 LEU B O 1
ATOM 2559 N N . ILE B 1 5 ? -19.75 -1.938 1.534 1 98.75 5 ILE B N 1
ATOM 2560 C CA . ILE B 1 5 ? -19.109 -1.119 2.551 1 98.75 5 ILE B CA 1
ATOM 2561 C C . ILE B 1 5 ? -18.141 -1.979 3.367 1 98.75 5 ILE B C 1
ATOM 2563 O O . ILE B 1 5 ? -18.562 -2.893 4.078 1 98.75 5 ILE B O 1
ATOM 2567 N N . VAL B 1 6 ? -16.844 -1.717 3.248 1 98.62 6 VAL B N 1
ATOM 2568 C CA . VAL B 1 6 ? -15.82 -2.43 3.994 1 98.62 6 VAL B CA 1
ATOM 2569 C C . VAL B 1 6 ? -15.555 -1.719 5.316 1 98.62 6 VAL B C 1
ATOM 2571 O O . VAL B 1 6 ? -15.086 -0.577 5.336 1 98.62 6 VAL B O 1
ATOM 2574 N N . THR B 1 7 ? -15.812 -2.312 6.406 1 97.88 7 THR B N 1
ATOM 2575 C CA . THR B 1 7 ? -15.68 -1.741 7.742 1 97.88 7 THR B CA 1
ATOM 2576 C C . THR B 1 7 ? -15.516 -2.842 8.789 1 97.88 7 THR B C 1
ATOM 2578 O O . THR B 1 7 ? -14.891 -3.869 8.516 1 97.88 7 THR B O 1
ATOM 2581 N N . HIS B 1 8 ? -15.883 -2.592 10.016 1 97.19 8 HIS B N 1
ATOM 2582 C CA . HIS B 1 8 ? -15.859 -3.582 11.094 1 97.19 8 HIS B CA 1
ATOM 2583 C C . HIS B 1 8 ? -17.047 -3.4 12.031 1 97.19 8 HIS B C 1
ATOM 2585 O O . HIS B 1 8 ? -17.719 -2.363 12.008 1 97.19 8 HIS B O 1
ATOM 2591 N N . THR B 1 9 ? -17.234 -4.328 12.898 1 96.56 9 THR B N 1
ATOM 2592 C CA . THR B 1 9 ? -18.453 -4.406 13.703 1 96.56 9 THR B CA 1
ATOM 2593 C C . THR B 1 9 ? -18.516 -3.236 14.68 1 96.56 9 THR B C 1
ATOM 2595 O O . THR B 1 9 ? -19.609 -2.82 15.07 1 96.56 9 THR B O 1
ATOM 2598 N N . ARG B 1 10 ? -17.406 -2.621 15.023 1 94.81 10 ARG B N 1
ATOM 2599 C CA . ARG B 1 10 ? -17.375 -1.595 16.062 1 94.81 10 ARG B CA 1
ATOM 2600 C C . ARG B 1 10 ? -17.297 -0.2 15.445 1 94.81 10 ARG B C 1
ATOM 2602 O O . ARG B 1 10 ? -17 0.774 16.141 1 94.81 10 ARG B O 1
ATOM 2609 N N . ASP B 1 11 ? -17.438 -0.193 14.133 1 94.06 11 ASP B N 1
ATOM 2610 C CA . ASP B 1 11 ? -17.406 1.122 13.5 1 94.06 11 ASP B CA 1
ATOM 2611 C C . ASP B 1 11 ? -18.547 2.004 14 1 94.06 11 ASP B C 1
ATOM 2613 O O . ASP B 1 11 ? -19.484 1.516 14.641 1 94.06 11 ASP B O 1
ATOM 2617 N N . ASN B 1 12 ? -18.484 3.291 13.789 1 90.62 12 ASN B N 1
ATOM 2618 C CA . ASN B 1 12 ? -19.375 4.25 14.414 1 90.62 12 ASN B CA 1
ATOM 2619 C C . ASN B 1 12 ? -20.594 4.539 13.531 1 90.62 12 ASN B C 1
ATOM 2621 O O . ASN B 1 12 ? -20.891 3.775 12.609 1 90.62 12 ASN B O 1
ATOM 2625 N N . GLU B 1 13 ? -21.344 5.578 13.812 1 92.75 13 GLU B N 1
ATOM 2626 C CA . GLU B 1 13 ? -22.641 5.895 13.227 1 92.75 13 GLU B CA 1
ATOM 2627 C C . GLU B 1 13 ? -22.5 6.344 11.773 1 92.75 13 GLU B C 1
ATOM 2629 O O . GLU B 1 13 ? -23.484 6.41 11.039 1 92.75 13 GLU B O 1
ATOM 2634 N N . ALA B 1 14 ? -21.328 6.617 11.367 1 93.88 14 ALA B N 1
ATOM 2635 C CA . ALA B 1 14 ? -21.109 7.066 10 1 93.88 14 ALA B CA 1
ATOM 2636 C C . ALA B 1 14 ? -21.594 6.027 8.992 1 93.88 14 ALA B C 1
ATOM 2638 O O . ALA B 1 14 ? -22.219 6.371 7.98 1 93.88 14 ALA B O 1
ATOM 2639 N N . VAL B 1 15 ? -21.391 4.801 9.258 1 96.94 15 VAL B N 1
ATOM 2640 C CA . VAL B 1 15 ? -21.766 3.715 8.352 1 96.94 15 VAL B CA 1
ATOM 2641 C C . VAL B 1 15 ? -23.297 3.686 8.188 1 96.94 15 VAL B C 1
ATOM 2643 O O . VAL B 1 15 ? -23.797 3.57 7.07 1 96.94 15 VAL B O 1
ATOM 2646 N N . ARG B 1 16 ? -23.969 3.82 9.289 1 96.75 16 ARG B N 1
ATOM 2647 C CA . ARG B 1 16 ? -25.422 3.812 9.25 1 96.75 16 ARG B CA 1
ATOM 2648 C C . ARG B 1 16 ? -25.953 5.004 8.461 1 96.75 16 ARG B C 1
ATOM 2650 O O . ARG B 1 16 ? -26.891 4.863 7.672 1 96.75 16 ARG B O 1
ATOM 2657 N N . ALA B 1 17 ? -25.406 6.152 8.727 1 97 17 ALA B N 1
ATOM 2658 C CA . ALA B 1 17 ? -25.844 7.363 8.047 1 97 17 ALA B CA 1
ATOM 2659 C C . ALA B 1 17 ? -25.672 7.234 6.535 1 97 17 ALA B C 1
ATOM 2661 O O . ALA B 1 17 ? -26.594 7.566 5.773 1 97 17 ALA B O 1
ATOM 2662 N N . VAL B 1 18 ? -24.562 6.75 6.07 1 98.38 18 VAL B N 1
ATOM 2663 C CA . VAL B 1 18 ? -24.297 6.602 4.645 1 98.38 18 VAL B CA 1
ATOM 2664 C C . VAL B 1 18 ? -25.188 5.508 4.062 1 98.38 18 VAL B C 1
ATOM 2666 O O . VAL B 1 18 ? -25.719 5.656 2.961 1 98.38 18 VAL B O 1
ATOM 2669 N N . THR B 1 19 ? -25.359 4.426 4.801 1 98.44 19 THR B N 1
ATOM 2670 C CA . THR B 1 19 ? -26.25 3.34 4.375 1 98.44 19 THR B CA 1
ATOM 2671 C C . THR B 1 19 ? -27.656 3.852 4.145 1 98.44 19 THR B C 1
ATOM 2673 O O . THR B 1 19 ? -28.266 3.574 3.107 1 98.44 19 THR B O 1
ATOM 2676 N N . HIS B 1 20 ? -28.156 4.582 5.121 1 98.12 20 HIS B N 1
ATOM 2677 C CA . HIS B 1 20 ? -29.5 5.137 5.004 1 98.12 20 HIS B CA 1
ATOM 2678 C C . HIS B 1 20 ? -29.609 6.031 3.775 1 98.12 20 HIS B C 1
ATOM 2680 O O . HIS B 1 20 ? -30.609 5.965 3.045 1 98.12 20 HIS B O 1
ATOM 2686 N N . SER B 1 21 ? -28.641 6.852 3.582 1 98.31 21 SER B N 1
ATOM 2687 C CA . SER B 1 21 ? -28.641 7.75 2.432 1 98.31 21 SER B CA 1
ATOM 2688 C C . SER B 1 21 ? -28.609 6.973 1.121 1 98.31 21 SER B C 1
ATOM 2690 O O . SER B 1 21 ? -29.25 7.359 0.146 1 98.31 21 SER B O 1
ATOM 2692 N N . LEU B 1 22 ? -27.859 5.879 1.058 1 98.69 22 LEU B N 1
ATOM 2693 C CA . LEU B 1 22 ? -27.797 5.02 -0.118 1 98.69 22 LEU B CA 1
ATOM 2694 C C . LEU B 1 22 ? -29.141 4.344 -0.375 1 98.69 22 LEU B C 1
ATOM 2696 O O . LEU B 1 22 ? -29.625 4.328 -1.509 1 98.69 22 LEU B O 1
ATOM 2700 N N . GLU B 1 23 ? -29.703 3.846 0.673 1 98.44 23 GLU B N 1
ATOM 2701 C CA . GLU B 1 23 ? -30.984 3.178 0.555 1 98.44 23 GLU B CA 1
ATOM 2702 C C . GLU B 1 23 ? -32.062 4.148 0.086 1 98.44 23 GLU B C 1
ATOM 2704 O O . GLU B 1 23 ? -32.938 3.781 -0.706 1 98.44 23 GLU B O 1
ATOM 2709 N N . ALA B 1 24 ? -32 5.297 0.594 1 98.06 24 ALA B N 1
ATOM 2710 C CA . ALA B 1 24 ? -32.938 6.336 0.173 1 98.06 24 ALA B CA 1
ATOM 2711 C C . ALA B 1 24 ? -32.812 6.613 -1.323 1 98.06 24 ALA B C 1
ATOM 2713 O O . ALA B 1 24 ? -33.75 7.113 -1.947 1 98.06 24 ALA B O 1
ATOM 2714 N N . ARG B 1 25 ? -31.781 6.277 -1.889 1 97.19 25 ARG B N 1
ATOM 2715 C CA . ARG B 1 25 ? -31.531 6.477 -3.314 1 97.19 25 ARG B CA 1
ATOM 2716 C C . ARG B 1 25 ? -31.797 5.199 -4.102 1 97.19 25 ARG B C 1
ATOM 2718 O O . ARG B 1 25 ? -31.469 5.113 -5.285 1 97.19 25 ARG B O 1
ATOM 2725 N N . GLY B 1 26 ? -32.188 4.195 -3.441 1 97.38 26 GLY B N 1
ATOM 2726 C CA . GLY B 1 26 ? -32.594 2.963 -4.094 1 97.38 26 GLY B CA 1
ATOM 2727 C C . GLY B 1 26 ? -31.469 1.948 -4.211 1 97.38 26 GLY B C 1
ATOM 2728 O O . GLY B 1 26 ? -31.594 0.974 -4.961 1 97.38 26 GLY B O 1
ATOM 2729 N N . GLU B 1 27 ? -30.406 2.186 -3.531 1 97.75 27 GLU B N 1
ATOM 2730 C CA . GLU B 1 27 ? -29.281 1.276 -3.619 1 97.75 27 GLU B CA 1
ATOM 2731 C C . GLU B 1 27 ? -29.375 0.159 -2.584 1 97.75 27 GLU B C 1
ATOM 2733 O O . GLU B 1 27 ? -29.812 0.392 -1.453 1 97.75 27 GLU B O 1
ATOM 2738 N N . ARG B 1 28 ? -28.984 -1.003 -2.984 1 98 28 ARG B N 1
ATOM 2739 C CA . ARG B 1 28 ? -28.719 -2.076 -2.031 1 98 28 ARG B CA 1
ATOM 2740 C C . ARG B 1 28 ? -27.328 -1.939 -1.423 1 98 28 ARG B C 1
ATOM 2742 O O . ARG B 1 28 ? -26.375 -1.582 -2.117 1 98 28 ARG B O 1
ATOM 2749 N N . VAL B 1 29 ? -27.312 -2.227 -0.142 1 98.44 29 VAL B N 1
ATOM 2750 C CA . VAL B 1 29 ? -26.031 -2.105 0.551 1 98.44 29 VAL B CA 1
ATOM 2751 C C . VAL B 1 29 ? -25.656 -3.445 1.177 1 98.44 29 VAL B C 1
ATOM 2753 O O . VAL B 1 29 ? -26.5 -4.137 1.738 1 98.44 29 VAL B O 1
ATOM 2756 N N . TYR B 1 30 ? -24.406 -3.865 1.029 1 98.44 30 TYR B N 1
ATOM 2757 C CA . TYR B 1 30 ? -23.844 -4.996 1.754 1 98.44 30 TYR B CA 1
ATOM 2758 C C . TYR B 1 30 ? -22.688 -4.547 2.643 1 98.44 30 TYR B C 1
ATOM 2760 O O . TYR B 1 30 ? -21.688 -4.012 2.15 1 98.44 30 TYR B O 1
ATOM 2768 N N . ARG B 1 31 ? -22.859 -4.742 3.871 1 97.81 31 ARG B N 1
ATOM 2769 C CA . ARG B 1 31 ? -21.828 -4.395 4.844 1 97.81 31 ARG B CA 1
ATOM 2770 C C . ARG B 1 31 ? -20.891 -5.57 5.086 1 97.81 31 ARG B C 1
ATOM 2772 O O . ARG B 1 31 ? -21.328 -6.668 5.434 1 97.81 31 ARG B O 1
ATOM 2779 N N . PHE B 1 32 ? -19.578 -5.414 4.812 1 98.06 32 PHE B N 1
ATOM 2780 C CA . PHE B 1 32 ? -18.531 -6.398 5.074 1 98.06 32 PHE B CA 1
ATOM 2781 C C . PHE B 1 32 ? -17.75 -6.039 6.332 1 98.06 32 PHE B C 1
ATOM 2783 O O . PHE B 1 32 ? -16.797 -5.262 6.277 1 98.06 32 PHE B O 1
ATOM 2790 N N . ASP B 1 33 ? -18.109 -6.621 7.465 1 98 33 ASP B N 1
ATOM 2791 C CA . ASP B 1 33 ? -17.375 -6.457 8.719 1 98 33 ASP B CA 1
ATOM 2792 C C . ASP B 1 33 ? -16.125 -7.328 8.734 1 98 33 ASP B C 1
ATOM 2794 O O . ASP B 1 33 ? -16.188 -8.5 9.117 1 98 33 ASP B O 1
ATOM 2798 N N . THR B 1 34 ? -15.031 -6.734 8.469 1 97.81 34 THR B N 1
ATOM 2799 C CA . THR B 1 34 ? -13.805 -7.465 8.18 1 97.81 34 THR B CA 1
ATOM 2800 C C . THR B 1 34 ? -13.266 -8.148 9.43 1 97.81 34 THR B C 1
ATOM 2802 O O . THR B 1 34 ? -12.516 -9.125 9.344 1 97.81 34 THR B O 1
ATOM 2805 N N . ASP B 1 35 ? -13.609 -7.59 10.609 1 96.94 35 ASP B N 1
ATOM 2806 C CA . ASP B 1 35 ? -13.148 -8.203 11.852 1 96.94 35 ASP B CA 1
ATOM 2807 C C . ASP B 1 35 ? -13.719 -9.609 12.016 1 96.94 35 ASP B C 1
ATOM 2809 O O . ASP B 1 35 ? -13.172 -10.422 12.766 1 96.94 35 ASP B O 1
ATOM 2813 N N . LEU B 1 36 ? -14.75 -9.875 11.297 1 97.44 36 LEU B N 1
ATOM 2814 C CA . LEU B 1 36 ? -15.406 -11.172 11.367 1 97.44 36 LEU B CA 1
ATOM 2815 C C . LEU B 1 36 ? -14.766 -12.156 10.391 1 97.44 36 LEU B C 1
ATOM 2817 O O . LEU B 1 36 ? -15.031 -13.359 10.453 1 97.44 36 LEU B O 1
ATOM 2821 N N . PHE B 1 37 ? -14.008 -11.711 9.477 1 97.88 37 PHE B N 1
ATOM 2822 C CA . PHE B 1 37 ? -13.305 -12.57 8.531 1 97.88 37 PHE B CA 1
ATOM 2823 C C . PHE B 1 37 ? -11.953 -12.992 9.086 1 97.88 37 PHE B C 1
ATOM 2825 O O . PHE B 1 37 ? -11.172 -12.148 9.539 1 97.88 37 PHE B O 1
ATOM 2832 N N . PRO B 1 38 ? -11.695 -14.289 9.125 1 96.88 38 PRO B N 1
ATOM 2833 C CA . PRO B 1 38 ? -12.344 -15.406 8.43 1 96.88 38 PRO B CA 1
ATOM 2834 C C . PRO B 1 38 ? -13.25 -16.219 9.352 1 96.88 38 PRO B C 1
ATOM 2836 O O . PRO B 1 38 ? -13.859 -17.203 8.906 1 96.88 38 PRO B O 1
ATOM 2839 N N . THR B 1 39 ? -13.43 -15.836 10.539 1 96.19 39 THR B N 1
ATOM 2840 C CA . THR B 1 39 ? -14.008 -16.719 11.547 1 96.19 39 THR B CA 1
ATOM 2841 C C . THR B 1 39 ? -15.523 -16.797 11.383 1 96.19 39 THR B C 1
ATOM 2843 O O . THR B 1 39 ? -16.125 -17.828 11.664 1 96.19 39 THR B O 1
ATOM 2846 N N . HIS B 1 40 ? -16.156 -15.703 11 1 96.25 40 HIS B N 1
ATOM 2847 C CA . HIS B 1 40 ? -17.625 -15.664 10.953 1 96.25 40 HIS B CA 1
ATOM 2848 C C . HIS B 1 40 ? -18.109 -15.195 9.586 1 96.25 40 HIS B C 1
ATOM 2850 O O . HIS B 1 40 ? -19.297 -14.883 9.414 1 96.25 40 HIS B O 1
ATOM 2856 N N . LEU B 1 41 ? -17.266 -15.062 8.703 1 97.06 41 LEU B N 1
ATOM 2857 C CA . LEU B 1 41 ? -17.531 -14.648 7.328 1 97.06 41 LEU B CA 1
ATOM 2858 C C . LEU B 1 41 ? -16.719 -15.461 6.336 1 97.06 41 LEU B C 1
ATOM 2860 O O . LEU B 1 41 ? -15.602 -15.883 6.645 1 97.06 41 LEU B O 1
ATOM 2864 N N . GLN B 1 42 ? -17.281 -15.711 5.23 1 97.94 42 GLN B N 1
ATOM 2865 C CA . GLN B 1 42 ? -16.594 -16.484 4.207 1 97.94 42 GLN B CA 1
ATOM 2866 C C . GLN B 1 42 ? -16.422 -15.688 2.922 1 97.94 42 GLN B C 1
ATOM 2868 O O . GLN B 1 42 ? -17.312 -14.914 2.541 1 97.94 42 GLN B O 1
ATOM 2873 N N . LEU B 1 43 ? -15.336 -15.844 2.316 1 98.44 43 LEU B N 1
ATOM 2874 C CA . LEU B 1 43 ? -14.992 -15.242 1.033 1 98.44 43 LEU B CA 1
ATOM 2875 C C . LEU B 1 43 ? -14.406 -16.281 0.082 1 98.44 43 LEU B C 1
ATOM 2877 O O . LEU B 1 43 ? -13.508 -17.031 0.462 1 98.44 43 LEU B O 1
ATOM 2881 N N . SER B 1 44 ? -14.945 -16.359 -1.073 1 98.19 44 SER B N 1
ATOM 2882 C CA . SER B 1 44 ? -14.438 -17.234 -2.125 1 98.19 44 SER B CA 1
ATOM 2883 C C . SER B 1 44 ? -14.141 -16.453 -3.4 1 98.19 44 SER B C 1
ATOM 2885 O O . SER B 1 44 ? -14.938 -15.609 -3.822 1 98.19 44 SER B O 1
ATOM 2887 N N . LEU B 1 45 ? -12.992 -16.703 -3.955 1 97.88 45 LEU B N 1
ATOM 2888 C CA . LEU B 1 45 ? -12.562 -16.109 -5.223 1 97.88 45 LEU B CA 1
ATOM 2889 C C . LEU B 1 45 ? -11.977 -17.188 -6.141 1 97.88 45 LEU B C 1
ATOM 2891 O O . LEU B 1 45 ? -11.195 -18.031 -5.695 1 97.88 45 LEU B O 1
ATOM 2895 N N . ASP B 1 46 ? -12.398 -17.172 -7.367 1 98.06 46 ASP B N 1
ATOM 2896 C CA . ASP B 1 46 ? -11.781 -18.078 -8.328 1 98.06 46 ASP B CA 1
ATOM 2897 C C . ASP B 1 46 ? -10.734 -17.344 -9.18 1 98.06 46 ASP B C 1
ATOM 2899 O O . ASP B 1 46 ? -10.375 -16.203 -8.875 1 98.06 46 ASP B O 1
ATOM 2903 N N . GLU B 1 47 ? -10.156 -17.969 -10.188 1 97.5 47 GLU B N 1
ATOM 2904 C CA . GLU B 1 47 ? -9.047 -17.453 -10.969 1 97.5 47 GLU B CA 1
ATOM 2905 C C . GLU B 1 47 ? -9.492 -16.266 -11.836 1 97.5 47 GLU B C 1
ATOM 2907 O O . GLU B 1 47 ? -8.656 -15.531 -12.367 1 97.5 47 GLU B O 1
ATOM 2912 N N . ALA B 1 48 ? -10.805 -16.062 -11.992 1 97.19 48 ALA B N 1
ATOM 2913 C CA . ALA B 1 48 ? -11.336 -14.922 -12.734 1 97.19 48 ALA B CA 1
ATOM 2914 C C . ALA B 1 48 ? -11.836 -13.828 -11.789 1 97.19 48 ALA B C 1
ATOM 2916 O O . ALA B 1 48 ? -12.508 -12.883 -12.219 1 97.19 48 ALA B O 1
ATOM 2917 N N . ALA B 1 49 ? -11.602 -14.008 -10.516 1 95.12 49 ALA B N 1
ATOM 2918 C CA . ALA B 1 49 ? -12.016 -13.094 -9.453 1 95.12 49 ALA B CA 1
ATOM 2919 C C . ALA B 1 49 ? -13.531 -13.094 -9.289 1 95.12 49 ALA B C 1
ATOM 2921 O O . ALA B 1 49 ? -14.117 -12.094 -8.859 1 95.12 49 ALA B O 1
ATOM 2922 N N . ARG B 1 50 ? -14.117 -14.164 -9.758 1 97.19 50 ARG B N 1
ATOM 2923 C CA . ARG B 1 50 ? -15.531 -14.375 -9.461 1 97.19 50 ARG B CA 1
ATOM 2924 C C . ARG B 1 50 ? -15.711 -15.094 -8.125 1 97.19 50 ARG B C 1
ATOM 2926 O O . ARG B 1 50 ? -14.859 -15.898 -7.73 1 97.19 50 ARG B O 1
ATOM 2933 N N . GLY B 1 51 ? -16.766 -14.727 -7.496 1 97.44 51 GLY B N 1
ATOM 2934 C CA . GLY B 1 51 ? -17.016 -15.383 -6.223 1 97.44 51 GLY B CA 1
ATOM 2935 C C . GLY B 1 51 ? -18.109 -14.703 -5.406 1 97.44 51 GLY B C 1
ATOM 2936 O O . GLY B 1 51 ? -19.031 -14.125 -5.965 1 97.44 51 GLY B O 1
ATOM 2937 N N . ARG B 1 52 ? -17.953 -14.969 -4.074 1 98.12 52 ARG B N 1
ATOM 2938 C CA . ARG B 1 52 ? -19.031 -14.461 -3.23 1 98.12 52 ARG B CA 1
ATOM 2939 C C . ARG B 1 52 ? -18.547 -14.203 -1.81 1 98.12 52 ARG B C 1
ATOM 2941 O O . ARG B 1 52 ? -17.531 -14.766 -1.388 1 98.12 52 ARG B O 1
ATOM 2948 N N . LEU B 1 53 ? -19.266 -13.367 -1.182 1 98.06 53 LEU B N 1
ATOM 2949 C CA . LEU B 1 53 ? -19.188 -13.109 0.252 1 98.06 53 LEU B CA 1
ATOM 2950 C C . LEU B 1 53 ? -20.406 -13.688 0.97 1 98.06 53 LEU B C 1
ATOM 2952 O O . LEU B 1 53 ? -21.531 -13.602 0.469 1 98.06 53 LEU B O 1
ATOM 2956 N N . SER B 1 54 ? -20.125 -14.352 2.057 1 97.62 54 SER B N 1
ATOM 2957 C CA . SER B 1 54 ? -21.219 -14.875 2.863 1 97.62 54 SER B CA 1
ATOM 2958 C C . SER B 1 54 ? -20.984 -14.625 4.348 1 97.62 54 SER B C 1
ATOM 2960 O O . SER B 1 54 ? -19.891 -14.891 4.863 1 97.62 54 SER B O 1
ATOM 2962 N N . GLY B 1 55 ? -21.969 -14.094 5.004 1 95.25 55 GLY B N 1
ATOM 2963 C CA . GLY B 1 55 ? -21.875 -13.773 6.418 1 95.25 55 GLY B CA 1
ATOM 2964 C C . GLY B 1 55 ? -23.188 -13.32 7.02 1 95.25 55 GLY B C 1
ATOM 2965 O O . GLY B 1 55 ? -24.266 -13.695 6.531 1 95.25 55 GLY B O 1
ATOM 2966 N N . PRO B 1 56 ? -23.078 -12.586 8.125 1 94.69 56 PRO B N 1
ATOM 2967 C CA . PRO B 1 56 ? -24.281 -12.164 8.844 1 94.69 56 PRO B CA 1
ATOM 2968 C C . PRO B 1 56 ? -25.234 -11.352 7.969 1 94.69 56 PRO B C 1
ATOM 2970 O O . PRO B 1 56 ? -26.453 -11.383 8.18 1 94.69 56 PRO B O 1
ATOM 2973 N N . GLU B 1 57 ? -24.766 -10.68 6.938 1 94.94 57 GLU B N 1
ATOM 2974 C CA . GLU B 1 57 ? -25.562 -9.828 6.066 1 94.94 57 GLU B CA 1
ATOM 2975 C C . GLU B 1 57 ? -26.172 -10.633 4.914 1 94.94 57 GLU B C 1
ATOM 2977 O O . GLU B 1 57 ? -26.812 -10.07 4.031 1 94.94 57 GLU B O 1
ATOM 2982 N N . GLY B 1 58 ? -25.875 -11.945 4.922 1 96.94 58 GLY B N 1
ATOM 2983 C CA . GLY B 1 58 ? -26.312 -12.773 3.814 1 96.94 58 GLY B CA 1
ATOM 2984 C C . GLY B 1 58 ? -25.234 -13.023 2.783 1 96.94 58 GLY B C 1
ATOM 2985 O O . GLY B 1 58 ? -24.047 -13.023 3.109 1 96.94 58 GLY B O 1
ATOM 2986 N N . VAL B 1 59 ? -25.703 -13.398 1.642 1 97.62 59 VAL B N 1
ATOM 2987 C CA . VAL B 1 59 ? -24.766 -13.734 0.576 1 97.62 59 VAL B CA 1
ATOM 2988 C C . VAL B 1 59 ? -24.734 -12.625 -0.466 1 97.62 59 VAL B C 1
ATOM 2990 O O . VAL B 1 59 ? -25.781 -12.086 -0.836 1 97.62 59 VAL B O 1
ATOM 2993 N N . LEU B 1 60 ? -23.594 -12.227 -0.887 1 98.44 60 LEU B N 1
ATOM 2994 C CA . LEU B 1 60 ? -23.391 -11.281 -1.975 1 98.44 60 LEU B CA 1
ATOM 2995 C C . LEU B 1 60 ? -22.484 -11.875 -3.055 1 98.44 60 LEU B C 1
ATOM 2997 O O . LEU B 1 60 ? -21.344 -12.219 -2.787 1 98.44 60 LEU B O 1
ATOM 3001 N N . GLU B 1 61 ? -23.078 -12.062 -4.215 1 98.38 61 GLU B N 1
ATOM 3002 C CA . GLU B 1 61 ? -22.219 -12.367 -5.355 1 98.38 61 GLU B CA 1
ATOM 3003 C C . GLU B 1 61 ? -21.375 -11.164 -5.75 1 98.38 61 GLU B C 1
ATOM 3005 O O . GLU B 1 61 ? -21.906 -10.062 -5.918 1 98.38 61 GLU B O 1
ATOM 3010 N N . LEU B 1 62 ? -20.125 -11.383 -5.922 1 98.25 62 LEU B N 1
ATOM 3011 C CA . LEU B 1 62 ? -19.219 -10.266 -6.176 1 98.25 62 LEU B CA 1
ATOM 3012 C C . LEU B 1 62 ? -19.578 -9.57 -7.484 1 98.25 62 LEU B C 1
ATOM 3014 O O . LEU B 1 62 ? -19.328 -8.367 -7.641 1 98.25 62 LEU B O 1
ATOM 3018 N N . ALA B 1 63 ? -20.141 -10.281 -8.406 1 97.75 63 ALA B N 1
ATOM 3019 C CA . ALA B 1 63 ? -20.562 -9.711 -9.688 1 97.75 63 ALA B CA 1
ATOM 3020 C C . ALA B 1 63 ? -21.641 -8.656 -9.484 1 97.75 63 ALA B C 1
ATOM 3022 O O . ALA B 1 63 ? -21.906 -7.852 -10.383 1 97.75 63 ALA B O 1
ATOM 3023 N N . GLU B 1 64 ? -22.266 -8.633 -8.312 1 98 64 GLU B N 1
ATOM 3024 C CA . GLU B 1 64 ? -23.344 -7.695 -8.023 1 98 64 GLU B CA 1
ATOM 3025 C C . GLU B 1 64 ? -22.797 -6.383 -7.461 1 98 64 GLU B C 1
ATOM 3027 O O . GLU B 1 64 ? -23.547 -5.414 -7.301 1 98 64 GLU B O 1
ATOM 3032 N N . VAL B 1 65 ? -21.594 -6.34 -7.164 1 98.62 65 VAL B N 1
ATOM 3033 C CA . VAL B 1 65 ? -21.016 -5.148 -6.547 1 98.62 65 VAL B CA 1
ATOM 3034 C C . VAL B 1 65 ? -20.906 -4.031 -7.582 1 98.62 65 VAL B C 1
ATOM 3036 O O . VAL B 1 65 ? -20.328 -4.23 -8.656 1 98.62 65 VAL B O 1
ATOM 3039 N N . SER B 1 66 ? -21.391 -2.855 -7.227 1 98.25 66 SER B N 1
ATOM 3040 C CA . SER B 1 66 ? -21.359 -1.722 -8.148 1 98.25 66 SER B CA 1
ATOM 3041 C C . SER B 1 66 ? -20.266 -0.727 -7.75 1 98.25 66 SER B C 1
ATOM 3043 O O . SER B 1 66 ? -19.734 -0.012 -8.594 1 98.25 66 SER B O 1
ATOM 3045 N N . SER B 1 67 ? -20.031 -0.614 -6.508 1 98.75 67 SER B N 1
ATOM 3046 C CA . SER B 1 67 ? -19 0.246 -5.945 1 98.75 67 SER B CA 1
ATOM 3047 C C . SER B 1 67 ? -18.609 -0.197 -4.539 1 98.75 67 SER B C 1
ATOM 3049 O O . SER B 1 67 ? -19.312 -1.003 -3.924 1 98.75 67 SER B O 1
ATOM 3051 N N . VAL B 1 68 ? -17.469 0.284 -4.113 1 98.88 68 VAL B N 1
ATOM 3052 C CA . VAL B 1 68 ? -16.969 -0.085 -2.797 1 98.88 68 VAL B CA 1
ATOM 3053 C C . VAL B 1 68 ? -16.641 1.174 -1.995 1 98.88 68 VAL B C 1
ATOM 3055 O O . VAL B 1 68 ? -16.031 2.109 -2.516 1 98.88 68 VAL B O 1
ATOM 3058 N N . TRP B 1 69 ? -17.094 1.261 -0.782 1 98.81 69 TRP B N 1
ATOM 3059 C CA . TRP B 1 69 ? -16.578 2.201 0.204 1 98.81 69 TRP B CA 1
ATOM 3060 C C . TRP B 1 69 ? -15.586 1.517 1.138 1 98.81 69 TRP B C 1
ATOM 3062 O O . TRP B 1 69 ? -15.984 0.812 2.068 1 98.81 69 TRP B O 1
ATOM 3072 N N . TYR B 1 70 ? -14.328 1.691 0.813 1 98.19 70 TYR B N 1
ATOM 3073 C CA . TYR B 1 70 ? -13.297 1.192 1.717 1 98.19 70 TYR B CA 1
ATOM 3074 C C . TYR B 1 70 ? -13.109 2.129 2.904 1 98.19 70 TYR B C 1
ATOM 3076 O O . TYR B 1 70 ? -12.312 3.07 2.844 1 98.19 70 TYR B O 1
ATOM 3084 N N . ARG B 1 71 ? -13.695 1.799 4 1 96.94 71 ARG B N 1
ATOM 3085 C CA . ARG B 1 71 ? -13.789 2.727 5.125 1 96.94 71 ARG B CA 1
ATOM 3086 C C . ARG B 1 71 ? -12.789 2.371 6.215 1 96.94 71 ARG B C 1
ATOM 3088 O O . ARG B 1 71 ? -11.992 3.215 6.633 1 96.94 71 ARG B O 1
ATOM 3095 N N . ARG B 1 72 ? -12.891 1.187 6.668 1 95.62 72 ARG B N 1
ATOM 3096 C CA . ARG B 1 72 ? -12.055 0.669 7.742 1 95.62 72 ARG B CA 1
ATOM 3097 C C . ARG B 1 72 ? -11.75 -0.811 7.539 1 95.62 72 ARG B C 1
ATOM 3099 O O . ARG B 1 72 ? -12.484 -1.508 6.832 1 95.62 72 ARG B O 1
ATOM 3106 N N . ASN B 1 73 ? -10.633 -1.253 8.141 1 94.5 73 ASN B N 1
ATOM 3107 C CA . ASN B 1 73 ? -10.234 -2.654 8.047 1 94.5 73 ASN B CA 1
ATOM 3108 C C . ASN B 1 73 ? -9.742 -3.189 9.383 1 94.5 73 ASN B C 1
ATOM 3110 O O . ASN B 1 73 ? -8.906 -2.562 10.039 1 94.5 73 ASN B O 1
ATOM 3114 N N . ALA B 1 74 ? -10.281 -4.25 9.867 1 95.81 74 ALA B N 1
ATOM 3115 C CA . ALA B 1 74 ? -9.883 -4.938 11.094 1 95.81 74 ALA B CA 1
ATOM 3116 C C . ALA B 1 74 ? -9.828 -6.449 10.883 1 95.81 74 ALA B C 1
ATOM 3118 O O . ALA B 1 74 ? -10.227 -7.219 11.758 1 95.81 74 ALA B O 1
ATOM 3119 N N . THR B 1 75 ? -9.344 -6.844 9.773 1 95.5 75 THR B N 1
ATOM 3120 C CA . THR B 1 75 ? -9.344 -8.242 9.344 1 95.5 75 THR B CA 1
ATOM 3121 C C . THR B 1 75 ? -8.656 -9.125 10.383 1 95.5 75 THR B C 1
ATOM 3123 O O . THR B 1 75 ? -7.609 -8.758 10.922 1 95.5 75 THR B O 1
ATOM 3126 N N . ALA B 1 76 ? -9.258 -10.25 10.719 1 93.38 76 ALA B N 1
ATOM 3127 C CA . ALA B 1 76 ? -8.727 -11.344 11.523 1 93.38 76 ALA B CA 1
ATOM 3128 C C . ALA B 1 76 ? -8.68 -10.961 13 1 93.38 76 ALA B C 1
ATOM 3130 O O . ALA B 1 76 ? -8.016 -11.625 13.805 1 93.38 76 ALA B O 1
ATOM 3131 N N . GLN B 1 77 ? -9.344 -9.898 13.352 1 92.31 77 GLN B N 1
ATOM 3132 C CA . GLN B 1 77 ? -9.32 -9.445 14.734 1 92.31 77 GLN B CA 1
ATOM 3133 C C . GLN B 1 77 ? -9.977 -10.461 15.664 1 92.31 77 GLN B C 1
ATOM 3135 O O . GLN B 1 77 ? -9.648 -10.531 16.844 1 92.31 77 GLN B O 1
ATOM 3140 N N . HIS B 1 78 ? -10.844 -11.289 15.164 1 93.44 78 HIS B N 1
ATOM 3141 C CA . HIS B 1 78 ? -11.586 -12.227 16 1 93.44 78 HIS B CA 1
ATOM 3142 C C . HIS B 1 78 ? -10.93 -13.602 16 1 93.44 78 HIS B C 1
ATOM 3144 O O . HIS B 1 78 ? -11.484 -14.555 16.547 1 93.44 78 HIS B O 1
ATOM 3150 N N . LEU B 1 79 ? -9.812 -13.703 15.375 1 94.12 79 LEU B N 1
ATOM 3151 C CA . LEU B 1 79 ? -9.078 -14.938 15.586 1 94.12 79 LEU B CA 1
ATOM 3152 C C . LEU B 1 79 ? -8.883 -15.211 17.078 1 94.12 79 LEU B C 1
ATOM 3154 O O . LEU B 1 79 ? -8.641 -14.289 17.844 1 94.12 79 LEU B O 1
ATOM 3158 N N . PRO B 1 80 ? -8.883 -16.422 17.438 1 92.56 80 PRO B N 1
ATOM 3159 C CA . PRO B 1 80 ? -8.766 -16.734 18.859 1 92.56 80 PRO B CA 1
ATOM 3160 C C . PRO B 1 80 ? -7.477 -16.188 19.469 1 92.56 80 PRO B C 1
ATOM 3162 O O . PRO B 1 80 ? -6.402 -16.297 18.875 1 92.56 80 PRO B O 1
ATOM 3165 N N . LEU B 1 81 ? -7.637 -15.633 20.609 1 88 81 LEU B N 1
ATOM 3166 C CA . LEU B 1 81 ? -6.508 -15.008 21.281 1 88 81 LEU B CA 1
ATOM 3167 C C . LEU B 1 81 ? -5.508 -16.062 21.75 1 88 81 LEU B C 1
ATOM 3169 O O . LEU B 1 81 ? -4.324 -15.758 21.922 1 88 81 LEU B O 1
ATOM 3173 N N . ASP B 1 82 ? -5.992 -17.234 21.969 1 91.06 82 ASP B N 1
ATOM 3174 C CA . ASP B 1 82 ? -5.133 -18.297 22.5 1 91.06 82 ASP B CA 1
ATOM 3175 C C . ASP B 1 82 ? -4.484 -19.078 21.359 1 91.06 82 ASP B C 1
ATOM 3177 O O . ASP B 1 82 ? -3.797 -20.078 21.594 1 91.06 82 ASP B O 1
ATOM 3181 N N . MET B 1 83 ? -4.738 -18.641 20.203 1 89.38 83 MET B N 1
ATOM 3182 C CA . MET B 1 83 ? -4.082 -19.266 19.062 1 89.38 83 MET B CA 1
ATOM 3183 C C . MET B 1 83 ? -2.57 -19.062 19.125 1 89.38 83 MET B C 1
ATOM 3185 O O . MET B 1 83 ? -2.094 -17.984 19.484 1 89.38 83 MET B O 1
ATOM 3189 N N . GLU B 1 84 ? -1.847 -20.141 18.828 1 88.12 84 GLU B N 1
ATOM 3190 C CA . GLU B 1 84 ? -0.39 -20.047 18.797 1 88.12 84 GLU B CA 1
ATOM 3191 C C . GLU B 1 84 ? 0.071 -18.969 17.828 1 88.12 84 GLU B C 1
ATOM 3193 O O . GLU B 1 84 ? -0.391 -18.906 16.688 1 88.12 84 GLU B O 1
ATOM 3198 N N . PRO B 1 85 ? 0.963 -18.156 18.328 1 83.31 85 PRO B N 1
ATOM 3199 C CA . PRO B 1 85 ? 1.435 -17.062 17.484 1 83.31 85 PRO B CA 1
ATOM 3200 C C . PRO B 1 85 ? 1.934 -17.516 16.125 1 83.31 85 PRO B C 1
ATOM 3202 O O . PRO B 1 85 ? 1.738 -16.828 15.125 1 83.31 85 PRO B O 1
ATOM 3205 N N . GLN B 1 86 ? 2.557 -18.672 16.062 1 82.44 86 GLN B N 1
ATOM 3206 C CA . GLN B 1 86 ? 3.111 -19.219 14.828 1 82.44 86 GLN B CA 1
ATOM 3207 C C . GLN B 1 86 ? 2.01 -19.5 13.812 1 82.44 86 GLN B C 1
ATOM 3209 O O . GLN B 1 86 ? 2.271 -19.562 12.609 1 82.44 86 GLN B O 1
ATOM 3214 N N . LEU B 1 87 ? 0.82 -19.641 14.352 1 84.12 87 LEU B N 1
ATOM 3215 C CA . LEU B 1 87 ? -0.315 -19.906 13.477 1 84.12 87 LEU B CA 1
ATOM 3216 C C . LEU B 1 87 ? -1.132 -18.641 13.25 1 84.12 87 LEU B C 1
ATOM 3218 O O . LEU B 1 87 ? -1.695 -18.438 12.172 1 84.12 87 LEU B O 1
ATOM 3222 N N . ARG B 1 88 ? -1.193 -17.844 14.281 1 89.94 88 ARG B N 1
ATOM 3223 C CA . ARG B 1 88 ? -2.051 -16.656 14.242 1 89.94 88 ARG B CA 1
ATOM 3224 C C . ARG B 1 88 ? -1.549 -15.656 13.211 1 89.94 88 ARG B C 1
ATOM 3226 O O . ARG B 1 88 ? -2.33 -15.133 12.414 1 89.94 88 ARG B O 1
ATOM 3233 N N . ARG B 1 89 ? -0.273 -15.422 13.188 1 87 89 ARG B N 1
ATOM 3234 C CA . ARG B 1 89 ? 0.292 -14.406 12.305 1 87 89 ARG B CA 1
ATOM 3235 C C . ARG B 1 89 ? 0.086 -14.773 10.844 1 87 89 ARG B C 1
ATOM 3237 O O . ARG B 1 89 ? -0.446 -13.977 10.062 1 87 89 ARG B O 1
ATOM 3244 N N . PRO B 1 90 ? 0.42 -16.047 10.469 1 86.69 90 PRO B N 1
ATOM 3245 C CA . PRO B 1 90 ? 0.159 -16.422 9.078 1 86.69 90 PRO B CA 1
ATOM 3246 C C . PRO B 1 90 ? -1.326 -16.375 8.727 1 86.69 90 PRO B C 1
ATOM 3248 O O . PRO B 1 90 ? -1.688 -16.031 7.598 1 86.69 90 PRO B O 1
ATOM 3251 N N . SER B 1 91 ? -2.164 -16.703 9.648 1 91.75 91 SER B N 1
ATOM 3252 C CA . SER B 1 91 ? -3.602 -16.688 9.406 1 91.75 91 SER B CA 1
ATOM 3253 C C . SER B 1 91 ? -4.094 -15.258 9.164 1 91.75 91 SER B C 1
ATOM 3255 O O . SER B 1 91 ? -4.906 -15.023 8.266 1 91.75 91 SER B O 1
ATOM 3257 N N . MET B 1 92 ? -3.615 -14.391 9.961 1 93.12 92 MET B N 1
ATOM 3258 C CA . MET B 1 92 ? -3.953 -12.977 9.781 1 93.12 92 MET B CA 1
ATOM 3259 C C . MET B 1 92 ? -3.494 -12.477 8.422 1 93.12 92 MET B C 1
ATOM 3261 O O . MET B 1 92 ? -4.254 -11.82 7.707 1 93.12 92 MET B O 1
ATOM 3265 N N . GLU B 1 93 ? -2.305 -12.836 8.094 1 91.25 93 GLU B N 1
ATOM 3266 C CA . GLU B 1 93 ? -1.734 -12.375 6.836 1 91.25 93 GLU B CA 1
ATOM 3267 C C . GLU B 1 93 ? -2.486 -12.953 5.641 1 91.25 93 GLU B C 1
ATOM 3269 O O . GLU B 1 93 ? -2.773 -12.242 4.676 1 91.25 93 GLU B O 1
ATOM 3274 N N . GLU B 1 94 ? -2.791 -14.219 5.711 1 93 94 GLU B N 1
ATOM 3275 C CA . GLU B 1 94 ? -3.541 -14.844 4.629 1 93 94 GLU B CA 1
ATOM 3276 C C . GLU B 1 94 ? -4.926 -14.219 4.48 1 93 94 GLU B C 1
ATOM 3278 O O . GLU B 1 94 ? -5.402 -14.016 3.361 1 93 94 GLU B O 1
ATOM 3283 N N . SER B 1 95 ? -5.539 -13.961 5.594 1 96.06 95 SER B N 1
ATOM 3284 C CA . SER B 1 95 ? -6.852 -13.328 5.574 1 96.06 95 SER B CA 1
ATOM 3285 C C . SER B 1 95 ? -6.797 -11.953 4.926 1 96.06 95 SER B C 1
ATOM 3287 O O . SER B 1 95 ? -7.637 -11.625 4.086 1 96.06 95 SER B O 1
ATOM 3289 N N . ARG B 1 96 ? -5.797 -11.25 5.273 1 95.94 96 ARG B N 1
ATOM 3290 C CA . ARG B 1 96 ? -5.617 -9.922 4.699 1 95.94 96 ARG B CA 1
ATOM 3291 C C . ARG B 1 96 ? -5.344 -10.008 3.201 1 95.94 96 ARG B C 1
ATOM 3293 O O . ARG B 1 96 ? -5.879 -9.211 2.422 1 95.94 96 ARG B O 1
ATOM 3300 N N . ARG B 1 97 ? -4.527 -10.922 2.828 1 95.06 97 ARG B N 1
ATOM 3301 C CA . ARG B 1 97 ? -4.184 -11.086 1.42 1 95.06 97 ARG B CA 1
ATOM 3302 C C . ARG B 1 97 ? -5.422 -11.391 0.585 1 95.06 97 ARG B C 1
ATOM 3304 O O . ARG B 1 97 ? -5.578 -10.867 -0.52 1 95.06 97 ARG B O 1
ATOM 3311 N N . LEU B 1 98 ? -6.262 -12.234 1.068 1 96.88 98 LEU B N 1
ATOM 3312 C CA . LEU B 1 98 ? -7.469 -12.578 0.324 1 96.88 98 LEU B CA 1
ATOM 3313 C C . LEU B 1 98 ? -8.398 -11.375 0.221 1 96.88 98 LEU B C 1
ATOM 3315 O O . LEU B 1 98 ? -8.938 -11.094 -0.851 1 96.88 98 LEU B O 1
ATOM 3319 N N . LEU B 1 99 ? -8.539 -10.695 1.304 1 97.5 99 LEU B N 1
ATOM 3320 C CA . LEU B 1 99 ? -9.406 -9.523 1.305 1 97.5 99 LEU B CA 1
ATOM 3321 C C . LEU B 1 99 ? -8.883 -8.461 0.341 1 97.5 99 LEU B C 1
ATOM 3323 O O . LEU B 1 99 ? -9.625 -7.984 -0.523 1 97.5 99 LEU B O 1
ATOM 3327 N N . TYR B 1 100 ? -7.652 -8.086 0.493 1 97.5 100 TYR B N 1
ATOM 3328 C CA . TYR B 1 100 ? -7.074 -7.055 -0.364 1 97.5 100 TYR B CA 1
ATOM 3329 C C . TYR B 1 100 ? -7 -7.527 -1.811 1 97.5 100 TYR B C 1
ATOM 3331 O O . TYR B 1 100 ? -7.145 -6.73 -2.74 1 97.5 100 TYR B O 1
ATOM 3339 N N . GLY B 1 101 ? -6.742 -8.812 -1.982 1 97.38 101 GLY B N 1
ATOM 3340 C CA . GLY B 1 101 ? -6.801 -9.375 -3.322 1 97.38 101 GLY B CA 1
ATOM 3341 C C . GLY B 1 101 ? -8.164 -9.227 -3.977 1 97.38 101 GLY B C 1
ATOM 3342 O O . GLY B 1 101 ? -8.25 -8.906 -5.164 1 97.38 101 GLY B O 1
ATOM 3343 N N . MET B 1 102 ? -9.164 -9.477 -3.207 1 98.19 102 MET B N 1
ATOM 3344 C CA . MET B 1 102 ? -10.523 -9.281 -3.707 1 98.19 102 MET B CA 1
ATOM 3345 C C . MET B 1 102 ? -10.742 -7.832 -4.125 1 98.19 102 MET B C 1
ATOM 3347 O O . MET B 1 102 ? -11.227 -7.566 -5.227 1 98.19 102 MET B O 1
ATOM 3351 N N . LEU B 1 103 ? -10.367 -6.922 -3.262 1 98.38 103 LEU B N 1
ATOM 3352 C CA . LEU B 1 103 ? -10.562 -5.504 -3.551 1 98.38 103 LEU B CA 1
ATOM 3353 C C . LEU B 1 103 ? -9.781 -5.098 -4.801 1 98.38 103 LEU B C 1
ATOM 3355 O O . LEU B 1 103 ? -10.297 -4.352 -5.637 1 98.38 103 LEU B O 1
ATOM 3359 N N . ALA B 1 104 ? -8.594 -5.562 -4.934 1 97.81 104 ALA B N 1
ATOM 3360 C CA . ALA B 1 104 ? -7.75 -5.223 -6.078 1 97.81 104 ALA B CA 1
ATOM 3361 C C . ALA B 1 104 ? -8.336 -5.785 -7.375 1 97.81 104 ALA B C 1
ATOM 3363 O O . ALA B 1 104 ? -8.203 -5.176 -8.438 1 97.81 104 ALA B O 1
ATOM 3364 N N . ALA B 1 105 ? -8.969 -6.906 -7.289 1 97.75 105 ALA B N 1
ATOM 3365 C CA . ALA B 1 105 ? -9.445 -7.598 -8.484 1 97.75 105 ALA B CA 1
ATOM 3366 C C . ALA B 1 105 ? -10.828 -7.094 -8.891 1 97.75 105 ALA B C 1
ATOM 3368 O O . ALA B 1 105 ? -11.273 -7.324 -10.016 1 97.75 105 ALA B O 1
ATOM 3369 N N . LEU B 1 106 ? -11.547 -6.473 -7.965 1 97.44 106 LEU B N 1
ATOM 3370 C CA . LEU B 1 106 ? -12.852 -5.898 -8.305 1 97.44 106 LEU B CA 1
ATOM 3371 C C . LEU B 1 106 ? -12.695 -4.723 -9.266 1 97.44 106 LEU B C 1
ATOM 3373 O O . LEU B 1 106 ? -12.008 -3.748 -8.945 1 97.44 106 LEU B O 1
ATOM 3377 N N . ASP B 1 107 ? -13.242 -4.855 -10.438 1 95.25 107 ASP B N 1
ATOM 3378 C CA . ASP B 1 107 ? -13.164 -3.791 -11.43 1 95.25 107 ASP B CA 1
ATOM 3379 C C . ASP B 1 107 ? -14.367 -2.85 -11.32 1 95.25 107 ASP B C 1
ATOM 3381 O O . ASP B 1 107 ? -15.18 -2.758 -12.242 1 95.25 107 ASP B O 1
ATOM 3385 N N . VAL B 1 108 ? -14.531 -2.225 -10.211 1 97.81 108 VAL B N 1
ATOM 3386 C CA . VAL B 1 108 ? -15.602 -1.271 -9.938 1 97.81 108 VAL B CA 1
ATOM 3387 C C . VAL B 1 108 ? -15.023 -0.031 -9.258 1 97.81 108 VAL B C 1
ATOM 3389 O O . VAL B 1 108 ? -13.867 -0.027 -8.836 1 97.81 108 VAL B O 1
ATOM 3392 N N . PHE B 1 109 ? -15.844 0.998 -9.211 1 98.44 109 PHE B N 1
ATOM 3393 C CA . PHE B 1 109 ? -15.438 2.215 -8.516 1 98.44 109 PHE B CA 1
ATOM 3394 C C . PHE B 1 109 ? -15.234 1.945 -7.031 1 98.44 109 PHE B C 1
ATOM 3396 O O . PHE B 1 109 ? -16.062 1.304 -6.391 1 98.44 109 PHE B O 1
ATOM 3403 N N . GLN B 1 110 ? -14.148 2.408 -6.523 1 98.62 110 GLN B N 1
ATOM 3404 C CA . GLN B 1 110 ? -13.859 2.283 -5.098 1 98.62 110 GLN B CA 1
ATOM 3405 C C . GLN B 1 110 ? -13.539 3.641 -4.48 1 98.62 110 GLN B C 1
ATOM 3407 O O . GLN B 1 110 ? -12.742 4.402 -5.027 1 98.62 110 GLN B O 1
ATOM 3412 N N . LEU B 1 111 ? -14.156 3.969 -3.379 1 98.69 111 LEU B N 1
ATOM 3413 C CA . LEU B 1 111 ? -14.023 5.227 -2.648 1 98.69 111 LEU B CA 1
ATOM 3414 C C . LEU B 1 111 ? -13.25 5.016 -1.346 1 98.69 111 LEU B C 1
ATOM 3416 O O . LEU B 1 111 ? -13.859 4.824 -0.288 1 98.69 111 LEU B O 1
ATOM 3420 N N . ASP B 1 112 ? -11.977 5.199 -1.445 1 98.06 112 ASP B N 1
ATOM 3421 C CA . ASP B 1 112 ? -11.133 5.074 -2.631 1 98.06 112 ASP B CA 1
ATOM 3422 C C . ASP B 1 112 ? -10.383 3.742 -2.631 1 98.06 112 ASP B C 1
ATOM 3424 O O . ASP B 1 112 ? -10.453 2.986 -1.661 1 98.06 112 ASP B O 1
ATOM 3428 N N . ALA B 1 113 ? -9.703 3.42 -3.713 1 97.06 113 ALA B N 1
ATOM 3429 C CA . ALA B 1 113 ? -8.883 2.213 -3.789 1 97.06 113 ALA B CA 1
ATOM 3430 C C . ALA B 1 113 ? -7.781 2.23 -2.734 1 97.06 113 ALA B C 1
ATOM 3432 O O . ALA B 1 113 ? -7.184 3.277 -2.469 1 97.06 113 ALA B O 1
ATOM 3433 N N . VAL B 1 114 ? -7.449 1.084 -2.197 1 96.06 114 VAL B N 1
ATOM 3434 C CA . VAL B 1 114 ? -6.523 0.923 -1.081 1 96.06 114 VAL B CA 1
ATOM 3435 C C . VAL B 1 114 ? -5.176 1.548 -1.435 1 96.06 114 VAL B C 1
ATOM 3437 O O . VAL B 1 114 ? -4.578 2.256 -0.619 1 96.06 114 VAL B O 1
ATOM 3440 N N . GLU B 1 115 ? -4.695 1.348 -2.613 1 94.69 115 GLU B N 1
ATOM 3441 C CA . GLU B 1 115 ? -3.393 1.857 -3.035 1 94.69 115 GLU B CA 1
ATOM 3442 C C . GLU B 1 115 ? -3.373 3.383 -3.039 1 94.69 115 GLU B C 1
ATOM 3444 O O . GLU B 1 115 ? -2.359 3.998 -2.703 1 94.69 115 GLU B O 1
ATOM 3449 N N . ARG B 1 116 ? -4.473 3.99 -3.428 1 96.06 116 ARG B N 1
ATOM 3450 C CA . ARG B 1 116 ? -4.582 5.445 -3.439 1 96.06 116 ARG B CA 1
ATOM 3451 C C . ARG B 1 116 ? -4.609 6.004 -2.021 1 96.06 116 ARG B C 1
ATOM 3453 O O . ARG B 1 116 ? -3.961 7.012 -1.731 1 96.06 116 ARG B O 1
ATOM 3460 N N . VAL B 1 117 ? -5.371 5.332 -1.223 1 96.5 117 VAL B N 1
ATOM 3461 C CA . VAL B 1 117 ? -5.48 5.742 0.174 1 96.5 117 VAL B CA 1
ATOM 3462 C C . VAL B 1 117 ? -4.105 5.691 0.835 1 96.5 117 VAL B C 1
ATOM 3464 O O . VAL B 1 117 ? -3.693 6.645 1.502 1 96.5 117 VAL B O 1
ATOM 3467 N N . ARG B 1 118 ? -3.4 4.605 0.566 1 94.88 118 ARG B N 1
ATOM 3468 C CA . ARG B 1 118 ? -2.086 4.418 1.172 1 94.88 118 ARG B CA 1
ATOM 3469 C C . ARG B 1 118 ? -1.098 5.465 0.668 1 94.88 118 ARG B C 1
ATOM 3471 O O . ARG B 1 118 ? -0.359 6.059 1.456 1 94.88 118 ARG B O 1
ATOM 3478 N N . ARG B 1 119 ? -1.104 5.723 -0.559 1 96.06 119 ARG B N 1
ATOM 3479 C CA . ARG B 1 119 ? -0.196 6.711 -1.133 1 96.06 119 ARG B CA 1
ATOM 3480 C C . ARG B 1 119 ? -0.501 8.109 -0.605 1 96.06 119 ARG B C 1
ATOM 3482 O O . ARG B 1 119 ? 0.412 8.859 -0.259 1 96.06 119 ARG B O 1
ATOM 3489 N N . ALA B 1 120 ? -1.763 8.367 -0.523 1 96.94 120 ALA B N 1
ATOM 3490 C CA . ALA B 1 120 ? -2.195 9.703 -0.115 1 96.94 120 ALA B CA 1
ATOM 3491 C C . ALA B 1 120 ? -1.899 9.953 1.361 1 96.94 120 ALA B C 1
ATOM 3493 O O . ALA B 1 120 ? -1.925 11.094 1.825 1 96.94 120 ALA B O 1
ATOM 3494 N N . GLY B 1 121 ? -1.619 8.914 2.053 1 94.75 121 GLY B N 1
ATOM 3495 C CA . GLY B 1 121 ? -1.401 9.031 3.486 1 94.75 121 GLY B CA 1
ATOM 3496 C C . GLY B 1 121 ? -0.005 9.508 3.84 1 94.75 121 GLY B C 1
ATOM 3497 O O . GLY B 1 121 ? 0.275 9.82 5 1 94.75 121 GLY B O 1
ATOM 3498 N N . HIS B 1 122 ? 0.854 9.617 2.887 1 96.06 122 HIS B N 1
ATOM 3499 C CA . HIS B 1 122 ? 2.223 10.039 3.156 1 96.06 122 HIS B CA 1
ATOM 3500 C C . HIS B 1 122 ? 2.309 11.555 3.314 1 96.06 122 HIS B C 1
ATOM 3502 O O . HIS B 1 122 ? 2.186 12.289 2.334 1 96.06 122 HIS B O 1
ATOM 3508 N N . LYS B 1 123 ? 2.641 11.984 4.496 1 95.62 123 LYS B N 1
ATOM 3509 C CA . LYS B 1 123 ? 2.66 13.406 4.812 1 95.62 123 LYS B CA 1
ATOM 3510 C C . LYS B 1 123 ? 3.674 14.148 3.943 1 95.62 123 LYS B C 1
ATOM 3512 O O . LYS B 1 123 ? 3.379 15.227 3.418 1 95.62 123 LYS B O 1
ATOM 3517 N N . PRO B 1 124 ? 4.906 13.609 3.74 1 97.19 124 PRO B N 1
ATOM 3518 C CA . PRO B 1 124 ? 5.832 14.328 2.861 1 97.19 124 PRO B CA 1
ATOM 3519 C C . PRO B 1 124 ? 5.258 14.562 1.466 1 97.19 124 PRO B C 1
ATOM 3521 O O . PRO B 1 124 ? 5.449 15.641 0.889 1 97.19 124 PRO B O 1
ATOM 3524 N N . LEU B 1 125 ? 4.566 13.617 0.967 1 97.88 125 LEU B N 1
ATOM 3525 C CA . LEU B 1 125 ? 3.943 13.766 -0.343 1 97.88 125 LEU B CA 1
ATOM 3526 C C . LEU B 1 125 ? 2.855 14.836 -0.306 1 97.88 125 LEU B C 1
ATOM 3528 O O . LEU B 1 125 ? 2.793 15.695 -1.191 1 97.88 125 LEU B O 1
ATOM 3532 N N . GLN B 1 126 ? 2.037 14.805 0.71 1 98.19 126 GLN B N 1
ATOM 3533 C CA . GLN B 1 126 ? 0.959 15.781 0.859 1 98.19 126 GLN B CA 1
ATOM 3534 C C . GLN B 1 126 ? 1.5 17.203 0.849 1 98.19 126 GLN B C 1
ATOM 3536 O O . GLN B 1 126 ? 1.02 18.047 0.091 1 98.19 126 GLN B O 1
ATOM 3541 N N . LEU B 1 127 ? 2.469 17.406 1.71 1 98.25 127 LEU B N 1
ATOM 3542 C CA . LEU B 1 127 ? 3.016 18.75 1.869 1 98.25 127 LEU B CA 1
ATOM 3543 C C . LEU B 1 127 ? 3.674 19.219 0.578 1 98.25 127 LEU B C 1
ATOM 3545 O O . LEU B 1 127 ? 3.469 20.359 0.154 1 98.25 127 LEU B O 1
ATOM 3549 N N . ALA B 1 128 ? 4.391 18.359 -0.04 1 98.38 128 ALA B N 1
ATOM 3550 C CA . ALA B 1 128 ? 5.078 18.734 -1.276 1 98.38 128 ALA B CA 1
ATOM 3551 C C . ALA B 1 128 ? 4.078 19.078 -2.375 1 98.38 128 ALA B C 1
ATOM 3553 O O . ALA B 1 128 ? 4.23 20.094 -3.059 1 98.38 128 ALA B O 1
ATOM 3554 N N . LEU B 1 129 ? 3.072 18.266 -2.549 1 98.62 129 LEU B N 1
ATOM 3555 C CA . LEU B 1 129 ? 2.059 18.516 -3.568 1 98.62 129 LEU B CA 1
ATOM 3556 C C . LEU B 1 129 ? 1.291 19.797 -3.27 1 98.62 129 LEU B C 1
ATOM 3558 O O . LEU B 1 129 ? 1.057 20.609 -4.168 1 98.62 129 LEU B O 1
ATOM 3562 N N . ALA B 1 130 ? 0.916 19.969 -1.998 1 98.81 130 ALA B N 1
ATOM 3563 C CA . ALA B 1 130 ? 0.18 21.156 -1.598 1 98.81 130 ALA B CA 1
ATOM 3564 C C . ALA B 1 130 ? 0.99 22.422 -1.878 1 98.81 130 ALA B C 1
ATOM 3566 O O . ALA B 1 130 ? 0.477 23.375 -2.463 1 98.81 130 ALA B O 1
ATOM 3567 N N . ARG B 1 131 ? 2.217 22.375 -1.504 1 98.19 131 ARG B N 1
ATOM 3568 C CA . ARG B 1 131 ? 3.107 23.5 -1.754 1 98.19 131 ARG B CA 1
ATOM 3569 C C . ARG B 1 131 ? 3.234 23.781 -3.248 1 98.19 131 ARG B C 1
ATOM 3571 O O . ARG B 1 131 ? 3.143 24.922 -3.682 1 98.19 131 ARG B O 1
ATOM 3578 N N . GLY B 1 132 ? 3.391 22.75 -4.004 1 97.88 132 GLY B N 1
ATOM 3579 C CA . GLY B 1 132 ? 3.502 22.891 -5.445 1 97.88 132 GLY B CA 1
ATOM 3580 C C . GLY B 1 132 ? 2.26 23.484 -6.086 1 97.88 132 GLY B C 1
ATOM 3581 O O . GLY B 1 132 ? 2.342 24.141 -7.125 1 97.88 132 GLY B O 1
ATOM 3582 N N . LEU B 1 133 ? 1.165 23.312 -5.426 1 98.44 133 LEU B N 1
ATOM 3583 C CA . LEU B 1 133 ? -0.115 23.797 -5.941 1 98.44 133 LEU B CA 1
ATOM 3584 C C . LEU B 1 133 ? -0.422 25.188 -5.422 1 98.44 133 LEU B C 1
ATOM 3586 O O . LEU B 1 133 ? -1.481 25.75 -5.715 1 98.44 133 LEU B O 1
ATOM 3590 N N . GLY B 1 134 ? 0.465 25.734 -4.613 1 98.06 134 GLY B N 1
ATOM 3591 C CA . GLY B 1 134 ? 0.319 27.094 -4.145 1 98.06 134 GLY B CA 1
ATOM 3592 C C . GLY B 1 134 ? -0.384 27.203 -2.805 1 98.06 134 GLY B C 1
ATOM 3593 O O . GLY B 1 134 ? -0.762 28.297 -2.377 1 98.06 134 GLY B O 1
ATOM 3594 N N . MET B 1 135 ? -0.601 26.156 -2.119 1 98.5 135 MET B N 1
ATOM 3595 C CA . MET B 1 135 ? -1.152 26.219 -0.769 1 98.5 135 MET B CA 1
ATOM 3596 C C . MET B 1 135 ? -0.084 26.641 0.237 1 98.5 135 MET B C 1
ATOM 3598 O O . MET B 1 135 ? 1.089 26.297 0.079 1 98.5 135 MET B O 1
ATOM 3602 N N . GLU B 1 136 ? -0.541 27.375 1.192 1 98.12 136 GLU B N 1
ATOM 3603 C CA . GLU B 1 136 ? 0.367 27.641 2.303 1 98.12 136 GLU B CA 1
ATOM 3604 C C . GLU B 1 136 ? 0.497 26.438 3.221 1 98.12 136 GLU B C 1
ATOM 3606 O O . GLU B 1 136 ? -0.506 25.828 3.607 1 98.12 136 GLU B O 1
ATOM 3611 N N . VAL B 1 137 ? 1.711 26.016 3.465 1 98.38 137 VAL B N 1
ATOM 3612 C CA . VAL B 1 137 ? 2.006 24.938 4.406 1 98.38 137 VAL B CA 1
ATOM 3613 C C . VAL B 1 137 ? 3.02 25.422 5.441 1 98.38 137 VAL B C 1
ATOM 3615 O O . VAL B 1 137 ? 3.824 26.312 5.164 1 98.38 137 VAL B O 1
ATOM 3618 N N . PRO B 1 138 ? 2.969 24.891 6.648 1 97.25 138 PRO B N 1
ATOM 3619 C CA . PRO B 1 138 ? 4.008 25.281 7.602 1 97.25 138 PRO B CA 1
ATOM 3620 C C . PRO B 1 138 ? 5.402 24.828 7.18 1 97.25 138 PRO B C 1
ATOM 3622 O O . PRO B 1 138 ? 5.543 23.766 6.551 1 97.25 138 PRO B O 1
ATOM 3625 N N . ARG B 1 139 ? 6.348 25.688 7.527 1 97.75 139 ARG B N 1
ATOM 3626 C CA . ARG B 1 139 ? 7.691 25.125 7.48 1 97.75 139 ARG B CA 1
ATOM 3627 C C . ARG B 1 139 ? 7.773 23.828 8.289 1 97.75 139 ARG B C 1
ATOM 3629 O O . ARG B 1 139 ? 7.305 23.781 9.43 1 97.75 139 ARG B O 1
ATOM 3636 N N . THR B 1 140 ? 8.297 22.781 7.68 1 97.94 140 THR B N 1
ATOM 3637 C CA . THR B 1 140 ? 8.297 21.453 8.289 1 97.94 140 THR B CA 1
ATOM 3638 C C . THR B 1 140 ? 9.633 20.75 8.062 1 97.94 140 THR B C 1
ATOM 3640 O O . THR B 1 140 ? 10.25 20.906 7.012 1 97.94 140 THR B O 1
ATOM 3643 N N . LEU B 1 141 ? 10.062 20.078 9.07 1 97.88 141 LEU B N 1
ATOM 3644 C CA . LEU B 1 141 ? 11.219 19.188 8.977 1 97.88 141 LEU B CA 1
ATOM 3645 C C . LEU B 1 141 ? 10.891 17.812 9.57 1 97.88 141 LEU B C 1
ATOM 3647 O O . LEU B 1 141 ? 10.438 17.719 10.711 1 97.88 141 LEU B O 1
ATOM 3651 N N . MET B 1 142 ? 11.055 16.781 8.82 1 97.5 142 MET B N 1
ATOM 3652 C CA . MET B 1 142 ? 10.961 15.398 9.273 1 97.5 142 MET B CA 1
ATOM 3653 C C . MET B 1 142 ? 12.328 14.727 9.266 1 97.5 142 MET B C 1
ATOM 3655 O O . MET B 1 142 ? 12.969 14.641 8.211 1 97.5 142 MET B O 1
ATOM 3659 N N . THR B 1 143 ? 12.773 14.312 10.438 1 97.75 143 THR B N 1
ATOM 3660 C CA . THR B 1 143 ? 14.172 13.898 10.469 1 97.75 143 THR B CA 1
ATOM 3661 C C . THR B 1 143 ? 14.461 13.086 11.727 1 97.75 143 THR B C 1
ATOM 3663 O O . THR B 1 143 ? 13.656 13.062 12.656 1 97.75 143 THR B O 1
ATOM 3666 N N . ASN B 1 144 ? 15.555 12.344 11.664 1 97.19 144 ASN B N 1
ATOM 3667 C CA . ASN B 1 144 ? 16.172 11.766 12.859 1 97.19 144 ASN B CA 1
ATOM 3668 C C . ASN B 1 144 ? 17.547 12.367 13.117 1 97.19 144 ASN B C 1
ATOM 3670 O O . ASN B 1 144 ? 18.359 11.766 13.828 1 97.19 144 ASN B O 1
ATOM 3674 N N . ASP B 1 145 ? 17.859 13.539 12.555 1 96.94 145 ASP B N 1
ATOM 3675 C CA . ASP B 1 145 ? 19.156 14.211 12.688 1 96.94 145 ASP B CA 1
ATOM 3676 C C . ASP B 1 145 ? 19.047 15.398 13.641 1 96.94 145 ASP B C 1
ATOM 3678 O O . ASP B 1 145 ? 18.469 16.438 13.297 1 96.94 145 ASP B O 1
ATOM 3682 N N . PRO B 1 146 ? 19.734 15.266 14.773 1 95.69 146 PRO B N 1
ATOM 3683 C CA . PRO B 1 146 ? 19.641 16.359 15.75 1 95.69 146 PRO B CA 1
ATOM 3684 C C . PRO B 1 146 ? 20.203 17.672 15.203 1 95.69 146 PRO B C 1
ATOM 3686 O O . PRO B 1 146 ? 19.703 18.75 15.539 1 95.69 146 PRO B O 1
ATOM 3689 N N . GLU B 1 147 ? 21.203 17.578 14.406 1 95.31 147 GLU B N 1
ATOM 3690 C CA . GLU B 1 147 ? 21.797 18.797 13.859 1 95.31 147 GLU B CA 1
ATOM 3691 C C . GLU B 1 147 ? 20.812 19.5 12.93 1 95.31 147 GLU B C 1
ATOM 3693 O O . GLU B 1 147 ? 20.719 20.734 12.938 1 95.31 147 GLU B O 1
ATOM 3698 N N . ALA B 1 148 ? 20.109 18.75 12.172 1 96.56 148 ALA B N 1
ATOM 3699 C CA . ALA B 1 148 ? 19.094 19.312 11.297 1 96.56 148 ALA B CA 1
ATOM 3700 C C . ALA B 1 148 ? 17.984 20 12.109 1 96.56 148 ALA B C 1
ATOM 3702 O O . ALA B 1 148 ? 17.484 21.047 11.727 1 96.56 148 ALA B O 1
ATOM 3703 N N . VAL B 1 149 ? 17.656 19.391 13.227 1 96.56 149 VAL B N 1
ATOM 3704 C CA . VAL B 1 149 ? 16.609 19.938 14.086 1 96.56 149 VAL B CA 1
ATOM 3705 C C . VAL B 1 149 ? 17.062 21.281 14.656 1 96.56 149 VAL B C 1
ATOM 3707 O O . VAL B 1 149 ? 16.281 22.234 14.656 1 96.56 149 VAL B O 1
ATOM 3710 N N . ARG B 1 150 ? 18.25 21.297 15.133 1 95.56 150 ARG B N 1
ATOM 3711 C CA . ARG B 1 150 ? 18.781 22.547 15.703 1 95.56 150 ARG B CA 1
ATOM 3712 C C . ARG B 1 150 ? 18.812 23.656 14.656 1 95.56 150 ARG B C 1
ATOM 3714 O O . ARG B 1 150 ? 18.438 24.797 14.938 1 95.56 150 ARG B O 1
ATOM 3721 N N . ALA B 1 151 ? 19.25 23.297 13.492 1 96.06 151 ALA B N 1
ATOM 3722 C CA . ALA B 1 151 ? 19.281 24.266 12.406 1 96.06 151 ALA B CA 1
ATOM 3723 C C . ALA B 1 151 ? 17.875 24.75 12.055 1 96.06 151 ALA B C 1
ATOM 3725 O O . ALA B 1 151 ? 17.656 25.938 11.828 1 96.06 151 ALA B O 1
ATOM 3726 N N . PHE B 1 152 ? 16.969 23.859 12.031 1 97.12 152 PHE B N 1
ATOM 3727 C CA . PHE B 1 152 ? 15.578 24.172 11.734 1 97.12 152 PHE B CA 1
ATOM 3728 C C . PHE B 1 152 ? 15.008 25.109 12.797 1 97.12 152 PHE B C 1
ATOM 3730 O O . PHE B 1 152 ? 14.367 26.109 12.461 1 97.12 152 PHE B O 1
ATOM 3737 N N . ALA B 1 153 ? 15.195 24.797 14.023 1 95.5 153 ALA B N 1
ATOM 3738 C CA . ALA B 1 153 ? 14.68 25.578 15.141 1 95.5 153 ALA B CA 1
ATOM 3739 C C . ALA B 1 153 ? 15.219 27 15.102 1 95.5 153 ALA B C 1
ATOM 3741 O O . ALA B 1 153 ? 14.5 27.953 15.414 1 95.5 153 ALA B O 1
ATOM 3742 N N . ALA B 1 154 ? 16.422 27.125 14.75 1 95.06 154 ALA B N 1
ATOM 3743 C CA . ALA B 1 154 ? 17.062 28.438 14.656 1 95.06 154 ALA B CA 1
ATOM 3744 C C . ALA B 1 154 ? 16.375 29.312 13.602 1 95.06 154 ALA B C 1
ATOM 3746 O O . ALA B 1 154 ? 16.344 30.531 13.719 1 95.06 154 ALA B O 1
ATOM 3747 N N . GLY B 1 155 ? 15.789 28.656 12.625 1 95.25 155 GLY B N 1
ATOM 3748 C CA . GLY B 1 155 ? 15.109 29.359 11.555 1 95.25 155 GLY B CA 1
ATOM 3749 C C . GLY B 1 155 ? 13.656 29.656 11.867 1 95.25 155 GLY B C 1
ATOM 3750 O O . GLY B 1 155 ? 12.953 30.266 11.055 1 95.25 155 GLY B O 1
ATOM 3751 N N . CYS B 1 156 ? 13.211 29.25 13 1 95.12 156 CYS B N 1
ATOM 3752 C CA . CYS B 1 156 ? 11.82 29.438 13.406 1 95.12 156 CYS B CA 1
ATOM 3753 C C . CYS B 1 156 ? 11.742 30.281 14.68 1 95.12 156 CYS B C 1
ATOM 3755 O O . CYS B 1 156 ? 11.492 29.734 15.766 1 95.12 156 CYS B O 1
ATOM 3757 N N . PRO B 1 157 ? 11.828 31.547 14.547 1 90.19 157 PRO B N 1
ATOM 3758 C CA . PRO B 1 157 ? 11.859 32.406 15.734 1 90.19 157 PRO B CA 1
ATOM 3759 C C . PRO B 1 157 ? 10.586 32.312 16.562 1 90.19 157 PRO B C 1
ATOM 3761 O O . PRO B 1 157 ? 10.609 32.562 17.766 1 90.19 157 PRO B O 1
ATOM 3764 N N . GLY B 1 158 ? 9.453 32 15.977 1 91.19 158 GLY B N 1
ATOM 3765 C CA . GLY B 1 158 ? 8.203 31.891 16.703 1 91.19 158 GLY B CA 1
ATOM 3766 C C . GLY B 1 158 ? 8.078 30.578 17.453 1 91.19 158 GLY B C 1
ATOM 3767 O O . GLY B 1 158 ? 7.109 30.359 18.188 1 91.19 158 GLY B O 1
ATOM 3768 N N . GLY B 1 159 ? 9.062 29.719 17.25 1 93.69 159 GLY B N 1
ATOM 3769 C CA . GLY B 1 159 ? 9.055 28.438 17.953 1 93.69 159 GLY B CA 1
ATOM 3770 C C . GLY B 1 159 ? 8.766 27.266 17.031 1 93.69 159 GLY B C 1
ATOM 3771 O O . GLY B 1 159 ? 8.453 27.453 15.859 1 93.69 159 GLY B O 1
ATOM 3772 N N . VAL B 1 160 ? 8.977 26.047 17.625 1 94.31 160 VAL B N 1
ATOM 3773 C CA . VAL B 1 160 ? 8.797 24.797 16.906 1 94.31 160 VAL B CA 1
ATOM 3774 C C . VAL B 1 160 ? 7.91 23.859 17.703 1 94.31 160 VAL B C 1
ATOM 3776 O O . VAL B 1 160 ? 7.984 23.812 18.938 1 94.31 160 VAL B O 1
ATOM 3779 N N . VAL B 1 161 ? 7.039 23.172 17 1 91.81 161 VAL B N 1
ATOM 3780 C CA . VAL B 1 161 ? 6.285 22.094 17.609 1 91.81 161 VAL B CA 1
ATOM 3781 C C . VAL B 1 161 ? 6.762 20.75 17.047 1 91.81 161 VAL B C 1
ATOM 3783 O O . VAL B 1 161 ? 7.254 20.688 15.914 1 91.81 161 VAL B O 1
ATOM 3786 N N . THR B 1 162 ? 6.676 19.703 17.812 1 90.12 162 THR B N 1
ATOM 3787 C CA . THR B 1 162 ? 7.059 18.359 17.391 1 90.12 162 THR B CA 1
ATOM 3788 C C . THR B 1 162 ? 5.887 17.391 17.531 1 90.12 162 THR B C 1
ATOM 3790 O O . THR B 1 162 ? 5.078 17.516 18.453 1 90.12 162 THR B O 1
ATOM 3793 N N . LYS B 1 163 ? 5.785 16.531 16.594 1 84.62 163 LYS B N 1
ATOM 3794 C CA . LYS B 1 163 ? 4.746 15.5 16.609 1 84.62 163 LYS B CA 1
ATOM 3795 C C . LYS B 1 163 ? 5.18 14.266 15.82 1 84.62 163 LYS B C 1
ATOM 3797 O O . LYS B 1 163 ? 6.137 14.32 15.047 1 84.62 163 LYS B O 1
ATOM 3802 N N . MET B 1 164 ? 4.551 13.211 16.141 1 77.19 164 MET B N 1
ATOM 3803 C CA . MET B 1 164 ? 4.715 12.008 15.32 1 77.19 164 MET B CA 1
ATOM 3804 C C . MET B 1 164 ? 3.922 12.117 14.023 1 77.19 164 MET B C 1
ATOM 3806 O O . MET B 1 164 ? 2.992 12.922 13.922 1 77.19 164 MET B O 1
ATOM 3810 N N . MET B 1 165 ? 4.43 11.43 13.016 1 72.62 165 MET B N 1
ATOM 3811 C CA . MET B 1 165 ? 3.729 11.43 11.734 1 72.62 165 MET B CA 1
ATOM 3812 C C . MET B 1 165 ? 2.395 10.703 11.844 1 72.62 165 MET B C 1
ATOM 3814 O O . MET B 1 165 ? 1.443 11.023 11.133 1 72.62 165 MET B O 1
ATOM 3818 N N . SER B 1 166 ? 2.453 9.594 12.586 1 60.75 166 SER B N 1
ATOM 3819 C CA . SER B 1 166 ? 1.214 8.852 12.781 1 60.75 166 SER B CA 1
ATOM 3820 C C . SER B 1 166 ? 0.391 9.43 13.93 1 60.75 166 SER B C 1
ATOM 3822 O O . SER B 1 166 ? 0.947 9.945 14.906 1 60.75 166 SER B O 1
ATOM 3824 N N . SER B 1 167 ? -0.719 9.953 13.68 1 48.94 167 SER B N 1
ATOM 3825 C CA . SER B 1 167 ? -1.57 10.234 14.828 1 48.94 167 SER B CA 1
ATOM 3826 C C . SER B 1 167 ? -1.812 8.977 15.656 1 48.94 167 SER B C 1
ATOM 3828 O O . SER B 1 167 ? -2.797 8.266 15.445 1 48.94 167 SER B O 1
ATOM 3830 N N . PHE B 1 168 ? -0.81 8.125 15.711 1 43.19 168 PHE B N 1
ATOM 3831 C CA . PHE B 1 168 ? -1.188 6.906 16.422 1 43.19 168 PHE B CA 1
ATOM 3832 C C . PHE B 1 168 ? -1.375 7.18 17.906 1 43.19 168 PHE B C 1
ATOM 3834 O O . PHE B 1 168 ? -0.687 8.031 18.484 1 43.19 168 PHE B O 1
ATOM 3841 N N . ALA B 1 169 ? -2.455 6.77 18.359 1 39.44 169 ALA B N 1
ATOM 3842 C CA . ALA B 1 169 ? -2.68 6.598 19.781 1 39.44 169 ALA B CA 1
ATOM 3843 C C . ALA B 1 169 ? -1.68 5.613 20.391 1 39.44 169 ALA B C 1
ATOM 3845 O O . ALA B 1 169 ? -1.448 4.539 19.828 1 39.44 169 ALA B O 1
ATOM 3846 N N . VAL B 1 170 ? -0.616 6.004 20.969 1 43.78 170 VAL B N 1
ATOM 3847 C CA . VAL B 1 170 ? 0.116 5.078 21.828 1 43.78 170 VAL B CA 1
ATOM 3848 C C . VAL B 1 170 ? -0.839 4.445 22.844 1 43.78 170 VAL B C 1
ATOM 3850 O O . VAL B 1 170 ? -1.653 5.141 23.453 1 43.78 170 VAL B O 1
ATOM 3853 N N . TYR B 1 171 ? -1.097 3.146 22.562 1 38.78 171 TYR B N 1
ATOM 3854 C CA . TYR B 1 171 ? -1.95 2.508 23.562 1 38.78 171 TYR B CA 1
ATOM 3855 C C . TYR B 1 171 ? -1.173 2.221 24.844 1 38.78 171 TYR B C 1
ATOM 3857 O O . TYR B 1 171 ? -0.027 1.768 24.781 1 38.78 171 TYR B O 1
ATOM 3865 N N . ASP B 1 172 ? -1.602 2.775 25.859 1 38.25 172 ASP B N 1
ATOM 3866 C CA . ASP B 1 172 ? -0.981 2.453 27.141 1 38.25 172 ASP B CA 1
ATOM 3867 C C . ASP B 1 172 ? -1.169 0.978 27.5 1 38.25 172 ASP B C 1
ATOM 3869 O O . ASP B 1 172 ? -1.735 0.217 26.703 1 38.25 172 ASP B O 1
ATOM 3873 N N . ALA B 1 173 ? -0.521 0.583 28.641 1 40.94 173 ALA B N 1
ATOM 3874 C CA . ALA B 1 173 ? -0.541 -0.782 29.172 1 40.94 173 ALA B CA 1
ATOM 3875 C C . ALA B 1 173 ? -1.959 -1.346 29.172 1 40.94 173 ALA B C 1
ATOM 3877 O O . ALA B 1 173 ? -2.15 -2.559 29.281 1 40.94 173 ALA B O 1
ATOM 3878 N N . GLN B 1 174 ? -2.893 -0.435 29.172 1 36.91 174 GLN B N 1
ATOM 3879 C CA . GLN B 1 174 ? -4.301 -0.786 29.312 1 36.91 174 GLN B CA 1
ATOM 3880 C C . GLN B 1 174 ? -5.027 -0.718 27.984 1 36.91 174 GLN B C 1
ATOM 3882 O O . GLN B 1 174 ? -6.246 -0.907 27.922 1 36.91 174 GLN B O 1
ATOM 3887 N N . GLY B 1 175 ? -4.309 -0.574 26.875 1 37.84 175 GLY B N 1
ATOM 3888 C CA . GLY B 1 175 ? -4.914 -0.632 25.562 1 37.84 175 GLY B CA 1
ATOM 3889 C C . GLY B 1 175 ? -5.469 0.702 25.094 1 37.84 175 GLY B C 1
ATOM 3890 O O . GLY B 1 175 ? -6.23 0.763 24.125 1 37.84 175 GLY B O 1
ATOM 3891 N N . GLU B 1 176 ? -5.254 1.717 25.891 1 37 176 GLU B N 1
ATOM 3892 C CA . GLU B 1 176 ? -5.805 3.027 25.547 1 37 176 GLU B CA 1
ATOM 3893 C C . GLU B 1 176 ? -4.895 3.775 24.578 1 37 176 GLU B C 1
ATOM 3895 O O . GLU B 1 176 ? -3.668 3.723 24.703 1 37 176 GLU B O 1
ATOM 3900 N N . GLU B 1 177 ? -5.395 4.234 23.516 1 41 177 GLU B N 1
ATOM 3901 C CA . GLU B 1 177 ? -4.734 5.055 22.5 1 41 177 GLU B CA 1
ATOM 3902 C C . GLU B 1 177 ? -4.113 6.301 23.109 1 41 177 GLU B C 1
ATOM 3904 O O . GLU B 1 177 ? -4.781 7.039 23.844 1 41 177 GLU B O 1
ATOM 3909 N N . GLN B 1 178 ? -2.832 6.336 23.375 1 41.94 178 GLN B N 1
ATOM 3910 C CA . GLN B 1 178 ? -2.207 7.602 23.734 1 41.94 178 GLN B CA 1
ATOM 3911 C C . GLN B 1 178 ? -1.848 8.422 22.5 1 41.94 178 GLN B C 1
ATOM 3913 O O . GLN B 1 178 ? -1.228 7.902 21.562 1 41.94 178 GLN B O 1
ATOM 3918 N N . VAL B 1 179 ? -2.658 9.391 22.172 1 43.59 179 VAL B N 1
ATOM 3919 C CA . VAL B 1 179 ? -2.422 10.352 21.094 1 43.59 179 VAL B CA 1
ATOM 3920 C C . VAL B 1 179 ? -1.134 11.125 21.375 1 43.59 179 VAL B C 1
ATOM 3922 O O . VAL B 1 179 ? -0.917 11.602 22.484 1 43.59 179 VAL B O 1
ATOM 3925 N N . VAL B 1 180 ? -0.063 10.75 20.734 1 48.53 180 VAL B N 1
ATOM 3926 C CA . VAL B 1 180 ? 1.087 11.633 20.859 1 48.53 180 VAL B CA 1
ATOM 3927 C C . VAL B 1 180 ? 0.722 13.031 20.359 1 48.53 180 VAL B C 1
ATOM 3929 O O . VAL B 1 180 ? 0.294 13.195 19.219 1 48.53 180 VAL B O 1
ATOM 3932 N N . PHE B 1 181 ? 0.601 13.93 21.281 1 55.97 181 PHE B N 1
ATOM 3933 C CA . PHE B 1 181 ? 0.21 15.32 21.094 1 55.97 181 PHE B CA 1
ATOM 3934 C C . PHE B 1 181 ? 1.363 16.125 20.516 1 55.97 181 PHE B C 1
ATOM 3936 O O . PHE B 1 181 ? 2.527 15.75 20.656 1 55.97 181 PHE B O 1
ATOM 3943 N N . THR B 1 182 ? 0.948 16.984 19.594 1 67.69 182 THR B N 1
ATOM 3944 C CA . THR B 1 182 ? 1.837 18.078 19.188 1 67.69 182 THR B CA 1
ATOM 3945 C C . THR B 1 182 ? 2.381 18.812 20.422 1 67.69 182 THR B C 1
ATOM 3947 O O . THR B 1 182 ? 1.614 19.266 21.266 1 67.69 182 THR B O 1
ATOM 3950 N N . THR B 1 183 ? 3.736 18.781 20.578 1 74.31 183 THR B N 1
ATOM 3951 C CA . THR B 1 183 ? 4.367 19.375 21.75 1 74.31 183 THR B CA 1
ATOM 3952 C C . THR B 1 183 ? 5.34 20.484 21.344 1 74.31 183 THR B C 1
ATOM 3954 O O . THR B 1 183 ? 6.137 20.297 20.422 1 74.31 183 THR B O 1
ATOM 3957 N N . PRO B 1 184 ? 5.176 21.609 22.031 1 81.75 184 PRO B N 1
ATOM 3958 C CA . PRO B 1 184 ? 6.199 22.609 21.781 1 81.75 184 PRO B CA 1
ATOM 3959 C C . PRO B 1 184 ? 7.609 22.125 22.109 1 81.75 184 PRO B C 1
ATOM 3961 O O . PRO B 1 184 ? 7.801 21.391 23.094 1 81.75 184 PRO B O 1
ATOM 3964 N N . LEU B 1 185 ? 8.484 22.422 21.219 1 85.56 185 LEU B N 1
ATOM 3965 C CA . LEU B 1 185 ? 9.883 22.062 21.453 1 85.56 185 LEU B CA 1
ATOM 3966 C C . LEU B 1 185 ? 10.578 23.109 22.328 1 85.56 185 LEU B C 1
ATOM 3968 O O . LEU B 1 185 ? 10.805 24.234 21.891 1 85.56 185 LEU B O 1
ATOM 3972 N N . SER B 1 186 ? 10.898 22.703 23.5 1 84 186 SER B N 1
ATOM 3973 C CA . SER B 1 186 ? 11.57 23.609 24.438 1 84 186 SER B CA 1
ATOM 3974 C C . SER B 1 186 ? 13.055 23.719 24.109 1 84 186 SER B C 1
ATOM 3976 O O . SER B 1 186 ? 13.602 22.906 23.359 1 84 186 SER B O 1
ATOM 3978 N N . ALA B 1 187 ? 13.602 24.75 24.656 1 82.69 187 ALA B N 1
ATOM 3979 C CA . ALA B 1 187 ? 15.047 24.906 24.531 1 82.69 187 ALA B CA 1
ATOM 3980 C C . ALA B 1 187 ? 15.789 23.719 25.109 1 82.69 187 ALA B C 1
ATOM 3982 O O . ALA B 1 187 ? 16.797 23.281 24.578 1 82.69 187 ALA B O 1
ATOM 3983 N N . GLN B 1 188 ? 15.297 23.188 26.219 1 82.81 188 GLN B N 1
ATOM 3984 C CA . GLN B 1 188 ? 15.906 22.031 26.859 1 82.81 188 GLN B CA 1
ATOM 3985 C C . GLN B 1 188 ? 15.82 20.797 25.969 1 82.81 188 GLN B C 1
ATOM 3987 O O . GLN B 1 188 ? 16.781 20.031 25.859 1 82.81 188 GLN B O 1
ATOM 3992 N N . ALA B 1 189 ? 14.672 20.656 25.375 1 83.06 189 ALA B N 1
ATOM 3993 C CA . ALA B 1 189 ? 14.477 19.531 24.484 1 83.06 189 ALA B CA 1
ATOM 3994 C C . ALA B 1 189 ? 15.422 19.609 23.281 1 83.06 189 ALA B C 1
ATOM 3996 O O . ALA B 1 189 ? 15.891 18.578 22.781 1 83.06 189 ALA B O 1
ATOM 3997 N N . LEU B 1 190 ? 15.641 20.781 22.891 1 85.75 190 LEU B N 1
ATOM 3998 C CA . LEU B 1 190 ? 16.531 21 21.766 1 85.75 190 LEU B CA 1
ATOM 3999 C C . LEU B 1 190 ? 17.953 20.594 22.094 1 85.75 190 LEU B C 1
ATOM 4001 O O . LEU B 1 190 ? 18.734 20.219 21.219 1 85.75 190 LEU B O 1
ATOM 4005 N N . GLU B 1 191 ? 18.234 20.688 23.359 1 84.44 191 GLU B N 1
ATOM 4006 C CA . GLU B 1 191 ? 19.562 20.297 23.797 1 84.44 191 GLU B CA 1
ATOM 4007 C C . GLU B 1 191 ? 19.703 18.781 23.938 1 84.44 191 GLU B C 1
ATOM 4009 O O . GLU B 1 191 ? 20.797 18.234 23.797 1 84.44 191 GLU B O 1
ATOM 4014 N N . ASP B 1 192 ? 18.562 18.203 24.203 1 85 192 ASP B N 1
ATOM 4015 C CA . ASP B 1 192 ? 18.578 16.75 24.375 1 85 192 ASP B CA 1
ATOM 4016 C C . ASP B 1 192 ? 17.688 16.062 23.344 1 85 192 ASP B C 1
ATOM 4018 O O . ASP B 1 192 ? 16.547 15.727 23.625 1 85 192 ASP B O 1
ATOM 4022 N N . LEU B 1 193 ? 18.188 15.875 22.297 1 87.81 193 LEU B N 1
ATOM 4023 C CA . LEU B 1 193 ? 17.469 15.25 21.203 1 87.81 193 LEU B CA 1
ATOM 4024 C C . LEU B 1 193 ? 17.812 13.773 21.094 1 87.81 193 LEU B C 1
ATOM 4026 O O . LEU B 1 193 ? 17.781 13.195 20 1 87.81 193 LEU B O 1
ATOM 4030 N N . GLU B 1 194 ? 18.016 13.344 22.484 1 79.69 194 GLU B N 1
ATOM 4031 C CA . GLU B 1 194 ? 18.328 11.922 22.578 1 79.69 194 GLU B CA 1
ATOM 4032 C C . GLU B 1 194 ? 17.141 11.062 22.188 1 79.69 194 GLU B C 1
ATOM 4034 O O . GLU B 1 194 ? 15.984 11.438 22.438 1 79.69 194 GLU B O 1
ATOM 4039 N N . GLY B 1 195 ? 17.125 10.312 21.203 1 88.06 195 GLY B N 1
ATOM 4040 C CA . GLY B 1 195 ? 16.047 9.422 20.797 1 88.06 195 GLY B CA 1
ATOM 4041 C C . GLY B 1 195 ? 15.758 9.484 19.312 1 88.06 195 GLY B C 1
ATOM 4042 O O . GLY B 1 195 ? 15.117 8.586 18.75 1 88.06 195 GLY B O 1
ATOM 4043 N N . LEU B 1 196 ? 16.188 10.641 18.859 1 89.88 196 LEU B N 1
ATOM 4044 C CA . LEU B 1 196 ? 15.93 10.797 17.422 1 89.88 196 LEU B CA 1
ATOM 4045 C C . LEU B 1 196 ? 16.594 9.68 16.625 1 89.88 196 LEU B C 1
ATOM 4047 O O . LEU B 1 196 ? 16.141 9.336 15.539 1 89.88 196 LEU B O 1
ATOM 4051 N N . ASP B 1 197 ? 17.578 9.117 17.188 1 91.56 197 ASP B N 1
ATOM 4052 C CA . ASP B 1 197 ? 18.266 8.023 16.516 1 91.56 197 ASP B CA 1
ATOM 4053 C C . ASP B 1 197 ? 17.469 6.727 16.625 1 91.56 197 ASP B C 1
ATOM 4055 O O . ASP B 1 197 ? 17.797 5.727 15.992 1 91.56 197 ASP B O 1
ATOM 4059 N N . LEU B 1 198 ? 16.469 6.797 17.406 1 92.44 198 LEU B N 1
ATOM 4060 C CA . LEU B 1 198 ? 15.586 5.641 17.531 1 92.44 198 LEU B CA 1
ATOM 4061 C C . LEU B 1 198 ? 14.25 5.891 16.844 1 92.44 198 LEU B C 1
ATOM 4063 O O . LEU B 1 198 ? 13.609 4.957 16.359 1 92.44 198 LEU B O 1
ATOM 4067 N N . CYS B 1 199 ? 13.859 7.074 16.812 1 92.94 199 CYS B N 1
ATOM 4068 C CA . CYS B 1 199 ? 12.547 7.43 16.281 1 92.94 199 CYS B CA 1
ATOM 4069 C C . CYS B 1 199 ? 12.578 8.789 15.602 1 92.94 199 CYS B C 1
ATOM 4071 O O . CYS B 1 199 ? 12.641 9.82 16.281 1 92.94 199 CYS B O 1
ATOM 4073 N N . PRO B 1 200 ? 12.539 8.797 14.312 1 95.56 200 PRO B N 1
ATOM 4074 C CA . PRO B 1 200 ? 12.391 10.094 13.648 1 95.56 200 PRO B CA 1
ATOM 4075 C C . PRO B 1 200 ? 11.109 10.82 14.039 1 95.56 200 PRO B C 1
ATOM 4077 O O . PRO B 1 200 ? 10.125 10.18 14.43 1 95.56 200 PRO B O 1
ATOM 4080 N N . MET B 1 201 ? 11.148 12.141 13.953 1 93.31 201 MET B N 1
ATOM 4081 C CA . MET B 1 201 ? 10 12.969 14.336 1 93.31 201 MET B CA 1
ATOM 4082 C C . MET B 1 201 ? 9.766 14.07 13.312 1 93.31 201 MET B C 1
ATOM 4084 O O . MET B 1 201 ? 10.594 14.297 12.43 1 93.31 201 MET B O 1
ATOM 4088 N N . THR B 1 202 ? 8.633 14.641 13.461 1 95.06 202 THR B N 1
ATOM 4089 C CA . THR B 1 202 ? 8.273 15.797 12.648 1 95.06 202 THR B CA 1
ATOM 4090 C C . THR B 1 202 ? 8.375 17.078 13.469 1 95.06 202 THR B C 1
ATOM 4092 O O . THR B 1 202 ? 7.859 17.156 14.578 1 95.06 202 THR B O 1
ATOM 4095 N N . PHE B 1 203 ? 9.016 18.031 12.938 1 94.75 203 PHE B N 1
ATOM 4096 C CA . PHE B 1 203 ? 9.156 19.359 13.516 1 94.75 203 PHE B CA 1
ATOM 4097 C C . PHE B 1 203 ? 8.531 20.422 12.609 1 94.75 203 PHE B C 1
ATOM 4099 O O . PHE B 1 203 ? 8.812 20.453 11.406 1 94.75 203 PHE B O 1
ATOM 4106 N N . GLN B 1 204 ? 7.699 21.234 13.211 1 95.88 204 GLN B N 1
ATOM 4107 C CA . GLN B 1 204 ? 7 22.25 12.422 1 95.88 204 GLN B CA 1
ATOM 4108 C C . GLN B 1 204 ? 7.055 23.609 13.109 1 95.88 204 GLN B C 1
ATOM 4110 O O . GLN B 1 204 ? 7.074 23.703 14.336 1 95.88 204 GLN B O 1
ATOM 4115 N N . GLU B 1 205 ? 7.113 24.656 12.258 1 96.5 205 GLU B N 1
ATOM 4116 C CA . GLU B 1 205 ? 7.004 26 12.836 1 96.5 205 GLU B CA 1
ATOM 4117 C C . GLU B 1 205 ? 5.699 26.156 13.609 1 96.5 205 GLU B C 1
ATOM 4119 O O . GLU B 1 205 ? 4.656 25.641 13.195 1 96.5 205 GLU B O 1
ATOM 4124 N N . ARG B 1 206 ? 5.848 26.797 14.719 1 93.69 206 ARG B N 1
ATOM 4125 C CA . ARG B 1 206 ? 4.66 27.094 15.516 1 93.69 206 ARG B CA 1
ATOM 4126 C C . ARG B 1 206 ? 3.867 28.25 14.914 1 93.69 206 ARG B C 1
ATOM 4128 O O . ARG B 1 206 ? 4.414 29.328 14.664 1 93.69 206 ARG B O 1
ATOM 4135 N N . LEU B 1 207 ? 2.586 27.969 14.734 1 92.75 207 LEU B N 1
ATOM 4136 C CA . LEU B 1 207 ? 1.713 28.984 14.164 1 92.75 207 LEU B CA 1
ATOM 4137 C C . LEU B 1 207 ? 0.609 29.375 15.141 1 92.75 207 LEU B C 1
ATOM 4139 O O . LEU B 1 207 ? 0.049 28.5 15.82 1 92.75 207 LEU B O 1
ATOM 4143 N N . ALA B 1 208 ? 0.346 30.672 15.258 1 91.56 208 ALA B N 1
ATOM 4144 C CA . ALA B 1 208 ? -0.833 31.109 16 1 91.56 208 ALA B CA 1
ATOM 4145 C C . ALA B 1 208 ? -2.115 30.719 15.273 1 91.56 208 ALA B C 1
ATOM 4147 O O . ALA B 1 208 ? -2.186 30.797 14.047 1 91.56 208 ALA B O 1
ATOM 4148 N N . LYS B 1 209 ? -3.068 30.328 16.047 1 91.81 209 LYS B N 1
ATOM 4149 C CA . LYS B 1 209 ? -4.312 29.844 15.445 1 91.81 209 LYS B CA 1
ATOM 4150 C C . LYS B 1 209 ? -5.5 30.703 15.883 1 91.81 209 LYS B C 1
ATOM 4152 O O . LYS B 1 209 ? -5.699 30.922 17.078 1 91.81 209 LYS B O 1
ATOM 4157 N N . ALA B 1 210 ? -6.227 31.234 15.016 1 94.38 210 ALA B N 1
ATOM 4158 C CA . ALA B 1 210 ? -7.535 31.828 15.281 1 94.38 210 ALA B CA 1
ATOM 4159 C C . ALA B 1 210 ? -8.641 30.797 15.18 1 94.38 210 ALA B C 1
ATOM 4161 O O . ALA B 1 210 ? -9.492 30.703 16.062 1 94.38 210 ALA B O 1
ATOM 4162 N N . LEU B 1 211 ? -8.578 30 14.094 1 94.56 211 LEU B N 1
ATOM 4163 C CA . LEU B 1 211 ? -9.531 28.922 13.859 1 94.56 211 LEU B CA 1
ATOM 4164 C C . LEU B 1 211 ? -8.812 27.641 13.43 1 94.56 211 LEU B C 1
ATOM 4166 O O . LEU B 1 211 ? -7.695 27.703 12.906 1 94.56 211 LEU B O 1
ATOM 4170 N N . GLU B 1 212 ? -9.422 26.547 13.727 1 92.69 212 GLU B N 1
ATOM 4171 C CA . GLU B 1 212 ? -9.125 25.266 13.086 1 92.69 212 GLU B CA 1
ATOM 4172 C C . GLU B 1 212 ? -10.242 24.859 12.133 1 92.69 212 GLU B C 1
ATOM 4174 O O . GLU B 1 212 ? -11.422 24.984 12.461 1 92.69 212 GLU B O 1
ATOM 4179 N N . LEU B 1 213 ? -9.836 24.516 10.953 1 96.12 213 LEU B N 1
ATOM 4180 C CA . LEU B 1 213 ? -10.828 24.094 9.969 1 96.12 213 LEU B CA 1
ATOM 4181 C C . LEU B 1 213 ? -10.719 22.594 9.703 1 96.12 213 LEU B C 1
ATOM 4183 O O . LEU B 1 213 ? -9.617 22.047 9.602 1 96.12 213 LEU B O 1
ATOM 4187 N N . ARG B 1 214 ? -11.844 21.984 9.703 1 95.06 214 ARG B N 1
ATOM 4188 C CA . ARG B 1 214 ? -12.016 20.688 9.031 1 95.06 214 ARG B CA 1
ATOM 4189 C C . ARG B 1 214 ? -12.75 20.859 7.711 1 95.06 214 ARG B C 1
ATOM 4191 O O . ARG B 1 214 ? -13.906 21.297 7.688 1 95.06 214 ARG B O 1
ATOM 4198 N N . VAL B 1 215 ? -12.031 20.562 6.633 1 98.31 215 VAL B N 1
ATOM 4199 C CA . VAL B 1 215 ? -12.625 20.625 5.301 1 98.31 215 VAL B CA 1
ATOM 4200 C C . VAL B 1 215 ? -12.773 19.219 4.738 1 98.31 215 VAL B C 1
ATOM 4202 O O . VAL B 1 215 ? -11.781 18.547 4.453 1 98.31 215 VAL B O 1
ATOM 4205 N N . THR B 1 216 ? -13.977 18.75 4.57 1 98.31 216 THR B N 1
ATOM 4206 C CA . THR B 1 216 ? -14.273 17.438 4.023 1 98.31 216 THR B CA 1
ATOM 4207 C C . THR B 1 216 ? -14.656 17.531 2.553 1 98.31 216 THR B C 1
ATOM 4209 O O . THR B 1 216 ? -15.555 18.297 2.191 1 98.31 216 THR B O 1
ATOM 4212 N N . VAL B 1 217 ? -13.945 16.812 1.765 1 98.88 217 VAL B N 1
ATOM 4213 C CA . VAL B 1 217 ? -14.242 16.781 0.336 1 98.88 217 VAL B CA 1
ATOM 4214 C C . VAL B 1 217 ? -14.789 15.414 -0.056 1 98.88 217 VAL B C 1
ATOM 4216 O O . VAL B 1 217 ? -14.227 14.383 0.317 1 98.88 217 VAL B O 1
ATOM 4219 N N . VAL B 1 218 ? -15.906 15.391 -0.772 1 98.81 218 VAL B N 1
ATOM 4220 C CA . VAL B 1 218 ? -16.484 14.203 -1.393 1 98.81 218 VAL B CA 1
ATOM 4221 C C . VAL B 1 218 ? -16.766 14.477 -2.865 1 98.81 218 VAL B C 1
ATOM 4223 O O . VAL B 1 218 ? -17.641 15.289 -3.191 1 98.81 218 VAL B O 1
ATOM 4226 N N . GLY B 1 219 ? -16.047 13.758 -3.73 1 98.44 219 GLY B N 1
ATOM 4227 C CA . GLY B 1 219 ? -16.141 14.164 -5.125 1 98.44 219 GLY B CA 1
ATOM 4228 C C . GLY B 1 219 ? -15.672 15.586 -5.363 1 98.44 219 GLY B C 1
ATOM 4229 O O . GLY B 1 219 ? -14.516 15.922 -5.09 1 98.44 219 GLY B O 1
ATOM 4230 N N . ASP B 1 220 ? -16.641 16.391 -5.754 1 98.19 220 ASP B N 1
ATOM 4231 C CA . ASP B 1 220 ? -16.297 17.797 -5.988 1 98.19 220 ASP B CA 1
ATOM 4232 C C . ASP B 1 220 ? -16.953 18.703 -4.953 1 98.19 220 ASP B C 1
ATOM 4234 O O . ASP B 1 220 ? -16.828 19.922 -5.027 1 98.19 220 ASP B O 1
ATOM 4238 N N . ARG B 1 221 ? -17.594 18.125 -4.004 1 98.44 221 ARG B N 1
ATOM 4239 C CA . ARG B 1 221 ? -18.234 18.906 -2.945 1 98.44 221 ARG B CA 1
ATOM 4240 C C . ARG B 1 221 ? -17.25 19.203 -1.816 1 98.44 221 ARG B C 1
ATOM 4242 O O . ARG B 1 221 ? -16.703 18.266 -1.214 1 98.44 221 ARG B O 1
ATOM 4249 N N . VAL B 1 222 ? -17.062 20.453 -1.585 1 98.69 222 VAL B N 1
ATOM 4250 C CA . VAL B 1 222 ? -16.172 20.906 -0.521 1 98.69 222 VAL B CA 1
ATOM 4251 C C . VAL B 1 222 ? -17 21.453 0.645 1 98.69 222 VAL B C 1
ATOM 4253 O O . VAL B 1 222 ? -17.75 22.406 0.488 1 98.69 222 VAL B O 1
ATOM 4256 N N . MET B 1 223 ? -16.922 20.797 1.792 1 98.62 223 MET B N 1
ATOM 4257 C CA . MET B 1 223 ? -17.688 21.172 2.98 1 98.62 223 MET B CA 1
ATOM 4258 C C . MET B 1 223 ? -16.75 21.484 4.152 1 98.62 223 MET B C 1
ATOM 4260 O O . MET B 1 223 ? -15.961 20.625 4.566 1 98.62 223 MET B O 1
ATOM 4264 N N . ALA B 1 224 ? -16.891 22.672 4.691 1 98.06 224 ALA B N 1
ATOM 4265 C CA . ALA B 1 224 ? -15.938 23.109 5.707 1 98.06 224 ALA B CA 1
ATOM 4266 C C . ALA B 1 224 ? -16.656 23.531 6.984 1 98.06 224 ALA B C 1
ATOM 4268 O O . ALA B 1 224 ? -17.766 24.078 6.938 1 98.06 224 ALA B O 1
ATOM 4269 N N . ALA B 1 225 ? -16.031 23.234 8.086 1 96.5 225 ALA B N 1
ATOM 4270 C CA . ALA B 1 225 ? -16.453 23.688 9.406 1 96.5 225 ALA B CA 1
ATOM 4271 C C . ALA B 1 225 ? -15.25 24.203 10.211 1 96.5 225 ALA B C 1
ATOM 4273 O O . ALA B 1 225 ? -14.117 23.766 10 1 96.5 225 ALA B O 1
ATOM 4274 N N . ALA B 1 226 ? -15.562 25.141 11.055 1 94.88 226 ALA B N 1
ATOM 4275 C CA . ALA B 1 226 ? -14.5 25.766 11.844 1 94.88 226 ALA B CA 1
ATOM 4276 C C . ALA B 1 226 ? -14.812 25.688 13.336 1 94.88 226 ALA B C 1
ATOM 4278 O O . ALA B 1 226 ? -15.984 25.641 13.727 1 94.88 226 ALA B O 1
ATOM 4279 N N . ILE B 1 227 ? -13.766 25.641 14.062 1 90.81 227 ILE B N 1
ATOM 4280 C CA . ILE B 1 227 ? -13.875 25.75 15.508 1 90.81 227 ILE B CA 1
ATOM 4281 C C . ILE B 1 227 ? -12.852 26.75 16.031 1 90.81 227 ILE B C 1
ATOM 4283 O O . ILE B 1 227 ? -11.727 26.828 15.516 1 90.81 227 ILE B O 1
ATOM 4287 N N . ASP B 1 228 ? -13.344 27.5 17.031 1 86.5 228 ASP B N 1
ATOM 4288 C CA . ASP B 1 228 ? -12.445 28.469 17.672 1 86.5 228 ASP B CA 1
ATOM 4289 C C . ASP B 1 228 ? -11.359 27.766 18.469 1 86.5 228 ASP B C 1
ATOM 4291 O O . ASP B 1 228 ? -11.656 26.953 19.344 1 86.5 228 ASP B O 1
ATOM 4295 N N . SER B 1 229 ? -10.211 28.047 18.047 1 70.94 229 SER B N 1
ATOM 4296 C CA . SER B 1 229 ? -9.07 27.359 18.656 1 70.94 229 SER B CA 1
ATOM 4297 C C . SER B 1 229 ? -9.047 27.578 20.172 1 70.94 229 SER B C 1
ATOM 4299 O O . SER B 1 229 ? -8.578 26.719 20.922 1 70.94 229 SER B O 1
ATOM 4301 N N . GLN B 1 230 ? -9.43 28.75 20.578 1 64.69 230 GLN B N 1
ATOM 4302 C CA . GLN B 1 230 ? -9.445 29.078 22 1 64.69 230 GLN B CA 1
ATOM 4303 C C . GLN B 1 230 ? -10.578 28.359 22.719 1 64.69 230 GLN B C 1
ATOM 4305 O O . GLN B 1 230 ? -10.555 28.219 23.938 1 64.69 230 GLN B O 1
ATOM 4310 N N . ALA B 1 231 ? -11.656 28.047 21.984 1 55.88 231 ALA B N 1
ATOM 4311 C CA . ALA B 1 231 ? -12.773 27.312 22.562 1 55.88 231 ALA B CA 1
ATOM 4312 C C . ALA B 1 231 ? -12.383 25.859 22.875 1 55.88 231 ALA B C 1
ATOM 4314 O O . ALA B 1 231 ? -13.094 25.156 23.594 1 55.88 231 ALA B O 1
ATOM 4315 N N . LEU B 1 232 ? -11.453 25.328 22.172 1 53.41 232 LEU B N 1
ATOM 4316 C CA . LEU B 1 232 ? -11.008 23.969 22.453 1 53.41 232 LEU B CA 1
ATOM 4317 C C . LEU B 1 232 ? -10.359 23.875 23.828 1 53.41 232 LEU B C 1
ATOM 4319 O O . LEU B 1 232 ? -9.359 24.547 24.094 1 53.41 232 LEU B O 1
ATOM 4323 N N . PRO B 1 233 ? -11.125 23.641 24.938 1 47.41 233 PRO B N 1
ATOM 4324 C CA . PRO B 1 233 ? -10.523 23.609 26.281 1 47.41 233 PRO B CA 1
ATOM 4325 C C . PRO B 1 233 ? -9.109 23.031 26.281 1 47.41 233 PRO B C 1
ATOM 4327 O O . PRO B 1 233 ? -8.781 22.203 25.422 1 47.41 233 PRO B O 1
ATOM 4330 N N . ARG B 1 234 ? -8.148 23.625 26.891 1 44.84 234 ARG B N 1
ATOM 4331 C CA . ARG B 1 234 ? -6.934 22.906 27.266 1 44.84 234 ARG B CA 1
ATOM 4332 C C . ARG B 1 234 ? -7.238 21.438 27.562 1 44.84 234 ARG B C 1
ATOM 4334 O O . ARG B 1 234 ? -8.078 21.125 28.406 1 44.84 234 ARG B O 1
ATOM 4341 N N . ALA B 1 235 ? -7.199 20.484 26.656 1 40.91 235 ALA B N 1
ATOM 4342 C CA . ALA B 1 235 ? -7.457 19.047 26.734 1 40.91 235 ALA B CA 1
ATOM 4343 C C . ALA B 1 235 ? -7.035 18.484 28.078 1 40.91 235 ALA B C 1
ATOM 4345 O O . ALA B 1 235 ? -6.934 17.266 28.25 1 40.91 235 ALA B O 1
ATOM 4346 N N . ARG B 1 236 ? -6.617 19.156 29.031 1 34.84 236 ARG B N 1
ATOM 4347 C CA . ARG B 1 236 ? -6.172 18.453 30.219 1 34.84 236 ARG B CA 1
ATOM 4348 C C . ARG B 1 236 ? -7.293 17.594 30.797 1 34.84 236 ARG B C 1
ATOM 4350 O O . ARG B 1 236 ? -7.094 16.406 31.094 1 34.84 236 ARG B O 1
ATOM 4357 N N . GLU B 1 237 ? -8.242 18.156 31.766 1 33.97 237 GLU B N 1
ATOM 4358 C CA . GLU B 1 237 ? -8.891 17.375 32.812 1 33.97 237 GLU B CA 1
ATOM 4359 C C . GLU B 1 237 ? -10.039 16.547 32.25 1 33.97 237 GLU B C 1
ATOM 4361 O O . GLU B 1 237 ? -10.18 15.367 32.562 1 33.97 237 GLU B O 1
ATOM 4366 N N . ASP B 1 238 ? -11.422 17.047 32.188 1 34.5 238 ASP B N 1
ATOM 4367 C CA . ASP B 1 238 ? -12.625 16.25 32.031 1 34.5 238 ASP B CA 1
ATOM 4368 C C . ASP B 1 238 ? -12.984 16.062 30.562 1 34.5 238 ASP B C 1
ATOM 4370 O O . ASP B 1 238 ? -13.844 16.781 30.047 1 34.5 238 ASP B O 1
ATOM 4374 N N . TRP B 1 239 ? -12.211 15.609 29.828 1 35.41 239 TRP B N 1
ATOM 4375 C CA . TRP B 1 239 ? -12.227 15.375 28.391 1 35.41 239 TRP B CA 1
ATOM 4376 C C . TRP B 1 239 ? -13.555 14.773 27.953 1 35.41 239 TRP B C 1
ATOM 4378 O O . TRP B 1 239 ? -13.883 14.766 26.766 1 35.41 239 TRP B O 1
ATOM 4388 N N . ARG B 1 240 ? -14.203 14.047 28.797 1 40.56 240 ARG B N 1
ATOM 4389 C CA . ARG B 1 240 ? -15.406 13.297 28.453 1 40.56 240 ARG B CA 1
ATOM 4390 C C . ARG B 1 240 ? -16.578 14.234 28.188 1 40.56 240 ARG B C 1
ATOM 4392 O O . ARG B 1 240 ? -17.469 13.914 27.406 1 40.56 240 ARG B O 1
ATOM 4399 N N . ARG B 1 241 ? -16.797 14.938 29.141 1 36.88 241 ARG B N 1
ATOM 4400 C CA . ARG B 1 241 ? -17.906 15.883 29.109 1 36.88 241 ARG B CA 1
ATOM 4401 C C . ARG B 1 241 ? -17.656 17.016 28.125 1 36.88 241 ARG B C 1
ATOM 4403 O O . ARG B 1 241 ? -18.594 17.609 27.594 1 36.88 241 ARG B O 1
ATOM 4410 N N . GLU B 1 242 ? -16.453 17.531 27.844 1 41.84 242 GLU B N 1
ATOM 4411 C CA . GLU B 1 242 ? -15.914 18.578 26.984 1 41.84 242 GLU B CA 1
ATOM 4412 C C . GLU B 1 242 ? -15.852 18.141 25.531 1 41.84 242 GLU B C 1
ATOM 4414 O O . GLU B 1 242 ? -15.883 18.969 24.625 1 41.84 242 GLU B O 1
ATOM 4419 N N . GLY B 1 243 ? -15.844 16.953 25.344 1 47.38 243 GLY B N 1
ATOM 4420 C CA . GLY B 1 243 ? -15.859 16.391 24 1 47.38 243 GLY B CA 1
ATOM 4421 C C . GLY B 1 243 ? -17.094 16.781 23.203 1 47.38 243 GLY B C 1
ATOM 4422 O O . GLY B 1 243 ? -16.984 17.266 22.078 1 47.38 243 GLY B O 1
ATOM 4423 N N . VAL B 1 244 ? -18.297 16.469 23.906 1 47.09 244 VAL B N 1
ATOM 4424 C CA . VAL B 1 244 ? -19.547 16.797 23.234 1 47.09 244 VAL B CA 1
ATOM 4425 C C . VAL B 1 244 ? -19.672 18.297 23.078 1 47.09 244 VAL B C 1
ATOM 4427 O O . VAL B 1 244 ? -20.125 18.797 22.047 1 47.09 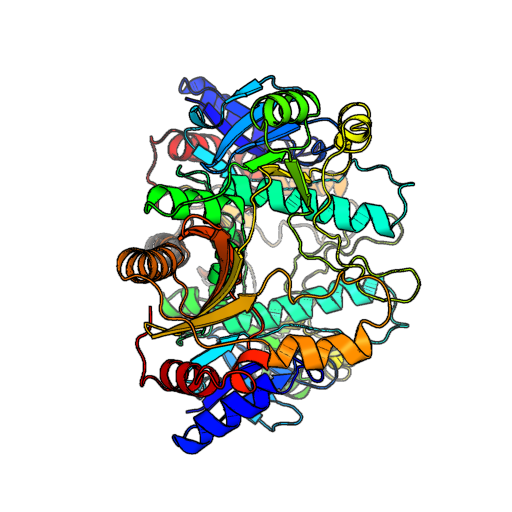244 VAL B O 1
ATOM 4430 N N . ALA B 1 245 ? -19.406 19.094 24.156 1 49.94 245 ALA B N 1
ATOM 4431 C CA . ALA B 1 245 ? -19.469 20.547 24.062 1 49.94 245 ALA B CA 1
ATOM 4432 C C . ALA B 1 245 ? -18.516 21.062 22.984 1 49.94 245 ALA B C 1
ATOM 4434 O O . ALA B 1 245 ? -18.844 22 22.25 1 49.94 245 ALA B O 1
ATOM 4435 N N . LEU B 1 246 ? -17.391 20.422 22.859 1 59.5 246 LEU B N 1
ATOM 4436 C CA . LEU B 1 246 ? -16.422 20.812 21.859 1 59.5 246 LEU B CA 1
ATOM 4437 C C . LEU B 1 246 ? -16.906 20.453 20.453 1 59.5 246 LEU B C 1
ATOM 4439 O O . LEU B 1 246 ? -16.719 21.219 19.5 1 59.5 246 LEU B O 1
ATOM 4443 N N . LEU B 1 247 ? -17.734 19.469 20.453 1 62.5 247 LEU B N 1
ATOM 4444 C CA . LEU B 1 247 ? -18.266 19.062 19.172 1 62.5 247 LEU B CA 1
ATOM 4445 C C . LEU B 1 247 ? -19.344 20.031 18.688 1 62.5 247 LEU B C 1
ATOM 4447 O O . LEU B 1 247 ? -19.422 20.344 17.5 1 62.5 247 LEU B O 1
ATOM 4451 N N . ALA B 1 248 ? -20.031 20.641 19.672 1 67.19 248 ALA B N 1
ATOM 4452 C CA . ALA B 1 248 ? -21.125 21.547 19.328 1 67.19 248 ALA B CA 1
ATOM 4453 C C . ALA B 1 248 ? -20.594 22.938 18.969 1 67.19 248 ALA B C 1
ATOM 4455 O O . ALA B 1 248 ? -21.328 23.766 18.438 1 67.19 248 ALA B O 1
ATOM 4456 N N . ALA B 1 249 ? -19.344 23.031 19.094 1 82 249 ALA B N 1
ATOM 4457 C CA . ALA B 1 249 ? -18.75 24.344 18.875 1 82 249 ALA B CA 1
ATOM 4458 C C . ALA B 1 249 ? -18.344 24.531 17.406 1 82 249 ALA B C 1
ATOM 4460 O O . ALA B 1 249 ? -18.016 25.641 16.984 1 82 249 ALA B O 1
ATOM 4461 N N . TRP B 1 250 ? -18.531 23.547 16.594 1 89.94 250 TRP B N 1
ATOM 4462 C CA . TRP B 1 250 ? -18.172 23.641 15.188 1 89.94 250 TRP B CA 1
ATOM 4463 C C . TRP B 1 250 ? -19.219 24.438 14.414 1 89.94 250 TRP B C 1
ATOM 4465 O O . TRP B 1 250 ? -20.422 24.25 14.617 1 89.94 250 TRP B O 1
ATOM 4475 N N . GLN B 1 251 ? -18.781 25.375 13.57 1 93.25 251 GLN B N 1
ATOM 4476 C CA . GLN B 1 251 ? -19.656 26.203 12.75 1 93.25 251 GLN B CA 1
ATOM 4477 C C . GLN B 1 251 ? -19.312 26.078 11.266 1 93.25 251 GLN B C 1
ATOM 4479 O O . GLN B 1 251 ? -18.141 25.875 10.914 1 93.25 251 GLN B O 1
ATOM 4484 N N . PRO B 1 252 ? -20.375 26.188 10.461 1 95.31 252 PRO B N 1
ATOM 4485 C CA . PRO B 1 252 ? -20.062 26.188 9.031 1 95.31 252 PRO B CA 1
ATOM 4486 C C . PRO B 1 252 ? -19.062 27.266 8.633 1 95.31 252 PRO B C 1
ATOM 4488 O O . PRO B 1 252 ? -19.047 28.344 9.234 1 95.31 252 PRO B O 1
ATOM 4491 N N . TYR B 1 253 ? -18.281 26.938 7.707 1 96.94 253 TYR B N 1
ATOM 4492 C CA . TYR B 1 253 ? -17.25 27.859 7.227 1 96.94 253 TYR B CA 1
ATOM 4493 C C . TYR B 1 253 ? -17.219 27.891 5.703 1 96.94 253 TYR B C 1
ATOM 4495 O O . TYR B 1 253 ? -17.344 26.859 5.051 1 96.94 253 TYR B O 1
ATOM 4503 N N . THR B 1 254 ? -17.125 29.094 5.117 1 97.44 254 THR B N 1
ATOM 4504 C CA . THR B 1 254 ? -16.969 29.234 3.676 1 97.44 254 THR B CA 1
ATOM 4505 C C . THR B 1 254 ? -15.508 29.5 3.311 1 97.44 254 THR B C 1
ATOM 4507 O O . THR B 1 254 ? -14.938 30.516 3.695 1 97.44 254 THR B O 1
ATOM 4510 N N . LEU B 1 255 ? -14.93 28.594 2.586 1 98.25 255 LEU B N 1
ATOM 4511 C CA . LEU B 1 255 ? -13.547 28.781 2.156 1 98.25 255 LEU B CA 1
ATOM 4512 C C . LEU B 1 255 ? -13.438 29.891 1.125 1 98.25 255 LEU B C 1
ATOM 4514 O O . LEU B 1 255 ? -14.281 30.016 0.241 1 98.25 255 LEU B O 1
ATOM 4518 N N . PRO B 1 256 ? -12.359 30.703 1.278 1 98.12 256 PRO B N 1
ATOM 4519 C CA . PRO B 1 256 ? -12.078 31.562 0.137 1 98.12 256 PRO B CA 1
ATOM 4520 C C . PRO B 1 256 ? -11.883 30.797 -1.164 1 98.12 256 PRO B C 1
ATOM 4522 O O . PRO B 1 256 ? -11.359 29.672 -1.146 1 98.12 256 PRO B O 1
ATOM 4525 N N . GLU B 1 257 ? -12.219 31.406 -2.26 1 98 257 GLU B N 1
ATOM 4526 C CA . GLU B 1 257 ? -12.258 30.75 -3.559 1 98 257 GLU B CA 1
ATOM 4527 C C . GLU B 1 257 ? -10.891 30.156 -3.912 1 98 257 GLU B C 1
ATOM 4529 O O . GLU B 1 257 ? -10.805 29.016 -4.371 1 98 257 GLU B O 1
ATOM 4534 N N . PRO B 1 258 ? -9.773 30.891 -3.705 1 98.12 258 PRO B N 1
ATOM 4535 C CA . PRO B 1 258 ? -8.477 30.297 -4.043 1 98.12 258 PRO B CA 1
ATOM 4536 C C . PRO B 1 258 ? -8.18 29.031 -3.24 1 98.12 258 PRO B C 1
ATOM 4538 O O . PRO B 1 258 ? -7.613 28.078 -3.777 1 98.12 258 PRO B O 1
ATOM 4541 N N . VAL B 1 259 ? -8.578 29.031 -1.97 1 98.62 259 VAL B N 1
ATOM 4542 C CA . VAL B 1 259 ? -8.344 27.859 -1.117 1 98.62 259 VAL B CA 1
ATOM 4543 C C . VAL B 1 259 ? -9.211 26.703 -1.581 1 98.62 259 VAL B C 1
ATOM 4545 O O . VAL B 1 259 ? -8.734 25.562 -1.697 1 98.62 259 VAL B O 1
ATOM 4548 N N . HIS B 1 260 ? -10.461 27.016 -1.855 1 98.69 260 HIS B N 1
ATOM 4549 C CA . HIS B 1 260 ? -11.398 26.031 -2.379 1 98.69 260 HIS B CA 1
ATOM 4550 C C . HIS B 1 260 ? -10.844 25.344 -3.625 1 98.69 260 HIS B C 1
ATOM 4552 O O . HIS B 1 260 ? -10.82 24.109 -3.705 1 98.69 260 HIS B O 1
ATOM 4558 N N . THR B 1 261 ? -10.359 26.078 -4.523 1 98.69 261 THR B N 1
ATOM 4559 C CA . THR B 1 261 ? -9.836 25.578 -5.793 1 98.69 261 THR B CA 1
ATOM 4560 C C . THR B 1 261 ? -8.602 24.703 -5.562 1 98.69 261 THR B C 1
ATOM 4562 O O . THR B 1 261 ? -8.469 23.641 -6.168 1 98.69 261 THR B O 1
ATOM 4565 N N . ARG B 1 262 ? -7.715 25.141 -4.695 1 98.81 262 ARG B N 1
ATOM 4566 C CA . ARG B 1 262 ? -6.477 24.406 -4.434 1 98.81 262 ARG B CA 1
ATOM 4567 C C . ARG B 1 262 ? -6.754 23.078 -3.732 1 98.81 262 ARG B C 1
ATOM 4569 O O . ARG B 1 262 ? -6.051 22.094 -3.959 1 98.81 262 ARG B O 1
ATOM 4576 N N . VAL B 1 263 ? -7.785 23.078 -2.898 1 98.88 263 VAL B N 1
ATOM 4577 C CA . VAL B 1 263 ? -8.195 21.844 -2.232 1 98.88 263 VAL B CA 1
ATOM 4578 C C . VAL B 1 263 ? -8.617 20.812 -3.271 1 98.88 263 VAL B C 1
ATOM 4580 O O . VAL B 1 263 ? -8.188 19.656 -3.215 1 98.88 263 VAL B O 1
ATOM 4583 N N . LEU B 1 264 ? -9.375 21.219 -4.27 1 98.88 264 LEU B N 1
ATOM 4584 C CA . LEU B 1 264 ? -9.82 20.297 -5.312 1 98.88 264 LEU B CA 1
ATOM 4585 C C . LEU B 1 264 ? -8.656 19.859 -6.188 1 98.88 264 LEU B C 1
ATOM 4587 O O . LEU B 1 264 ? -8.594 18.703 -6.602 1 98.88 264 LEU B O 1
ATOM 4591 N N . LYS B 1 265 ? -7.73 20.75 -6.418 1 98.88 265 LYS B N 1
ATOM 4592 C CA . LYS B 1 265 ? -6.551 20.391 -7.203 1 98.88 265 LYS B CA 1
ATOM 4593 C C . LYS B 1 265 ? -5.699 19.359 -6.469 1 98.88 265 LYS B C 1
ATOM 4595 O O . LYS B 1 265 ? -5.121 18.469 -7.094 1 98.88 265 LYS B O 1
ATOM 4600 N N . LEU B 1 266 ? -5.605 19.531 -5.148 1 98.88 266 LEU B N 1
ATOM 4601 C CA . LEU B 1 266 ? -4.852 18.547 -4.383 1 98.88 266 LEU B CA 1
ATOM 4602 C C . LEU B 1 266 ? -5.547 17.188 -4.418 1 98.88 266 LEU B C 1
ATOM 4604 O O . LEU B 1 266 ? -4.887 16.156 -4.527 1 98.88 266 LEU B O 1
ATOM 4608 N N . MET B 1 267 ? -6.918 17.188 -4.359 1 98.81 267 MET B N 1
ATOM 4609 C CA . MET B 1 267 ? -7.672 15.953 -4.516 1 98.81 267 MET B CA 1
ATOM 4610 C C . MET B 1 267 ? -7.348 15.281 -5.848 1 98.81 267 MET B C 1
ATOM 4612 O O . MET B 1 267 ? -7.133 14.07 -5.902 1 98.81 267 MET B O 1
ATOM 4616 N N . ASP B 1 268 ? -7.238 16.062 -6.895 1 98.69 268 ASP B N 1
ATOM 4617 C CA . ASP B 1 268 ? -6.906 15.547 -8.219 1 98.69 268 ASP B CA 1
ATOM 4618 C C . ASP B 1 268 ? -5.5 14.961 -8.25 1 98.69 268 ASP B C 1
ATOM 4620 O O . ASP B 1 268 ? -5.293 13.867 -8.773 1 98.69 268 ASP B O 1
ATOM 4624 N N . ALA B 1 269 ? -4.605 15.672 -7.629 1 98.38 269 ALA B N 1
ATOM 4625 C CA . ALA B 1 269 ? -3.209 15.242 -7.629 1 98.38 269 ALA B CA 1
ATOM 4626 C C . ALA B 1 269 ? -3.037 13.93 -6.871 1 98.38 269 ALA B C 1
ATOM 4628 O O . ALA B 1 269 ? -2.199 13.102 -7.23 1 98.38 269 ALA B O 1
ATOM 4629 N N . LEU B 1 270 ? -3.857 13.734 -5.871 1 98.19 270 LEU B N 1
ATOM 4630 C CA . LEU B 1 270 ? -3.752 12.547 -5.035 1 98.19 270 LEU B CA 1
ATOM 4631 C C . LEU B 1 270 ? -4.672 11.438 -5.539 1 98.19 270 LEU B C 1
ATOM 4633 O O . LEU B 1 270 ? -4.582 10.297 -5.09 1 98.19 270 LEU B O 1
ATOM 4637 N N . GLY B 1 271 ? -5.582 11.742 -6.414 1 97.69 271 GLY B N 1
ATOM 4638 C CA . GLY B 1 271 ? -6.539 10.781 -6.941 1 97.69 271 GLY B CA 1
ATOM 4639 C C . GLY B 1 271 ? -7.586 10.359 -5.926 1 97.69 271 GLY B C 1
ATOM 4640 O O . GLY B 1 271 ? -7.992 9.195 -5.887 1 97.69 271 GLY B O 1
ATOM 4641 N N . LEU B 1 272 ? -8.008 11.273 -5.078 1 98.56 272 LEU B N 1
ATOM 4642 C CA . LEU B 1 272 ? -8.93 10.953 -3.992 1 98.56 272 LEU B CA 1
ATOM 4643 C C . LEU B 1 272 ? -10.336 11.453 -4.305 1 98.56 272 LEU B C 1
ATOM 4645 O O . LEU B 1 272 ? -10.5 12.547 -4.852 1 98.56 272 LEU B O 1
ATOM 4649 N N . ASN B 1 273 ? -11.32 10.703 -3.92 1 98.88 273 ASN B N 1
ATOM 4650 C CA . ASN B 1 273 ? -12.711 11.133 -3.957 1 98.88 273 ASN B CA 1
ATOM 4651 C C . ASN B 1 273 ? -13.211 11.547 -2.576 1 98.88 273 ASN B C 1
ATOM 4653 O O . ASN B 1 273 ? -14.258 12.188 -2.453 1 98.88 273 ASN B O 1
ATOM 4657 N N . TYR B 1 274 ? -12.508 11.18 -1.591 1 98.75 274 TYR B N 1
ATOM 4658 C CA . TYR B 1 274 ? -12.766 11.609 -0.222 1 98.75 274 TYR B CA 1
ATOM 4659 C C . TYR B 1 274 ? -11.484 12.125 0.432 1 98.75 274 TYR B C 1
ATOM 4661 O O . TYR B 1 274 ? -10.422 11.531 0.279 1 98.75 274 TYR B O 1
ATOM 4669 N N . GLY B 1 275 ? -11.578 13.125 1.102 1 98.56 275 GLY B N 1
ATOM 4670 C CA . GLY B 1 275 ? -10.484 13.648 1.896 1 98.56 275 GLY B CA 1
ATOM 4671 C C . GLY B 1 275 ? -10.938 14.57 3.012 1 98.56 275 GLY B C 1
ATOM 4672 O O . GLY B 1 275 ? -11.828 15.406 2.814 1 98.56 275 GLY B O 1
ATOM 4673 N N . ALA B 1 276 ? -10.359 14.367 4.195 1 97.88 276 ALA B N 1
ATOM 4674 C CA . ALA B 1 276 ? -10.562 15.258 5.332 1 97.88 276 ALA B CA 1
ATOM 4675 C C . ALA B 1 276 ? -9.328 16.125 5.582 1 97.88 276 ALA B C 1
ATOM 4677 O O . ALA B 1 276 ? -8.32 15.633 6.102 1 97.88 276 ALA B O 1
ATOM 4678 N N . PHE B 1 277 ? -9.461 17.391 5.254 1 97.75 277 PHE B N 1
ATOM 4679 C CA . PHE B 1 277 ? -8.352 18.328 5.34 1 97.75 277 PHE B CA 1
ATOM 4680 C C . PHE B 1 277 ? -8.359 19.047 6.688 1 97.75 277 PHE B C 1
ATOM 4682 O O . PHE B 1 277 ? -9.414 19.438 7.18 1 97.75 277 PHE B O 1
ATOM 4689 N N . ASP B 1 278 ? -7.211 19.219 7.195 1 95.19 278 ASP B N 1
ATOM 4690 C CA . ASP B 1 278 ? -7.016 20.078 8.367 1 95.19 278 ASP B CA 1
ATOM 4691 C C . ASP B 1 278 ? -6.262 21.359 7.996 1 95.19 278 ASP B C 1
ATOM 4693 O O . ASP B 1 278 ? -5.211 21.297 7.355 1 95.19 278 ASP B O 1
ATOM 4697 N N . PHE B 1 279 ? -6.895 22.484 8.398 1 96.94 279 PHE B N 1
ATOM 4698 C CA . PHE B 1 279 ? -6.273 23.797 8.227 1 96.94 279 PHE B CA 1
ATOM 4699 C C . PHE B 1 279 ? -6.207 24.547 9.547 1 96.94 279 PHE B C 1
ATOM 4701 O O . PHE B 1 279 ? -7.008 24.297 10.453 1 96.94 279 PHE B O 1
ATOM 4708 N N . ILE B 1 280 ? -5.301 25.422 9.555 1 95.44 280 ILE B N 1
ATOM 4709 C CA . ILE B 1 280 ? -5.285 26.5 10.531 1 95.44 280 ILE B CA 1
ATOM 4710 C C . ILE B 1 280 ? -5.582 27.828 9.844 1 95.44 280 ILE B C 1
ATOM 4712 O O . ILE B 1 280 ? -5.066 28.094 8.758 1 95.44 280 ILE B O 1
ATOM 4716 N N . VAL B 1 281 ? -6.445 28.547 10.461 1 96.88 281 VAL B N 1
ATOM 4717 C CA . VAL B 1 281 ? -6.566 29.953 10.086 1 96.88 281 VAL B CA 1
ATOM 4718 C C . VAL B 1 281 ? -5.852 30.828 11.109 1 96.88 281 VAL B C 1
ATOM 4720 O O . VAL B 1 281 ? -6.156 30.781 12.297 1 96.88 281 VAL B O 1
ATOM 4723 N N . THR B 1 282 ? -4.887 31.609 10.633 1 95.94 282 THR B N 1
ATOM 4724 C CA . THR B 1 282 ? -4.137 32.469 11.539 1 95.94 282 THR B CA 1
ATOM 4725 C C . THR B 1 282 ? -4.934 33.75 11.867 1 95.94 282 THR B C 1
ATOM 4727 O O . THR B 1 282 ? -5.93 34.031 11.203 1 95.94 282 THR B O 1
ATOM 4730 N N . PRO B 1 283 ? -4.48 34.469 12.883 1 95.31 283 PRO B N 1
ATOM 4731 C CA . PRO B 1 283 ? -5.164 35.719 13.211 1 95.31 283 PRO B CA 1
ATOM 4732 C C . PRO B 1 283 ? -5.164 36.688 12.047 1 95.31 283 PRO B C 1
ATOM 4734 O O . PRO B 1 283 ? -6.07 37.531 11.938 1 95.31 283 PRO B O 1
ATOM 4737 N N . GLU B 1 284 ? -4.242 36.594 11.125 1 96.25 284 GLU B N 1
ATOM 4738 C CA . GLU B 1 284 ? -4.145 37.5 9.969 1 96.25 284 GLU B CA 1
ATOM 4739 C C . GLU B 1 284 ? -5.004 37 8.812 1 96.25 284 GLU B C 1
ATOM 4741 O O . GLU B 1 284 ? -5.074 37.625 7.758 1 96.25 284 GLU B O 1
ATOM 4746 N N . GLY B 1 285 ? -5.59 35.844 8.953 1 96.19 285 GLY B N 1
ATOM 4747 C CA . GLY B 1 285 ? -6.527 35.375 7.949 1 96.19 285 GLY B CA 1
ATOM 4748 C C . GLY B 1 285 ? -5.891 34.406 6.953 1 96.19 285 GLY B C 1
ATOM 4749 O O . GLY B 1 285 ? -6.488 34.094 5.93 1 96.19 285 GLY B O 1
ATOM 4750 N N . ARG B 1 286 ? -4.684 33.969 7.262 1 97.5 286 ARG B N 1
ATOM 4751 C CA . ARG B 1 286 ? -4.02 33 6.395 1 97.5 286 ARG B CA 1
ATOM 4752 C C . ARG B 1 286 ? -4.574 31.578 6.613 1 97.5 286 ARG B C 1
ATOM 4754 O O . ARG B 1 286 ? -4.828 31.188 7.75 1 97.5 286 ARG B O 1
ATOM 4761 N N . HIS B 1 287 ? -4.84 30.891 5.512 1 98.62 287 HIS B N 1
ATOM 4762 C CA . HIS B 1 287 ? -5.242 29.484 5.566 1 98.62 287 HIS B CA 1
ATOM 4763 C C . HIS B 1 287 ? -4.047 28.562 5.359 1 98.62 287 HIS B C 1
ATOM 4765 O O . HIS B 1 287 ? -3.518 28.469 4.246 1 98.62 287 HIS B O 1
ATOM 4771 N N . VAL B 1 288 ? -3.65 27.844 6.395 1 98.38 288 VAL B N 1
ATOM 4772 C CA . VAL B 1 288 ? -2.457 27.016 6.352 1 98.38 288 VAL B CA 1
ATOM 4773 C C . VAL B 1 288 ? -2.861 25.531 6.359 1 98.38 288 VAL B C 1
ATOM 4775 O O . VAL B 1 288 ? -3.5 25.062 7.305 1 98.38 288 VAL B O 1
ATOM 4778 N N . PHE B 1 289 ? -2.467 24.859 5.32 1 98.44 289 PHE B N 1
ATOM 4779 C CA . PHE B 1 289 ? -2.768 23.438 5.164 1 98.44 289 PHE B CA 1
ATOM 4780 C C . PHE B 1 289 ? -1.88 22.594 6.07 1 98.44 289 PHE B C 1
ATOM 4782 O O . PHE B 1 289 ? -0.661 22.781 6.102 1 98.44 289 PHE B O 1
ATOM 4789 N N . LEU B 1 290 ? -2.484 21.625 6.75 1 95.62 290 LEU B N 1
ATOM 4790 C CA . LEU B 1 290 ? -1.715 20.766 7.637 1 95.62 290 LEU B CA 1
ATOM 4791 C C . LEU B 1 290 ? -1.623 19.359 7.07 1 95.62 290 LEU B C 1
ATOM 4793 O O . LEU B 1 290 ? -0.53 18.797 6.969 1 95.62 290 LEU B O 1
ATOM 4797 N N . GLU B 1 291 ? -2.734 18.781 6.75 1 95.88 291 GLU B N 1
ATOM 4798 C CA . GLU B 1 291 ? -2.777 17.422 6.227 1 95.88 291 GLU B CA 1
ATOM 4799 C C . GLU B 1 291 ? -4.137 17.109 5.609 1 95.88 291 GLU B C 1
ATOM 4801 O O . GLU B 1 291 ? -5.098 17.859 5.805 1 95.88 291 GLU B O 1
ATOM 4806 N N . VAL B 1 292 ? -4.164 16.078 4.836 1 97.44 292 VAL B N 1
ATOM 4807 C CA . VAL B 1 292 ? -5.406 15.477 4.375 1 97.44 292 VAL B CA 1
ATOM 4808 C C . VAL B 1 292 ? -5.449 14.008 4.777 1 97.44 292 VAL B C 1
ATOM 4810 O O . VAL B 1 292 ? -4.488 13.266 4.559 1 97.44 292 VAL B O 1
ATOM 4813 N N . ASN B 1 293 ? -6.477 13.625 5.438 1 95 293 ASN B N 1
ATOM 4814 C CA . ASN B 1 293 ? -6.734 12.234 5.789 1 95 293 ASN B CA 1
ATOM 4815 C C . ASN B 1 293 ? -7.707 11.578 4.812 1 95 293 ASN B C 1
ATOM 4817 O O . ASN B 1 293 ? -8.883 11.938 4.773 1 95 293 ASN B O 1
ATOM 4821 N N . PRO B 1 294 ? -7.242 10.609 4.02 1 96.88 294 PRO B N 1
ATOM 4822 C CA . PRO B 1 294 ? -8.102 9.992 3.008 1 96.88 294 PRO B CA 1
ATOM 4823 C C . PRO B 1 294 ? -9.211 9.141 3.619 1 96.88 294 PRO B C 1
ATOM 4825 O O . PRO B 1 294 ? -10.133 8.719 2.914 1 96.88 294 PRO B O 1
ATOM 4828 N N . SER B 1 295 ? -9.18 8.898 4.895 1 93.56 295 SER B N 1
ATOM 4829 C CA . SER B 1 295 ? -10.211 8.148 5.602 1 93.56 295 SER B CA 1
ATOM 4830 C C . SER B 1 295 ? -10.594 8.828 6.91 1 93.56 295 SER B C 1
ATOM 4832 O O . SER B 1 295 ? -10.93 8.156 7.887 1 93.56 295 SER B O 1
ATOM 4834 N N . GLY B 1 296 ? -10.523 10.062 6.918 1 92.88 296 GLY B N 1
ATOM 4835 C CA . GLY B 1 296 ? -10.773 10.82 8.133 1 92.88 296 GLY B CA 1
ATOM 4836 C C . GLY B 1 296 ? -12.211 10.734 8.609 1 92.88 296 GLY B C 1
ATOM 4837 O O . GLY B 1 296 ? -13.133 10.625 7.793 1 92.88 296 GLY B O 1
ATOM 4838 N N . GLU B 1 297 ? -12.352 10.867 9.938 1 91.31 297 GLU B N 1
ATOM 4839 C CA . GLU B 1 297 ? -13.688 10.852 10.531 1 91.31 297 GLU B CA 1
ATOM 4840 C C . GLU B 1 297 ? -14.453 12.125 10.18 1 91.31 297 GLU B C 1
ATOM 4842 O O . GLU B 1 297 ? -13.859 13.188 9.984 1 91.31 297 GLU B O 1
ATOM 4847 N N . PHE B 1 298 ? -15.82 11.969 10.109 1 92 298 PHE B N 1
ATOM 4848 C CA . PHE B 1 298 ? -16.625 13.125 9.711 1 92 298 PHE B CA 1
ATOM 4849 C C . PHE B 1 298 ? -17.938 13.164 10.469 1 92 298 PHE B C 1
ATOM 4851 O O . PHE B 1 298 ? -18.703 14.117 10.336 1 92 298 PHE B O 1
ATOM 4858 N N . MET B 1 299 ? -18.203 12.156 11.266 1 88.31 299 MET B N 1
ATOM 4859 C CA . MET B 1 299 ? -19.562 11.961 11.805 1 88.31 299 MET B CA 1
ATOM 4860 C C . MET B 1 299 ? -19.984 13.156 12.648 1 88.31 299 MET B C 1
ATOM 4862 O O . MET B 1 299 ? -21.141 13.586 12.586 1 88.31 299 MET B O 1
ATOM 4866 N N . TRP B 1 300 ? -19.094 13.734 13.516 1 86.69 300 TRP B N 1
ATOM 4867 C CA . TRP B 1 300 ? -19.469 14.836 14.398 1 86.69 300 TRP B CA 1
ATOM 4868 C C . TRP B 1 300 ? -19.859 16.062 13.594 1 86.69 300 TRP B C 1
ATOM 4870 O O . TRP B 1 300 ? -20.672 16.875 14.047 1 86.69 300 TRP B O 1
ATOM 4880 N N . LEU B 1 301 ? -19.375 16.125 12.391 1 91.31 301 LEU B N 1
ATOM 4881 C CA . LEU B 1 301 ? -19.656 17.266 11.531 1 91.31 301 LEU B CA 1
ATOM 4882 C C . LEU B 1 301 ? -21.047 17.141 10.906 1 91.31 301 LEU B C 1
ATOM 4884 O O . LEU B 1 301 ? -21.609 18.125 10.438 1 91.31 301 LEU B O 1
ATOM 4888 N N . THR B 1 302 ? -21.5 15.922 10.797 1 90.81 302 THR B N 1
ATOM 4889 C CA . THR B 1 302 ? -22.844 15.711 10.273 1 90.81 302 THR B CA 1
ATOM 4890 C C . THR B 1 302 ? -23.891 16.156 11.289 1 90.81 302 THR B C 1
ATOM 4892 O O . THR B 1 302 ? -25.016 16.516 10.922 1 90.81 302 THR B O 1
ATOM 4895 N N . ARG B 1 303 ? -23.578 16.125 12.516 1 86.81 303 ARG B N 1
ATOM 4896 C CA . ARG B 1 303 ? -24.469 16.547 13.578 1 86.81 303 ARG B CA 1
ATOM 4897 C C . ARG B 1 303 ? -24.312 18.031 13.883 1 86.81 303 ARG B C 1
ATOM 4899 O O . ARG B 1 303 ? -25.297 18.766 13.969 1 86.81 303 ARG B O 1
ATOM 4906 N N . TYR B 1 304 ? -23.094 18.422 14.164 1 85.19 304 TYR B N 1
ATOM 4907 C CA . TYR B 1 304 ? -22.703 19.797 14.438 1 85.19 304 TYR B CA 1
ATOM 4908 C C . TYR B 1 304 ? -21.609 20.266 13.484 1 85.19 304 TYR B C 1
ATOM 4910 O O . TYR B 1 304 ? -20.453 19.844 13.609 1 85.19 304 TYR B O 1
ATOM 4918 N N . PRO B 1 305 ? -21.828 20.984 12.43 1 90.62 305 PRO B N 1
ATOM 4919 C CA . PRO B 1 305 ? -22.953 21.906 12.258 1 90.62 305 PRO B CA 1
ATOM 4920 C C . PRO B 1 305 ? -24.016 21.375 11.297 1 90.62 305 PRO B C 1
ATOM 4922 O O . PRO B 1 305 ? -24.906 22.109 10.883 1 90.62 305 PRO B O 1
ATOM 4925 N N . GLY B 1 306 ? -23.922 20.203 10.781 1 92.5 306 GLY B N 1
ATOM 4926 C CA . GLY B 1 306 ? -24.953 19.641 9.914 1 92.5 306 GLY B CA 1
ATOM 4927 C C . GLY B 1 306 ? -24.516 19.531 8.469 1 92.5 306 GLY B C 1
ATOM 4928 O O . GLY B 1 306 ? -25.312 19.766 7.555 1 92.5 306 GLY B O 1
ATOM 4929 N N . LEU B 1 307 ? -23.266 19.297 8.266 1 96.12 307 LEU B N 1
ATOM 4930 C CA . LEU B 1 307 ? -22.766 19.141 6.91 1 96.12 307 LEU B CA 1
ATOM 4931 C C . LEU B 1 307 ? -23.328 17.891 6.254 1 96.12 307 LEU B C 1
ATOM 4933 O O . LEU B 1 307 ? -23.438 16.844 6.898 1 96.12 307 LEU B O 1
ATOM 4937 N N . PRO B 1 308 ? -23.703 17.969 5 1 97.56 308 PRO B N 1
ATOM 4938 C CA . PRO B 1 308 ? -24.328 16.828 4.316 1 97.56 308 PRO B CA 1
ATOM 4939 C C . PRO B 1 308 ? -23.312 15.844 3.754 1 97.56 308 PRO B C 1
ATOM 4941 O O . PRO B 1 308 ? -23.375 15.484 2.576 1 97.56 308 PRO B O 1
ATOM 4944 N N . ILE B 1 309 ? -22.422 15.328 4.574 1 98.12 309 ILE B N 1
ATOM 4945 C CA . ILE B 1 309 ? -21.312 14.492 4.137 1 98.12 309 ILE B CA 1
ATOM 4946 C C . ILE B 1 309 ? -21.828 13.102 3.771 1 98.12 309 ILE B C 1
ATOM 4948 O O . ILE B 1 309 ? -21.422 12.531 2.75 1 98.12 309 ILE B O 1
ATOM 4952 N N . ALA B 1 310 ? -22.719 12.562 4.566 1 98 310 ALA B N 1
ATOM 4953 C CA . ALA B 1 310 ? -23.266 11.242 4.289 1 98 310 ALA B CA 1
ATOM 4954 C C . ALA B 1 310 ? -23.984 11.219 2.941 1 98 310 ALA B C 1
ATOM 4956 O O . ALA B 1 310 ? -23.844 10.258 2.174 1 98 310 ALA B O 1
ATOM 4957 N N . GLU B 1 311 ? -24.719 12.258 2.721 1 98.38 311 GLU B N 1
ATOM 4958 C CA . GLU B 1 311 ? -25.422 12.375 1.448 1 98.38 311 GLU B CA 1
ATOM 4959 C C . GLU B 1 311 ? -24.438 12.477 0.282 1 98.38 311 GLU B C 1
ATOM 4961 O O . GLU B 1 311 ? -24.656 11.875 -0.772 1 98.38 311 GLU B O 1
ATOM 4966 N N . ALA B 1 312 ? -23.406 13.227 0.483 1 98.75 312 ALA B N 1
ATOM 4967 C CA . ALA B 1 312 ? -22.406 13.375 -0.559 1 98.75 312 ALA B CA 1
ATOM 4968 C C . ALA B 1 312 ? -21.719 12.039 -0.865 1 98.75 312 ALA B C 1
ATOM 4970 O O . ALA B 1 312 ? -21.516 11.695 -2.029 1 98.75 312 ALA B O 1
ATOM 4971 N N . LEU B 1 313 ? -21.391 11.305 0.132 1 98.81 313 LEU B N 1
ATOM 4972 C CA . LEU B 1 313 ? -20.797 9.984 -0.037 1 98.81 313 LEU B CA 1
ATOM 4973 C C . LEU B 1 313 ? -21.75 9.055 -0.8 1 98.81 313 LEU B C 1
ATOM 4975 O O . LEU B 1 313 ? -21.328 8.359 -1.723 1 98.81 313 LEU B O 1
ATOM 4979 N N . ALA B 1 314 ? -22.984 9.102 -0.411 1 98.81 314 ALA B N 1
ATOM 4980 C CA . ALA B 1 314 ? -23.969 8.266 -1.084 1 98.81 314 ALA B CA 1
ATOM 4981 C C . ALA B 1 314 ? -24.078 8.633 -2.562 1 98.81 314 ALA B C 1
ATOM 4983 O O . ALA B 1 314 ? -24.188 7.746 -3.416 1 98.81 314 ALA B O 1
ATOM 4984 N N . ASP B 1 315 ? -24.047 9.938 -2.797 1 98.81 315 ASP B N 1
ATOM 4985 C CA . ASP B 1 315 ? -24.125 10.383 -4.184 1 98.81 315 ASP B CA 1
ATOM 4986 C C . ASP B 1 315 ? -22.953 9.852 -5.004 1 98.81 315 ASP B C 1
ATOM 4988 O O . ASP B 1 315 ? -23.156 9.312 -6.098 1 98.81 315 ASP B O 1
ATOM 4992 N N . VAL B 1 316 ? -21.766 9.914 -4.523 1 98.81 316 VAL B N 1
ATOM 4993 C CA . VAL B 1 316 ? -20.594 9.453 -5.246 1 98.81 316 VAL B CA 1
ATOM 4994 C C . VAL B 1 316 ? -20.625 7.938 -5.395 1 98.81 316 VAL B C 1
ATOM 4996 O O . VAL B 1 316 ? -20.375 7.406 -6.477 1 98.81 316 VAL B O 1
ATOM 4999 N N . LEU B 1 317 ? -21 7.266 -4.367 1 98.81 317 LEU B N 1
ATOM 5000 C CA . LEU B 1 317 ? -21.016 5.805 -4.367 1 98.81 317 LEU B CA 1
ATOM 5001 C C . LEU B 1 317 ? -22.094 5.273 -5.309 1 98.81 317 LEU B C 1
ATOM 5003 O O . LEU B 1 317 ? -21.938 4.199 -5.898 1 98.81 317 LEU B O 1
ATOM 5007 N N . SER B 1 318 ? -23.156 5.996 -5.457 1 98.5 318 SER B N 1
ATOM 5008 C CA . SER B 1 318 ? -24.266 5.551 -6.305 1 98.5 318 SER B CA 1
ATOM 5009 C C . SER B 1 318 ? -24.109 6.07 -7.73 1 98.5 318 SER B C 1
ATOM 5011 O O . SER B 1 318 ? -24.984 5.844 -8.578 1 98.5 318 SER B O 1
ATOM 5013 N N . GLY B 1 319 ? -23.109 6.828 -7.98 1 97.75 319 GLY B N 1
ATOM 5014 C CA . GLY B 1 319 ? -22.844 7.309 -9.328 1 97.75 319 GLY B CA 1
ATOM 5015 C C . GLY B 1 319 ? -23.562 8.609 -9.648 1 97.75 319 GLY B C 1
ATOM 5016 O O . GLY B 1 319 ? -23.672 8.992 -10.812 1 97.75 319 GLY B O 1
ATOM 5017 N N . ARG B 1 320 ? -24.031 9.273 -8.656 1 97.31 320 ARG B N 1
ATOM 5018 C CA . ARG B 1 320 ? -24.781 10.508 -8.836 1 97.31 320 ARG B CA 1
ATOM 5019 C C . ARG B 1 320 ? -23.906 11.727 -8.547 1 97.31 320 ARG B C 1
ATOM 5021 O O . ARG B 1 320 ? -24.359 12.867 -8.664 1 97.31 320 ARG B O 1
ATOM 5028 N N . GLY B 1 321 ? -22.75 11.484 -8.078 1 97.19 321 GLY B N 1
ATOM 5029 C CA . GLY B 1 321 ? -21.75 12.523 -7.836 1 97.19 321 GLY B CA 1
ATOM 5030 C C . GLY B 1 321 ? -20.516 12.367 -8.695 1 97.19 321 GLY B C 1
ATOM 5031 O O . GLY B 1 321 ? -20.297 11.328 -9.312 1 97.19 321 GLY B O 1
ATOM 5032 N N . VAL B 1 322 ? -19.688 13.328 -8.734 1 97.25 322 VAL B N 1
ATOM 5033 C CA . VAL B 1 322 ? -18.469 13.328 -9.539 1 97.25 322 VAL B CA 1
ATOM 5034 C C . VAL B 1 322 ? -17.469 12.328 -8.961 1 97.25 322 VAL B C 1
ATOM 5036 O O . VAL B 1 322 ? -17.297 12.25 -7.738 1 97.25 322 VAL B O 1
ATOM 5039 N N . ARG B 1 323 ? -16.891 11.539 -9.852 1 97.75 323 ARG B N 1
ATOM 5040 C CA . ARG B 1 323 ? -15.867 10.562 -9.5 1 97.75 323 ARG B CA 1
ATOM 5041 C C . ARG B 1 323 ? -14.531 10.914 -10.148 1 97.75 323 ARG B C 1
ATOM 5043 O O . ARG B 1 323 ? -14.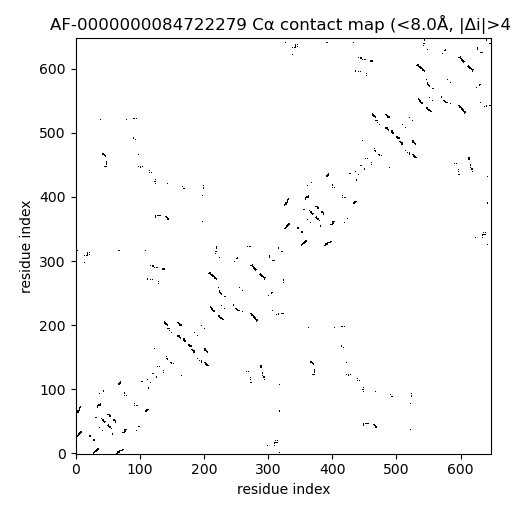477 11.242 -11.336 1 97.75 323 ARG B O 1
ATOM 5050 N N . ARG B 1 324 ? -13.547 10.906 -9.344 1 94.69 324 ARG B N 1
ATOM 5051 C CA . ARG B 1 324 ? -12.203 11.094 -9.867 1 94.69 324 ARG B CA 1
ATOM 5052 C C . ARG B 1 324 ? -11.609 9.766 -10.344 1 94.69 324 ARG B C 1
ATOM 5054 O O . ARG B 1 324 ? -11.852 8.719 -9.734 1 94.69 324 ARG B O 1
#

Radius of gyration: 26.14 Å; Cα contacts (8 Å, |Δi|>4): 1351; chains: 2; bounding box: 63×75×62 Å